Protein 7F6J (pdb70)

Radius of gyration: 24.53 Å; Cα contacts (8 Å, |Δi|>4): 828; chains: 3; bounding box: 75×51×50 Å

Nearest PDB structures (foldseek):
  5z2m-assembly1_A  TM=9.763E-01  e=1.856E-32  Mus musculus
  1vg8-assembly3_C  TM=9.659E-01  e=8.569E-32  Rattus norvegicus
  3law-assembly5_E  TM=9.681E-01  e=2.532E-31  Homo sapiens
  4qxa-assembly1_A  TM=9.643E-01  e=4.864E-25  Mus musculus
  7e1t-assembly1_A  TM=9.635E-01  e=2.393E-24  Homo sapiens

Sequence (450 aa):
VLLKVIILGDSGVGKTSLMNQYVNKKFSNQYKATIGADFLTKEVMVDDRLVTMQIWDTAGLERFQSLGVAFYRGADCCVLVFDVTAPNTFKTLDSWRDEFLIQASPRDPENFPFVVLGNKIDLENRQVATKRAQAWCYSKNNIPYFETSAKEAINVEQAFQTIARNALKQEKVLLKVIILGDSGVGKTSLMNQYVNKKFSNQYKATIGADFLTKEVMVDDRLVTMQIWDTAGLERFQSLGVAFYRGADCCVLVFDVTAPNTFKTLDSWRDEFLIQASPRDPENFPFVVLGNKIDLENRQVATKRAQAWCYSKNNIPYFETSAKEAINVEQAFQTIARNALKQETIKLVRKEGGLDDSVFIAVKEIGRDLYRGLPTEERIQKLEFMLDKLQNEIDQELEHNNSLVREEKETTDTRKKSLLSAALAKSGERLQALTLLMIHYRAGIEDIETL

Structure (mmCIF, N/CA/C/O backbone):
data_7F6J
#
_entry.id   7F6J
#
_cell.length_a   84.226
_cell.length_b   84.226
_cell.length_c   154.622
_cell.angle_alpha   90.000
_cell.angle_beta   90.000
_cell.angle_gamma   120.000
#
_symmetry.space_group_name_H-M   'P 65'
#
loop_
_entity.id
_entity.type
_entity.pdbx_description
1 polymer 'Ras-related protein Rab-7a'
2 polymer 'PDZ domain-containing protein 8'
3 non-polymer 'MAGNESIUM ION'
4 non-polymer "GUANOSINE-5'-TRIPHOSPHATE"
5 water water
#
loop_
_atom_site.group_PDB
_atom_site.id
_atom_site.type_symbol
_atom_site.label_atom_id
_atom_site.label_alt_id
_atom_site.label_comp_id
_atom_site.label_asym_id
_atom_site.label_entity_id
_atom_site.label_seq_id
_atom_site.pdbx_PDB_ins_code
_atom_site.Cartn_x
_atom_site.Cartn_y
_atom_site.Cartn_z
_atom_site.occupancy
_atom_site.B_iso_or_equiv
_atom_site.auth_seq_id
_atom_site.auth_comp_id
_atom_site.auth_asym_id
_atom_site.auth_atom_id
_atom_site.pdbx_PDB_model_num
ATOM 1 N N . VAL A 1 12 ? 58.52000 -22.89900 15.57500 1.000 60.03528 7 VAL A N 1
ATOM 2 C CA . VAL A 1 12 ? 59.26000 -21.82300 16.22800 1.000 60.91150 7 VAL A CA 1
ATOM 3 C C . VAL A 1 12 ? 59.09000 -20.51600 15.44400 1.000 62.13688 7 VAL A C 1
ATOM 4 O O . VAL A 1 12 ? 59.79200 -20.26900 14.45500 1.000 58.90556 7 VAL A O 1
ATOM 8 N N . LEU A 1 13 ? 58.15700 -19.68200 15.89700 1.000 54.52798 8 LEU A N 1
ATOM 9 C CA . LEU A 1 13 ? 57.83200 -18.42100 15.24500 1.000 45.71874 8 LEU A CA 1
ATOM 10 C C . LEU A 1 13 ? 58.28800 -17.24200 16.10700 1.000 47.81185 8 LEU A C 1
ATOM 11 O O . LEU A 1 13 ? 58.04100 -17.21600 17.31700 1.000 44.58902 8 LEU A O 1
ATOM 16 N N . LEU A 1 14 ? 58.95300 -16.27200 15.48700 1.000 39.32642 9 LEU A N 1
ATOM 17 C CA . LEU A 1 14 ? 59.48200 -15.11300 16.19200 1.000 41.81499 9 LEU A CA 1
ATOM 18 C C . LEU A 1 14 ? 58.65300 -13.88000 15.85300 1.000 40.72403 9 LEU A C 1
ATOM 19 O O . LEU A 1 14 ? 58.52200 -13.51700 14.67700 1.000 38.64250 9 LEU A O 1
ATOM 24 N N . LYS A 1 15 ? 58.11400 -13.22800 16.87900 1.000 34.04916 10 LYS A N 1
ATOM 25 C CA . LYS A 1 15 ? 57.28700 -12.04200 16.70800 1.000 32.12217 10 LYS A CA 1
ATOM 26 C C . LYS A 1 15 ? 58.11600 -10.79900 17.02600 1.000 28.99033 10 LYS A C 1
ATOM 27 O O . LYS A 1 15 ? 58.53000 -10.59000 18.17000 1.000 35.13638 10 LYS A O 1
ATOM 33 N N . VAL A 1 16 ? 58.36200 -9.98700 16.00900 1.000 25.17052 11 VAL A N 1
ATOM 34 C CA . VAL A 1 16 ? 59.15400 -8.77000 16.10700 1.000 28.87025 11 VAL A CA 1
ATOM 35 C C . VAL A 1 16 ? 58.23700 -7.59000 15.81300 1.000 33.14693 11 VAL A C 1
ATOM 36 O O . VAL A 1 16 ? 57.47800 -7.62500 14.83600 1.000 28.12577 11 VAL A O 1
ATOM 40 N N . ILE A 1 17 ? 58.30200 -6.54700 16.65000 1.000 29.96655 12 ILE A N 1
ATOM 41 C CA . ILE A 1 17 ? 57.49600 -5.35500 16.41500 1.000 23.97845 12 ILE A CA 1
ATOM 42 C C . ILE A 1 17 ? 58.43300 -4.18000 16.22200 1.000 25.71418 12 ILE A C 1
ATOM 43 O O . ILE A 1 17 ? 59.50400 -4.11100 16.83000 1.000 30.27725 12 ILE A O 1
ATOM 48 N N . ILE A 1 18 ? 58.05300 -3.26500 15.34000 1.000 26.69725 13 ILE A N 1
ATOM 49 C CA . ILE A 1 18 ? 58.84600 -2.06800 15.06800 1.000 28.88942 13 ILE A CA 1
ATOM 50 C C . ILE A 1 18 ? 58.12100 -0.83900 15.61600 1.000 27.91183 13 ILE A C 1
ATOM 51 O O . ILE A 1 18 ? 56.95500 -0.60200 15.28900 1.000 26.78303 13 ILE A O 1
ATOM 56 N N . LEU A 1 19 ? 58.82000 -0.04200 16.42000 1.000 30.78805 14 LEU A N 1
ATOM 57 C CA . LEU A 1 19 ? 58.23400 1.12500 17.07100 1.000 28.61378 14 LEU A CA 1
ATOM 58 C C . LEU A 1 19 ? 59.05500 2.36000 16.76100 1.000 26.06916 14 LEU A C 1
ATOM 59 O O . LEU A 1 19 ? 60.24600 2.26500 16.47700 1.000 26.82622 14 LEU A O 1
ATOM 64 N N . GLY A 1 20 ? 58.40800 3.51500 16.82300 1.000 29.46694 15 GLY A N 1
ATOM 65 C CA . GLY A 1 20 ? 59.09300 4.79100 16.69700 1.000 25.19415 15 GLY A CA 1
ATOM 66 C C . GLY A 1 20 ? 58.20200 5.82700 16.04200 1.000 29.61536 15 GLY A C 1
ATOM 67 O O . GLY A 1 20 ? 57.13400 5.52300 15.50600 1.000 28.03352 15 GLY A O 1
ATOM 68 N N . ASP A 1 21 ? 58.68500 7.07300 16.04800 1.000 25.01638 16 ASP A N 1
ATOM 69 C CA . ASP A 1 21 ? 57.88000 8.19400 15.58100 1.000 25.94487 16 ASP A CA 1
ATOM 70 C C . ASP A 1 21 ? 57.49300 8.03000 14.11500 1.000 28.88506 16 ASP A C 1
ATOM 71 O O . ASP A 1 21 ? 58.18000 7.38100 13.32200 1.000 26.80553 16 ASP A O 1
ATOM 76 N N . SER A 1 22 ? 56.39200 8.66300 13.75200 1.000 25.91448 17 SER A N 1
ATOM 77 C CA . SER A 1 22 ? 55.97600 8.70300 12.36200 1.000 32.08452 17 SER A CA 1
ATOM 78 C C . SER A 1 22 ? 57.04300 9.37000 11.49200 1.000 33.88360 17 SER A C 1
ATOM 79 O O . SER A 1 22 ? 57.62600 10.38700 11.86800 1.000 32.46174 17 SER A O 1
ATOM 82 N N . GLY A 1 23 ? 57.29400 8.79200 10.31200 1.000 27.71271 18 GLY A N 1
ATOM 83 C CA . GLY A 1 23 ? 58.21300 9.37400 9.36200 1.000 28.07282 18 GLY A CA 1
ATOM 84 C C . GLY A 1 23 ? 59.65100 8.90200 9.47000 1.000 33.00528 18 GLY A C 1
ATOM 85 O O . GLY A 1 23 ? 60.45400 9.20600 8.57200 1.000 31.59777 18 GLY A O 1
ATOM 86 N N . VAL A 1 24 ? 60.00300 8.15200 10.52100 1.000 27.42795 19 VAL A N 1
ATOM 87 C CA . VAL A 1 24 ? 61.39700 7.78600 10.71100 1.000 26.12322 19 VAL A CA 1
ATOM 88 C C . VAL A 1 24 ? 61.84700 6.70200 9.74200 1.000 29.43938 19 VAL A C 1
ATOM 89 O O . VAL A 1 24 ? 63.05400 6.58200 9.47400 1.000 28.04038 19 VAL A O 1
ATOM 93 N N . GLY A 1 25 ? 60.92300 5.89700 9.20700 1.000 29.76323 20 GLY A N 1
ATOM 94 C CA . GLY A 1 25 ? 61.28200 4.89400 8.21300 1.000 24.48026 20 GLY A CA 1
ATOM 95 C C . GLY A 1 25 ? 61.01400 3.46000 8.63400 1.000 27.14574 20 GLY A C 1
ATOM 96 O O . GLY A 1 25 ? 61.63800 2.53900 8.10300 1.000 27.01004 20 GLY A O 1
ATOM 97 N N . LYS A 1 26 ? 60.09400 3.24700 9.58400 1.000 24.79813 21 LYS A N 1
ATOM 98 C CA . LYS A 1 26 ? 59.78900 1.89300 10.04500 1.000 25.41419 21 LYS A CA 1
ATOM 99 C C . LYS A 1 26 ? 59.28200 1.01000 8.89500 1.000 26.91835 21 LYS A C 1
ATOM 100 O O . LYS A 1 26 ? 59.74100 -0.12400 8.71300 1.000 26.20661 21 LYS A O 1
ATOM 106 N N . THR A 1 27 ? 58.31900 1.50700 8.12500 1.000 24.65611 22 THR A N 1
ATOM 107 C CA . THR A 1 27 ? 57.77100 0.71000 7.02800 1.000 26.41119 22 THR A CA 1
ATOM 108 C C . THR A 1 27 ? 58.82500 0.50400 5.93700 1.000 28.42821 22 THR A C 1
ATOM 109 O O . THR A 1 27 ? 59.00000 -0.61100 5.43300 1.000 26.49554 22 THR A O 1
ATOM 113 N N . SER A 1 28 ? 59.58500 1.55400 5.61600 1.000 25.13633 23 SER A N 1
ATOM 114 C CA . SER A 1 28 ? 60.64300 1.44300 4.61000 1.000 29.96414 23 SER A CA 1
ATOM 115 C C . SER A 1 28 ? 61.70300 0.42300 5.01500 1.000 26.54706 23 SER A C 1
ATOM 116 O O . SER A 1 28 ? 62.23000 -0.31100 4.16800 1.000 29.48950 23 SER A O 1
ATOM 119 N N . LEU A 1 29 ? 62.03900 0.35600 6.30200 1.000 26.05193 24 LEU A N 1
ATOM 120 C CA . LEU A 1 29 ? 63.03300 -0.62000 6.72500 1.000 24.77777 24 LEU A CA 1
ATOM 121 C C . LEU A 1 29 ? 62.49300 -2.03900 6.57300 1.000 30.90925 24 LEU A C 1
ATOM 122 O O . LEU A 1 29 ? 63.20700 -2.93800 6.10500 1.000 30.52294 24 LEU A O 1
ATOM 127 N N . MET A 1 30 ? 61.23800 -2.26000 6.97100 1.000 26.27730 25 MET A N 1
ATOM 128 C CA . MET A 1 30 ? 60.66200 -3.59100 6.82800 1.000 32.02486 25 MET A CA 1
ATOM 129 C C . MET A 1 30 ? 60.56500 -3.98600 5.35600 1.000 26.81364 25 MET A C 1
ATOM 130 O O . MET A 1 30 ? 60.92400 -5.10400 4.98200 1.000 30.88762 25 MET A O 1
ATOM 135 N N . ASN A 1 31 ? 60.12100 -3.07000 4.50600 1.000 27.60656 26 ASN A N 1
ATOM 136 C CA . ASN A 1 31 ? 59.96400 -3.38400 3.09300 1.000 29.21902 26 ASN A CA 1
ATOM 137 C C . ASN A 1 31 ? 61.30600 -3.57000 2.40200 1.000 36.07707 26 ASN A C 1
ATOM 138 O O . ASN A 1 31 ? 61.39700 -4.37100 1.46500 1.000 32.46707 26 ASN A O 1
ATOM 143 N N . GLN A 1 32 ? 62.35600 -2.85700 2.84600 1.000 29.91408 27 GLN A N 1
ATOM 144 C CA . GLN A 1 32 ? 63.67700 -3.06000 2.25200 1.000 30.17984 27 GLN A CA 1
ATOM 145 C C . GLN A 1 32 ? 64.25100 -4.41100 2.65400 1.000 36.10957 27 GLN A C 1
ATOM 146 O O . GLN A 1 32 ? 64.91100 -5.07900 1.84600 1.000 33.12609 27 GLN A O 1
ATOM 152 N N . TYR A 1 33 ? 64.00100 -4.84500 3.89200 1.000 29.44093 28 TYR A N 1
ATOM 153 C CA . TYR A 1 33 ? 64.55400 -6.12100 4.31500 1.000 30.24604 28 TYR A CA 1
ATOM 154 C C . TYR A 1 33 ? 63.81400 -7.31100 3.69500 1.000 35.78258 28 TYR A C 1
ATOM 155 O O . TYR A 1 33 ? 64.45000 -8.30400 3.31700 1.000 37.37408 28 TYR A O 1
ATOM 164 N N . VAL A 1 34 ? 62.48300 -7.25000 3.59300 1.000 30.77266 29 VAL A N 1
ATOM 165 C CA . VAL A 1 34 ? 61.72300 -8.42900 3.15200 1.000 34.81141 29 VAL A CA 1
ATOM 166 C C . VAL A 1 34 ? 61.55500 -8.44500 1.64100 1.000 30.82145 29 VAL A C 1
ATOM 167 O O . VAL A 1 34 ? 61.84200 -9.45300 0.99700 1.000 36.46273 29 VAL A O 1
ATOM 171 N N . ASN A 1 35 ? 61.13700 -7.32500 1.06000 1.000 30.50274 30 ASN A N 1
ATOM 172 C CA . ASN A 1 35 ? 60.85800 -7.20500 -0.36400 1.000 35.33701 30 ASN A CA 1
ATOM 173 C C . ASN A 1 35 ? 62.03400 -6.67800 -1.19500 1.000 38.63972 30 ASN A C 1
ATOM 174 O O . ASN A 1 35 ? 61.95400 -6.72600 -2.42600 1.000 33.68842 30 ASN A O 1
ATOM 179 N N . LYS A 1 36 ? 63.12000 -6.20400 -0.55500 1.000 34.99892 31 LYS A N 1
ATOM 180 C CA . LYS A 1 36 ? 64.29300 -5.61600 -1.22700 1.000 32.99018 31 LYS A CA 1
ATOM 181 C C . LYS A 1 36 ? 63.92500 -4.39400 -2.05800 1.000 38.33363 31 LYS A C 1
ATOM 182 O O . LYS A 1 36 ? 64.60300 -4.06600 -3.03300 1.000 39.32186 31 LYS A O 1
ATOM 188 N N . LYS A 1 37 ? 62.85500 -3.70600 -1.68600 1.000 36.25874 32 LYS A N 1
ATOM 189 C CA . LYS A 1 37 ? 62.37900 -2.55600 -2.42800 1.000 36.06948 32 LYS A CA 1
ATOM 190 C C . LYS A 1 37 ? 62.32500 -1.35900 -1.49500 1.000 40.84711 32 LYS A C 1
ATOM 191 O O . LYS A 1 37 ? 62.23800 -1.50400 -0.27300 1.000 38.46523 32 LYS A O 1
ATOM 197 N N . PHE A 1 38 ? 62.35300 -0.17200 -2.09600 1.000 39.24074 33 PHE A N 1
ATOM 198 C CA . PHE A 1 38 ? 62.22400 1.08100 -1.37100 1.000 39.46968 33 PHE A CA 1
ATOM 199 C C . PHE A 1 38 ? 61.43000 2.03900 -2.23200 1.000 41.19186 33 PHE A C 1
ATOM 200 O O . PHE A 1 38 ? 61.62200 2.09100 -3.45100 1.000 42.44429 33 PHE A O 1
ATOM 208 N N . SER A 1 39 ? 60.55700 2.81200 -1.59300 1.000 40.40518 34 SER A N 1
ATOM 209 C CA . SER A 1 39 ? 59.80100 3.85700 -2.26600 1.000 39.86378 34 SER A CA 1
ATOM 210 C C . SER A 1 39 ? 60.00700 5.20400 -1.58000 1.000 44.86442 34 SER A C 1
ATOM 211 O O . SER A 1 39 ? 60.02000 5.29900 -0.34800 1.000 41.00472 34 SER A O 1
ATOM 214 N N . ASN A 1 40 ? 60.14700 6.24800 -2.40000 1.000 46.21130 35 ASN A N 1
ATOM 215 C CA . ASN A 1 40 ? 60.30100 7.60700 -1.88600 1.000 45.49377 35 ASN A CA 1
ATOM 216 C C . ASN A 1 40 ? 59.00700 8.14100 -1.29400 1.000 45.53506 35 ASN A C 1
ATOM 217 O O . ASN A 1 40 ? 59.05100 8.98300 -0.38900 1.000 44.29096 35 ASN A O 1
ATOM 222 N N . GLN A 1 41 ? 57.85300 7.71400 -1.80000 1.000 44.48683 36 GLN A N 1
ATOM 223 C CA . GLN A 1 41 ? 56.63100 8.38700 -1.39000 1.000 47.54984 36 GLN A CA 1
ATOM 224 C C . GLN A 1 41 ? 56.14100 7.84600 -0.05200 1.000 46.86425 36 GLN A C 1
ATOM 225 O O . GLN A 1 41 ? 56.33600 6.67200 0.29000 1.000 47.97134 36 GLN A O 1
ATOM 231 N N . TYR A 1 42 ? 55.51400 8.73000 0.71500 1.000 42.12414 37 TYR A N 1
ATOM 232 C CA . TYR A 1 42 ? 55.11100 8.43900 2.08100 1.000 40.69791 37 TYR A CA 1
ATOM 233 C C . TYR A 1 42 ? 53.67000 7.94900 2.09600 1.000 42.03510 37 TYR A C 1
ATOM 234 O O . TYR A 1 42 ? 52.76900 8.65800 1.63700 1.000 44.52224 37 TYR A O 1
ATOM 243 N N . LYS A 1 43 ? 53.44800 6.74900 2.63800 1.000 35.06339 38 LYS A N 1
ATOM 244 C CA . LYS A 1 43 ? 52.10000 6.25700 2.90400 1.000 36.15785 38 LYS A CA 1
ATOM 245 C C . LYS A 1 43 ? 52.01800 5.91100 4.38300 1.000 33.59151 38 LYS A C 1
ATOM 246 O O . LYS A 1 43 ? 52.60700 4.92300 4.83300 1.000 31.68070 38 LYS A O 1
ATOM 252 N N . ALA A 1 44 ? 51.28400 6.73000 5.13000 1.000 35.90109 39 ALA A N 1
ATOM 253 C CA . ALA A 1 44 ? 51.20300 6.57300 6.57100 1.000 34.44740 39 ALA A CA 1
ATOM 254 C C . ALA A 1 44 ? 50.63800 5.20300 6.92600 1.000 36.32664 39 ALA A C 1
ATOM 255 O O . ALA A 1 44 ? 49.64800 4.74000 6.34400 1.000 31.06695 39 ALA A O 1
ATOM 257 N N . THR A 1 45 ? 51.28700 4.55100 7.87900 1.000 30.24483 40 THR A N 1
ATOM 258 C CA . THR A 1 45 ? 50.80200 3.28000 8.38300 1.000 31.25407 40 THR A CA 1
ATOM 259 C C . THR A 1 45 ? 49.63600 3.52800 9.33300 1.000 33.50508 40 THR A C 1
ATOM 260 O O . THR A 1 45 ? 49.73300 4.34800 10.25600 1.000 29.52701 40 THR A O 1
ATOM 264 N N . ILE A 1 46 ? 48.52400 2.84300 9.07600 1.000 27.70555 41 ILE A N 1
ATOM 265 C CA . ILE A 1 46 ? 47.32200 2.91700 9.89100 1.000 24.08305 41 ILE A CA 1
ATOM 266 C C . ILE A 1 46 ? 47.15800 1.58100 10.59300 1.000 28.61485 41 ILE A C 1
ATOM 267 O O . ILE A 1 46 ? 47.03700 0.54100 9.93600 1.000 30.70365 41 ILE A O 1
ATOM 272 N N . GLY A 1 47 ? 47.15500 1.59700 11.92600 1.000 25.96618 42 GLY A N 1
ATOM 273 C CA . GLY A 1 47 ? 47.00900 0.35900 12.64700 1.000 24.55019 42 GLY A CA 1
ATOM 274 C C . GLY A 1 47 ? 48.30100 -0.43200 12.67500 1.000 27.86740 42 GLY A C 1
ATOM 275 O O . GLY A 1 47 ? 49.25500 -0.05300 13.35600 1.000 27.53771 42 GLY A O 1
ATOM 276 N N . ALA A 1 48 ? 48.35200 -1.52300 11.92000 1.000 27.08633 43 ALA A N 1
ATOM 277 C CA . ALA A 1 48 ? 49.53000 -2.37000 11.87100 1.000 25.71415 43 ALA A CA 1
ATOM 278 C C . ALA A 1 48 ? 49.41200 -3.27100 10.65100 1.000 30.86977 43 ALA A C 1
ATOM 279 O O . ALA A 1 48 ? 48.38200 -3.30200 9.97400 1.000 25.81823 43 ALA A O 1
ATOM 281 N N . ASP A 1 49 ? 50.49500 -3.98900 10.37500 1.000 24.03571 44 ASP A N 1
ATOM 282 C CA . ASP A 1 49 ? 50.55000 -5.05700 9.37900 1.000 28.24853 44 ASP A CA 1
ATOM 283 C C . ASP A 1 49 ? 51.74700 -5.90900 9.77400 1.000 29.61657 44 ASP A C 1
ATOM 284 O O . ASP A 1 49 ? 52.58900 -5.47800 10.57600 1.000 27.18177 44 ASP A O 1
ATOM 289 N N . PHE A 1 50 ? 51.83000 -7.11200 9.21600 1.000 22.40956 45 PHE A N 1
ATOM 290 C CA . PHE A 1 50 ? 53.06700 -7.85700 9.37700 1.000 27.57713 45 PHE A CA 1
ATOM 291 C C . PHE A 1 50 ? 53.44300 -8.50000 8.05200 1.000 31.19566 45 PHE A C 1
ATOM 292 O O . PHE A 1 50 ? 52.56700 -8.80900 7.23000 1.000 26.78900 45 PHE A O 1
ATOM 300 N N . LEU A 1 51 ? 54.76000 -8.67200 7.85000 1.000 25.67570 46 LEU A N 1
ATOM 301 C CA . LEU A 1 51 ? 55.31100 -9.55000 6.82500 1.000 30.45798 46 LEU A CA 1
ATOM 302 C C . LEU A 1 51 ? 55.99700 -10.74100 7.48700 1.000 31.68381 46 LEU A C 1
ATOM 303 O O . LEU A 1 51 ? 56.43800 -10.67700 8.64400 1.000 26.50552 46 LEU A O 1
ATOM 308 N N . THR A 1 52 ? 56.08700 -11.83900 6.74300 1.000 27.84427 47 THR A N 1
ATOM 309 C CA . THR A 1 52 ? 56.72500 -13.06000 7.22200 1.000 26.46299 47 THR A CA 1
ATOM 310 C C . THR A 1 52 ? 58.02200 -13.29100 6.45500 1.000 32.39142 47 THR A C 1
ATOM 311 O O . THR A 1 52 ? 58.10400 -13.00300 5.25600 1.000 32.88222 47 THR A O 1
ATOM 315 N N . LYS A 1 53 ? 59.04800 -13.77700 7.14200 1.000 32.51375 48 LYS A N 1
ATOM 316 C CA . LYS A 1 53 ? 60.28300 -14.10200 6.44600 1.000 32.45688 48 LYS A CA 1
ATOM 317 C C . LYS A 1 53 ? 60.95200 -15.26400 7.15300 1.000 35.72001 48 LYS A C 1
ATOM 318 O O . LYS A 1 53 ? 61.06900 -15.25800 8.38300 1.000 35.30648 48 LYS A O 1
ATOM 324 N N . GLU A 1 54 ? 61.36200 -16.26900 6.37600 1.000 33.98006 49 GLU A N 1
ATOM 325 C CA . GLU A 1 54 ? 62.25400 -17.30000 6.89300 1.000 37.02862 49 GLU A CA 1
ATOM 326 C C . GLU A 1 54 ? 63.65300 -16.72300 7.02500 1.000 34.75393 49 GLU A C 1
ATOM 327 O O . GLU A 1 54 ? 64.18000 -16.11400 6.08600 1.000 35.22120 49 GLU A O 1
ATOM 333 N N . VAL A 1 55 ? 64.25100 -16.88300 8.19700 1.000 35.43391 50 VAL A N 1
ATOM 334 C CA . VAL A 1 55 ? 65.60700 -16.40300 8.41900 1.000 40.02956 50 VAL A CA 1
ATOM 335 C C . VAL A 1 55 ? 66.41800 -17.54300 9.00100 1.000 43.95238 50 VAL A C 1
ATOM 336 O O . VAL A 1 55 ? 65.90000 -18.37500 9.75300 1.000 44.27624 50 VAL A O 1
ATOM 340 N N . MET A 1 56 ? 67.69600 -17.58500 8.65500 1.000 44.46909 51 MET A N 1
ATOM 341 C CA . MET A 1 56 ? 68.57900 -18.62500 9.16300 1.000 50.34807 51 MET A CA 1
ATOM 342 C C . MET A 1 56 ? 69.29600 -18.11000 10.40400 1.000 49.26088 51 MET A C 1
ATOM 343 O O . MET A 1 56 ? 69.99800 -17.09600 10.34600 1.000 51.57428 51 MET A O 1
ATOM 348 N N . VAL A 1 57 ? 69.08900 -18.79200 11.52400 1.000 54.95927 52 VAL A N 1
ATOM 349 C CA . VAL A 1 57 ? 69.83000 -18.54800 12.75500 1.000 62.77077 52 VAL A CA 1
ATOM 350 C C . VAL A 1 57 ? 70.53600 -19.84600 13.13700 1.000 65.82016 52 VAL A C 1
ATOM 351 O O . VAL A 1 57 ? 69.88400 -20.85900 13.42200 1.000 68.79875 52 VAL A O 1
ATOM 355 N N . ASP A 1 58 ? 71.86700 -19.79600 13.11400 1.000 73.78385 53 ASP A N 1
ATOM 356 C CA . ASP A 1 58 ? 72.92700 -20.77600 13.37600 1.000 74.75621 53 ASP A CA 1
ATOM 357 C C . ASP A 1 58 ? 73.18300 -21.84900 12.32300 1.000 79.13814 53 ASP A C 1
ATOM 358 O O . ASP A 1 58 ? 74.32900 -22.00700 11.88500 1.000 86.35047 53 ASP A O 1
ATOM 363 N N . ASP A 1 59 ? 72.15300 -22.56200 11.87100 1.000 73.49394 54 ASP A N 1
ATOM 364 C CA . ASP A 1 59 ? 72.06000 -23.17900 10.55300 1.000 73.68015 54 ASP A CA 1
ATOM 365 C C . ASP A 1 59 ? 70.63200 -23.68400 10.41200 1.000 69.37588 54 ASP A C 1
ATOM 366 O O . ASP A 1 59 ? 70.41100 -24.75600 9.84200 1.000 68.69974 54 ASP A O 1
ATOM 371 N N . ARG A 1 60 ? 69.67200 -23.01300 11.03800 1.000 66.47547 55 ARG A N 1
ATOM 372 C CA . ARG A 1 60 ? 68.29600 -23.48400 11.00800 1.000 61.77699 55 ARG A CA 1
ATOM 373 C C . ARG A 1 60 ? 67.39700 -22.35000 10.54600 1.000 56.69682 55 ARG A C 1
ATOM 374 O O . ARG A 1 60 ? 67.68900 -21.17500 10.78300 1.000 55.41691 55 ARG A O 1
ATOM 382 N N . LEU A 1 61 ? 66.31800 -22.71800 9.86000 1.000 51.50792 56 LEU A N 1
ATOM 383 C CA . LEU A 1 61 ? 65.31200 -21.76300 9.42000 1.000 52.72943 56 LEU A CA 1
ATOM 384 C C . LEU A 1 61 ? 64.29100 -21.57400 10.53300 1.000 53.72483 56 LEU A C 1
ATOM 385 O O . LEU A 1 61 ? 63.70000 -22.54900 11.01100 1.000 51.47848 56 LEU A O 1
ATOM 390 N N . VAL A 1 62 ? 64.10700 -20.32600 10.95800 1.000 45.21480 57 VAL A N 1
ATOM 391 C CA . VAL A 1 62 ? 63.00900 -19.95100 11.83600 1.000 43.52422 57 VAL A CA 1
ATOM 392 C C . VAL A 1 62 ? 62.16600 -18.92200 11.10400 1.000 42.89922 57 VAL A C 1
ATOM 393 O O . VAL A 1 62 ? 62.66600 -18.15600 10.27500 1.000 41.28827 57 VAL A O 1
ATOM 397 N N . THR A 1 63 ? 60.87400 -18.93500 11.38500 1.000 40.05412 58 THR A N 1
ATOM 398 C CA . THR A 1 63 ? 59.93900 -18.03500 10.73000 1.000 40.34631 58 THR A CA 1
ATOM 399 C C . THR A 1 63 ? 59.87500 -16.74200 11.53200 1.000 40.27814 58 THR A C 1
ATOM 400 O O . THR A 1 63 ? 59.57900 -16.77200 12.73000 1.000 38.93197 58 THR A O 1
ATOM 404 N N . MET A 1 64 ? 60.16300 -15.61200 10.88700 1.000 36.17882 59 MET A N 1
ATOM 405 C CA . MET A 1 64 ? 60.11100 -14.32300 11.55900 1.000 34.77019 59 MET A CA 1
ATOM 406 C C . MET A 1 64 ? 58.90100 -13.53700 11.08000 1.000 33.70750 59 MET A C 1
ATOM 407 O O . MET A 1 64 ? 58.71400 -13.33000 9.88000 1.000 29.36965 59 MET A O 1
ATOM 412 N N . GLN A 1 65 ? 58.08400 -13.11000 12.03100 1.000 31.78540 60 GLN A N 1
ATOM 413 C CA . GLN A 1 65 ? 56.87800 -12.32800 11.79500 1.000 29.30086 60 GLN A CA 1
ATOM 414 C C . GLN A 1 65 ? 57.17700 -10.88200 12.19500 1.000 27.60085 60 GLN A C 1
ATOM 415 O O . GLN A 1 65 ? 57.37100 -10.59100 13.37700 1.000 29.05589 60 GLN A O 1
ATOM 421 N N . ILE A 1 66 ? 57.26700 -9.98900 11.21800 1.000 25.04046 61 ILE A N 1
ATOM 422 C CA . ILE A 1 66 ? 57.75200 -8.63500 11.45000 1.000 27.30075 61 ILE A CA 1
ATOM 423 C C . ILE A 1 66 ? 56.55800 -7.70000 11.40600 1.000 30.01700 61 ILE A C 1
ATOM 424 O O . ILE A 1 66 ? 56.00000 -7.46400 10.33100 1.000 27.27183 61 ILE A O 1
ATOM 429 N N . TRP A 1 67 ? 56.19600 -7.13300 12.55600 1.000 24.55160 62 TRP A N 1
ATOM 430 C CA . TRP A 1 67 ? 55.01700 -6.28000 12.69100 1.000 26.27936 62 TRP A CA 1
ATOM 431 C C . TRP A 1 67 ? 55.41100 -4.81200 12.57900 1.000 27.75703 62 TRP A C 1
ATOM 432 O O . TRP A 1 67 ? 56.16900 -4.29400 13.40900 1.000 26.20179 62 TRP A O 1
ATOM 443 N N . ASP A 1 68 ? 54.91000 -4.15700 11.54000 1.000 24.87578 63 ASP A N 1
ATOM 444 C CA . ASP A 1 68 ? 55.02600 -2.72100 11.33200 1.000 24.46082 63 ASP A CA 1
ATOM 445 C C . ASP A 1 68 ? 53.83600 -2.06600 12.03600 1.000 29.39028 63 ASP A C 1
ATOM 446 O O . ASP A 1 68 ? 52.74300 -2.63400 12.04800 1.000 31.63707 63 ASP A O 1
ATOM 451 N N . THR A 1 69 ? 54.04400 -0.90300 12.66200 1.000 24.14700 64 THR A N 1
ATOM 452 C CA . THR A 1 69 ? 52.98100 -0.27900 13.44700 1.000 25.13813 64 THR A CA 1
ATOM 453 C C . THR A 1 69 ? 52.89900 1.20100 13.12200 1.000 26.61003 64 THR A C 1
ATOM 454 O O . THR A 1 69 ? 53.83000 1.79000 12.56800 1.000 28.32406 64 THR A O 1
ATOM 458 N N . ALA A 1 70 ? 51.76900 1.80500 13.49300 1.000 25.06995 65 ALA A N 1
ATOM 459 C CA . ALA A 1 70 ? 51.54600 3.21900 13.23400 1.000 25.96283 65 ALA A CA 1
ATOM 460 C C . ALA A 1 70 ? 52.38100 4.07700 14.17900 1.000 24.75817 65 ALA A C 1
ATOM 461 O O . ALA A 1 70 ? 52.26900 3.95100 15.39400 1.000 26.51093 65 ALA A O 1
ATOM 463 N N . GLY A 1 71 ? 53.21700 4.95100 13.62100 1.000 26.95405 66 GLY A N 1
ATOM 464 C CA . GLY A 1 71 ? 53.88300 5.95000 14.45000 1.000 29.07111 66 GLY A CA 1
ATOM 465 C C . GLY A 1 71 ? 52.93300 7.01500 14.98200 1.000 34.72394 66 GLY A C 1
ATOM 466 O O . GLY A 1 71 ? 53.12200 7.51700 16.09800 1.000 30.72628 66 GLY A O 1
ATOM 467 N N . LEU A 1 72 ? 51.90700 7.37700 14.20100 1.000 29.22813 67 LEU A N 1
ATOM 468 C CA . LEU A 1 72 ? 50.95900 8.40900 14.61800 1.000 29.38921 67 LEU A CA 1
ATOM 469 C C . LEU A 1 72 ? 49.99100 7.84900 15.65200 1.000 32.13570 67 LEU A C 1
ATOM 470 O O . LEU A 1 72 ? 49.36300 6.80500 15.42800 1.000 27.70243 67 LEU A O 1
ATOM 475 N N . GLU A 1 73 ? 49.85100 8.56900 16.77500 1.000 26.17625 68 GLU A N 1
ATOM 476 C CA . GLU A 1 73 ? 49.10000 8.04600 17.91400 1.000 35.43931 68 GLU A CA 1
ATOM 477 C C . GLU A 1 73 ? 47.64700 7.76800 17.55200 1.000 29.61156 68 GLU A C 1
ATOM 478 O O . GLU A 1 73 ? 47.07700 6.76600 17.98300 1.000 26.93376 68 GLU A O 1
ATOM 484 N N . ARG A 1 74 ? 47.02800 8.65200 16.77500 1.000 26.60253 69 ARG A N 1
ATOM 485 C CA . ARG A 1 74 ? 45.61600 8.49400 16.47700 1.000 31.35012 69 ARG A CA 1
ATOM 486 C C . ARG A 1 74 ? 45.33500 7.31400 15.55200 1.000 33.62697 69 ARG A C 1
ATOM 487 O O . ARG A 1 74 ? 44.16900 6.92700 15.41900 1.000 35.63746 69 ARG A O 1
ATOM 495 N N . PHE A 1 75 ? 46.35600 6.73400 14.91700 1.000 26.90554 70 PHE A N 1
ATOM 496 C CA . PHE A 1 75 ? 46.17500 5.59900 14.01500 1.000 28.08269 70 PHE A CA 1
ATOM 497 C C . PHE A 1 75 ? 46.55900 4.27400 14.64700 1.000 32.25477 70 PHE A C 1
ATOM 498 O O . PHE A 1 75 ? 46.55300 3.24900 13.95500 1.000 32.47348 70 PHE A O 1
ATOM 506 N N . GLN A 1 76 ? 46.89400 4.26700 15.93700 1.000 29.77279 71 GLN A N 1
ATOM 507 C CA . GLN A 1 76 ? 47.24000 3.03200 16.61900 1.000 33.10919 71 GLN A CA 1
ATOM 508 C C . GLN A 1 76 ? 45.97400 2.28300 17.02100 1.000 36.17200 71 GLN A C 1
ATOM 509 O O . GLN A 1 76 ? 44.96300 2.88400 17.39100 1.000 34.59557 71 GLN A O 1
ATOM 515 N N . SER A 1 77 ? 46.01900 0.96700 16.89700 1.000 30.65840 72 SER A N 1
ATOM 516 C CA . SER A 1 77 ? 44.84700 0.17000 17.19400 1.000 29.66921 72 SER A CA 1
ATOM 517 C C . SER A 1 77 ? 45.16600 -1.15200 17.88600 1.000 33.12367 72 SER A C 1
ATOM 518 O O . SER A 1 77 ? 44.23000 -1.88200 18.22700 1.000 34.74158 72 SER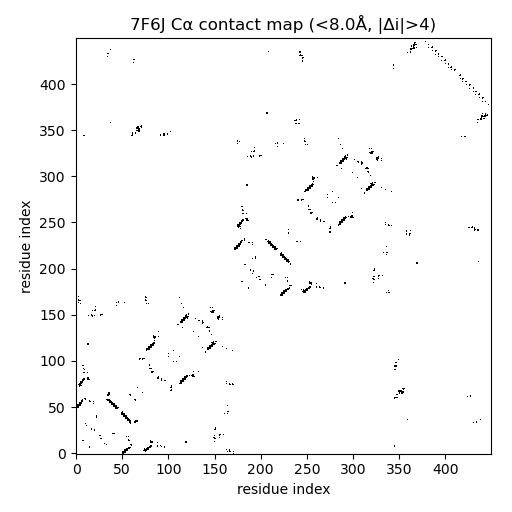 A O 1
ATOM 521 N N . LEU A 1 78 ? 46.44200 -1.48400 18.09700 1.000 30.63513 73 LEU A N 1
ATOM 522 C CA . LEU A 1 78 ? 46.81700 -2.75400 18.71300 1.000 30.71834 73 LEU A CA 1
ATOM 523 C C . LEU A 1 78 ? 46.52500 -2.74200 20.20800 1.000 35.61443 73 LEU A C 1
ATOM 524 O O . LEU A 1 78 ? 46.77700 -1.75100 20.90000 1.000 34.70055 73 LEU A O 1
ATOM 529 N N . GLY A 1 79 ? 46.01500 -3.86700 20.70900 1.000 35.28493 74 GLY A N 1
ATOM 530 C CA . GLY A 1 79 ? 45.65600 -3.99300 22.10500 1.000 38.70319 74 GLY A CA 1
ATOM 531 C C . GLY A 1 79 ? 46.81800 -4.45000 22.97500 1.000 40.96795 74 GLY A C 1
ATOM 532 O O . GLY A 1 79 ? 47.91100 -4.76300 22.50500 1.000 36.98564 74 GLY A O 1
ATOM 533 N N . VAL A 1 80 ? 46.55100 -4.50800 24.28000 1.000 38.10250 75 VAL A N 1
ATOM 534 C CA . VAL A 1 80 ? 47.60100 -4.87200 25.22500 1.000 37.09827 75 VAL A CA 1
ATOM 535 C C . VAL A 1 80 ? 48.05300 -6.31100 24.99700 1.000 36.97996 75 VAL A C 1
ATOM 536 O O . VAL A 1 80 ? 49.24600 -6.61900 25.07100 1.000 35.67119 75 VAL A O 1
ATOM 540 N N . ALA A 1 81 ? 47.11100 -7.20500 24.68900 1.000 35.40139 76 ALA A N 1
ATOM 541 C CA . ALA A 1 81 ? 47.44400 -8.61100 24.48600 1.000 39.09784 76 ALA A CA 1
ATOM 542 C C . ALA A 1 81 ? 48.46900 -8.79100 23.37300 1.000 42.35761 76 ALA A C 1
ATOM 543 O O . ALA A 1 81 ? 49.32300 -9.68300 23.44900 1.000 42.00405 76 ALA A O 1
ATOM 545 N N . PHE A 1 82 ? 48.39400 -7.95500 22.33000 1.000 41.01806 77 PHE A N 1
ATOM 546 C CA . PHE A 1 82 ? 49.33900 -8.04300 21.22000 1.000 37.57003 77 PHE A CA 1
ATOM 547 C C . PHE A 1 82 ? 50.76700 -7.81800 21.69700 1.000 38.93606 77 PHE A C 1
ATOM 548 O O . PHE A 1 82 ? 51.67500 -8.58300 21.35000 1.000 36.75160 77 PHE A O 1
ATOM 556 N N . TYR A 1 83 ? 50.99600 -6.75900 22.47900 1.000 32.60438 78 TYR A N 1
ATOM 557 C CA . TYR A 1 83 ? 52.36500 -6.46000 22.87200 1.000 33.68559 78 TYR A CA 1
ATOM 558 C C . TYR A 1 83 ? 52.92900 -7.50200 23.83500 1.000 36.67561 78 TYR A C 1
ATOM 559 O O . TYR A 1 83 ? 54.15300 -7.66900 23.89500 1.000 30.39619 78 TYR A O 1
ATOM 568 N N . ARG A 1 84 ? 52.06900 -8.23300 24.55400 1.000 37.60665 79 ARG A N 1
ATOM 569 C CA . ARG A 1 84 ? 52.56700 -9.24400 25.48700 1.000 39.43703 79 ARG A CA 1
ATOM 570 C C . ARG A 1 84 ? 53.23500 -10.40400 24.76300 1.000 38.72493 79 ARG A C 1
ATOM 571 O O . ARG A 1 84 ? 54.07400 -11.08800 25.34900 1.000 41.09672 79 ARG A O 1
ATOM 579 N N . GLY A 1 85 ? 52.89500 -10.63500 23.50600 1.000 38.20852 80 GLY A N 1
ATOM 580 C CA . GLY A 1 85 ? 53.50600 -11.69500 22.72700 1.000 40.21453 80 GLY A CA 1
ATOM 581 C C . GLY A 1 85 ? 54.72800 -11.32300 21.92100 1.000 39.04503 80 GLY A C 1
ATOM 582 O O . GLY A 1 85 ? 55.27100 -12.18000 21.21100 1.000 38.78413 80 GLY A O 1
ATOM 583 N N . ALA A 1 86 ? 55.18800 -10.07300 21.99700 1.000 33.85104 81 ALA A N 1
ATOM 584 C CA . ALA A 1 86 ? 56.35800 -9.67400 21.23400 1.000 34.91854 81 ALA A CA 1
ATOM 585 C C . ALA A 1 86 ? 57.61100 -10.34000 21.80000 1.000 40.89976 81 ALA A C 1
ATOM 586 O O . ALA A 1 86 ? 57.82300 -10.34500 23.01300 1.000 37.91075 81 ALA A O 1
ATOM 588 N N . ASP A 1 87 ? 58.45400 -10.89200 20.91500 1.000 37.12517 82 ASP A N 1
ATOM 589 C CA . ASP A 1 87 ? 59.72600 -11.48900 21.32200 1.000 36.48751 82 ASP A CA 1
ATOM 590 C C . ASP A 1 87 ? 60.88900 -10.51100 21.25600 1.000 39.61483 82 ASP A C 1
ATOM 591 O O . ASP A 1 87 ? 61.89200 -10.69400 21.95100 1.000 40.12518 82 ASP A O 1
ATOM 596 N N . CYS A 1 88 ? 60.78800 -9.48900 20.42500 1.000 36.57690 83 CYS A N 1
ATOM 597 C CA . CYS A 1 88 ? 61.83700 -8.50100 20.27000 1.000 36.74313 83 CYS A CA 1
ATOM 598 C C . CYS A 1 88 ? 61.18400 -7.22400 19.76600 1.000 34.29410 83 CYS A C 1
ATOM 599 O O . CYS A 1 88 ? 60.23700 -7.27300 18.97100 1.000 32.88802 83 CYS A O 1
ATOM 602 N N . CYS A 1 89 ? 61.68000 -6.08800 20.23500 1.000 30.59671 84 CYS A N 1
ATOM 603 C CA . CYS A 1 89 ? 61.11800 -4.79300 19.87200 1.000 30.54638 84 CYS A CA 1
ATOM 604 C C . CYS A 1 89 ? 62.20500 -3.93000 19.25200 1.000 31.88920 84 CYS A C 1
ATOM 605 O O . CYS A 1 89 ? 63.27600 -3.75800 19.84500 1.000 35.40014 84 CYS A O 1
ATOM 608 N N . VAL A 1 90 ? 61.94300 -3.40800 18.05700 1.000 26.50852 85 VAL A N 1
ATOM 609 C CA . VAL A 1 90 ? 62.90200 -2.59800 17.31300 1.000 26.40627 85 VAL A CA 1
ATOM 610 C C . VAL A 1 90 ? 62.49900 -1.13800 17.45600 1.000 32.06454 85 VAL A C 1
ATOM 611 O O . VAL A 1 90 ? 61.37000 -0.76800 17.11000 1.000 30.86473 85 VAL A O 1
ATOM 615 N N . LEU A 1 91 ? 63.42200 -0.29900 17.94200 1.000 26.75304 86 LEU A N 1
ATOM 616 C CA . LEU A 1 91 ? 63.17600 1.12200 18.14300 1.000 22.81428 86 LEU A CA 1
ATOM 617 C C . LEU A 1 91 ? 63.84600 1.89100 17.02800 1.000 26.11811 86 LEU A C 1
ATOM 618 O O . LEU A 1 91 ? 65.06500 1.80900 16.87600 1.000 30.54236 86 LEU A O 1
ATOM 623 N N . VAL A 1 92 ? 63.08000 2.67300 16.27500 1.000 24.30137 87 VAL A N 1
ATOM 624 C CA . VAL A 1 92 ? 63.64600 3.40000 15.14600 1.000 27.60839 87 VAL A CA 1
ATOM 625 C C . VAL A 1 92 ? 63.55400 4.89900 15.38600 1.000 26.94058 87 VAL A C 1
ATOM 626 O O . VAL A 1 92 ? 62.50100 5.41100 15.78900 1.000 27.40430 87 VAL A O 1
ATOM 630 N N . PHE A 1 93 ? 64.62800 5.60700 15.04300 1.000 26.42038 88 PHE A N 1
ATOM 631 C CA . PHE A 1 93 ? 64.60800 7.06100 14.95900 1.000 26.67139 88 PHE A CA 1
ATOM 632 C C . PHE A 1 93 ? 65.31600 7.48900 13.68800 1.000 28.59329 88 PHE A C 1
ATOM 633 O O . PHE A 1 93 ? 65.88800 6.67100 12.96200 1.000 33.58317 88 PHE A O 1
ATOM 641 N N . ASP A 1 94 ? 65.23600 8.79000 13.42100 1.000 26.79012 89 ASP A N 1
ATOM 642 C CA . ASP A 1 94 ? 65.71900 9.46100 12.21800 1.000 32.33111 89 ASP A CA 1
ATOM 643 C C . ASP A 1 94 ? 66.91600 10.33600 12.62300 1.000 35.55651 89 ASP A C 1
ATOM 644 O O . ASP A 1 94 ? 66.76900 11.26500 13.42500 1.000 33.34665 89 ASP A O 1
ATOM 649 N N . VAL A 1 95 ? 68.10500 10.04200 12.08500 1.000 33.77913 90 VAL A N 1
ATOM 650 C CA . VAL A 1 95 ? 69.29000 10.78800 12.50700 1.000 35.60025 90 VAL A CA 1
ATOM 651 C C . VAL A 1 95 ? 69.24600 12.25300 12.10900 1.000 37.04730 90 VAL A C 1
ATOM 652 O O . VAL A 1 95 ? 70.07400 13.02900 12.58200 1.000 40.75678 90 VAL A O 1
ATOM 656 N N . THR A 1 96 ? 68.31700 12.65200 11.25000 1.000 31.77197 91 THR A N 1
ATOM 657 C CA . THR A 1 96 ? 68.15200 14.05200 10.91200 1.000 36.97774 91 THR A CA 1
ATOM 658 C C . THR A 1 96 ? 67.10900 14.75000 11.77900 1.000 38.07969 91 THR A C 1
ATOM 659 O O . THR A 1 96 ? 66.91200 15.96200 11.62900 1.000 39.84960 91 THR A O 1
ATOM 663 N N . ALA A 1 97 ? 66.46200 14.02800 12.69500 1.000 33.46058 92 ALA A N 1
ATOM 664 C CA . ALA A 1 97 ? 65.30600 14.53300 13.44100 1.000 39.14603 92 ALA A CA 1
ATOM 665 C C . ALA A 1 97 ? 65.50000 14.24700 14.92700 1.000 35.95465 92 ALA A C 1
ATOM 666 O O . ALA A 1 97 ? 65.08200 13.19700 15.43400 1.000 35.97466 92 ALA A O 1
ATOM 668 N N . PRO A 1 98 ? 66.12700 15.17000 15.66400 1.000 39.74972 93 PRO A N 1
ATOM 669 C CA . PRO A 1 98 ? 66.49700 14.86700 17.06500 1.000 36.12349 93 PRO A CA 1
ATOM 670 C C . PRO A 1 98 ? 65.30600 14.61300 17.97600 1.000 33.55130 93 PRO A C 1
ATOM 671 O O . PRO A 1 98 ? 65.44500 13.87900 18.96300 1.000 33.00903 93 PRO A O 1
ATOM 675 N N . ASN A 1 99 ? 64.13200 15.17900 17.67500 1.000 36.27089 94 ASN A N 1
ATOM 676 C CA . ASN A 1 99 ? 62.94800 14.86400 18.47800 1.000 35.80094 94 ASN A CA 1
ATOM 677 C C . ASN A 1 99 ? 62.61900 13.37900 18.43500 1.000 31.20353 94 ASN A C 1
ATOM 678 O O . ASN A 1 99 ? 62.11100 12.83900 19.42000 1.000 30.35175 94 ASN A O 1
ATOM 683 N N . THR A 1 100 ? 62.885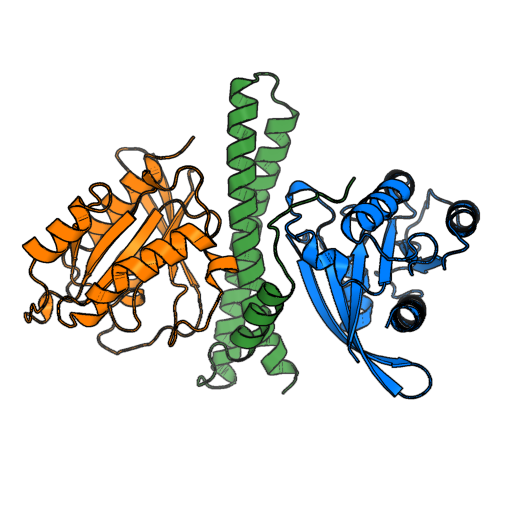00 12.70300 17.30100 1.000 34.25906 95 THR A N 1
ATOM 684 C CA . THR A 1 100 ? 62.59500 11.27000 17.21800 1.000 29.26997 95 THR A CA 1
ATOM 685 C C . THR A 1 100 ? 63.57700 10.46200 18.05400 1.000 28.47811 95 THR A C 1
ATOM 686 O O . THR A 1 100 ? 63.24300 9.37200 18.53500 1.000 31.26681 95 THR A O 1
ATOM 690 N N . PHE A 1 101 ? 64.78500 10.97900 18.25200 1.000 29.98440 96 PHE A N 1
ATOM 691 C CA . PHE A 1 101 ? 65.69500 10.35500 19.20600 1.000 32.47636 96 PHE A CA 1
ATOM 692 C C . PHE A 1 101 ? 65.25600 10.65600 20.64100 1.000 35.00430 96 PHE A C 1
ATOM 693 O O . PHE A 1 101 ? 65.27500 9.77000 21.50900 1.000 29.45061 96 PHE A O 1
ATOM 701 N N . LYS A 1 102 ? 64.81500 11.89700 20.89100 1.000 32.96399 97 LYS A N 1
ATOM 702 C CA . LYS A 1 102 ? 64.40100 12.29900 22.23500 1.000 33.92766 97 LYS A CA 1
ATOM 703 C C . LYS A 1 102 ? 63.32500 11.37200 22.78700 1.000 34.92700 97 LYS A C 1
ATOM 704 O O . LYS A 1 102 ? 63.37800 10.97800 23.95500 1.000 34.72173 97 LYS A O 1
ATOM 710 N N . THR A 1 103 ? 62.36300 10.97600 21.94700 1.000 32.25970 98 THR A N 1
ATOM 711 C CA . THR A 1 103 ? 61.19600 10.21800 22.38500 1.000 32.80217 98 THR A CA 1
ATOM 712 C C . THR A 1 103 ? 61.44700 8.73200 22.55400 1.000 33.54251 98 THR A C 1
ATOM 713 O O . THR A 1 103 ? 60.50600 8.01600 22.91400 1.000 33.24584 98 THR A O 1
ATOM 717 N N . LEU A 1 104 ? 62.65800 8.24400 22.26600 1.000 31.90038 99 LEU A N 1
ATOM 718 C CA . LEU A 1 104 ? 62.90900 6.80700 22.33600 1.000 31.65292 99 LEU A CA 1
ATOM 719 C C . LEU A 1 104 ? 62.58000 6.24000 23.71200 1.000 33.47510 99 LEU A C 1
ATOM 720 O O . LEU A 1 104 ? 62.04600 5.13000 23.82200 1.000 29.67768 99 LEU A O 1
ATOM 725 N N . ASP A 1 105 ? 62.89700 6.99000 24.77900 1.000 36.34467 100 ASP A N 1
ATOM 726 C CA . ASP A 1 105 ? 62.58300 6.54800 26.13800 1.000 29.76094 100 ASP A CA 1
ATOM 727 C C . ASP A 1 105 ? 61.11000 6.23100 26.31000 1.000 32.12898 100 ASP A C 1
ATOM 728 O O . ASP A 1 105 ? 60.74800 5.25200 26.98000 1.000 32.15604 100 ASP A O 1
ATOM 733 N N . SER A 1 106 ? 60.23700 7.08400 25.77200 1.000 27.97833 101 SER A N 1
ATOM 734 C CA . SER A 1 106 ? 58.81900 6.85800 26.01200 1.000 36.56921 101 SER A CA 1
ATOM 735 C C . SER A 1 106 ? 58.30300 5.67900 25.19200 1.000 31.50481 101 SER A C 1
ATOM 736 O O . SER A 1 106 ? 57.46600 4.91500 25.68000 1.000 32.21217 101 SER A O 1
ATOM 739 N N . TRP A 1 107 ? 58.82200 5.46800 23.97500 1.000 31.02088 102 TRP A N 1
ATOM 740 C CA . TRP A 1 107 ? 58.46300 4.24200 23.24900 1.000 28.38890 102 TRP A CA 1
ATOM 741 C C . TRP A 1 107 ? 58.86600 3.00200 24.03700 1.000 27.80174 102 TRP A C 1
ATOM 742 O O . TRP A 1 107 ? 58.05100 2.11100 24.28400 1.000 29.13709 102 TRP A O 1
ATOM 753 N N . ARG A 1 108 ? 60.12700 2.94500 24.46200 1.000 32.66567 103 ARG A N 1
ATOM 754 C CA . ARG A 1 108 ? 60.63500 1.78000 25.17700 1.000 29.49145 103 ARG A CA 1
ATOM 755 C C . ARG A 1 108 ? 59.88000 1.55400 26.48200 1.000 29.92696 103 ARG A C 1
ATOM 756 O O . ARG A 1 108 ? 59.43700 0.43300 26.77300 1.000 30.45054 103 ARG A O 1
ATOM 764 N N . ASP A 1 109 ? 59.68400 2.62100 27.27200 1.000 36.80109 104 ASP A N 1
ATOM 765 C CA . ASP A 1 109 ? 59.02100 2.47200 28.57200 1.000 34.71237 104 ASP A CA 1
ATOM 766 C C . ASP A 1 109 ? 57.55600 2.08100 28.41800 1.000 32.90798 104 ASP A C 1
ATOM 767 O O . ASP A 1 109 ? 57.07000 1.17100 29.10300 1.000 31.41627 104 ASP A O 1
ATOM 772 N N . GLU A 1 110 ? 56.82400 2.77100 27.53700 1.000 33.66486 105 GLU A N 1
ATOM 773 C CA . GLU A 1 110 ? 55.41200 2.43100 27.34600 1.000 36.55808 105 GLU A CA 1
ATOM 774 C C . GLU A 1 110 ? 55.24800 1.00300 26.85600 1.000 31.66809 105 GLU A C 1
ATOM 775 O O . GLU A 1 110 ? 54.32000 0.30500 27.26700 1.000 35.03424 105 GLU A O 1
ATOM 781 N N . PHE A 1 111 ? 56.13700 0.55100 25.97400 1.000 30.38224 106 PHE A N 1
ATOM 782 C CA . PHE A 1 111 ? 56.08500 -0.84800 25.54700 1.000 33.06343 106 PHE A CA 1
ATOM 783 C C . PHE A 1 111 ? 56.28300 -1.78900 26.72900 1.000 29.87483 106 PHE A C 1
ATOM 784 O O . PHE A 1 111 ? 55.54100 -2.76300 26.89300 1.000 31.09689 106 PHE A O 1
ATOM 792 N N . LEU A 1 112 ? 57.29800 -1.52300 27.56000 1.000 31.78788 107 LEU A N 1
ATOM 793 C CA . LEU A 1 112 ? 57.54500 -2.38600 28.71800 1.000 35.71114 107 LEU A CA 1
ATOM 794 C C . LEU A 1 112 ? 56.34100 -2.42900 29.64900 1.000 39.65257 107 LEU A C 1
ATOM 795 O O . LEU A 1 112 ? 55.98800 -3.49600 30.15800 1.000 40.18602 107 LEU A O 1
ATOM 800 N N . ILE A 1 113 ? 55.66800 -1.29200 29.86300 1.000 38.87261 108 ILE A N 1
ATOM 801 C CA . ILE A 1 113 ? 54.46600 -1.32400 30.69500 1.000 38.07485 108 ILE A CA 1
ATOM 802 C C . ILE A 1 113 ? 53.42400 -2.25400 30.09300 1.000 40.56613 108 ILE A C 1
ATOM 803 O O . ILE A 1 113 ? 52.80600 -3.05900 30.79600 1.000 43.97636 108 ILE A O 1
ATOM 808 N N . GLN A 1 114 ? 53.19500 -2.14600 28.78200 1.000 37.99308 109 GLN A N 1
ATOM 809 C CA . GLN A 1 114 ? 52.12500 -2.93500 28.18000 1.000 40.27527 109 GLN A CA 1
ATOM 810 C C . GLN A 1 114 ? 52.53300 -4.39100 27.99300 1.000 38.87728 109 GLN A C 1
ATOM 811 O O . GLN A 1 114 ? 51.70400 -5.29200 28.16500 1.000 37.54082 109 GLN A O 1
ATOM 817 N N . ALA A 1 115 ? 53.79100 -4.63800 27.61900 1.000 40.14273 110 ALA A N 1
ATOM 818 C CA . ALA A 1 115 ? 54.24200 -6.01500 27.43900 1.000 39.78102 110 ALA A CA 1
ATOM 819 C C . ALA A 1 115 ? 54.41900 -6.72700 28.77300 1.000 44.26893 110 ALA A C 1
ATOM 820 O O . ALA A 1 115 ? 54.16400 -7.93800 28.86400 1.000 41.88228 110 ALA A O 1
ATOM 822 N N . SER A 1 116 ? 54.82300 -5.98400 29.81700 1.000 44.40203 111 SER A N 1
ATOM 823 C CA . SER A 1 116 ? 55.14100 -6.50500 31.14600 1.000 47.38418 111 SER A CA 1
ATOM 824 C C . SER A 1 116 ? 55.88900 -7.83000 31.03900 1.000 41.22761 111 SER A C 1
ATOM 825 O O . SER A 1 116 ? 55.36000 -8.88200 31.41700 1.000 42.24747 111 SER A O 1
ATOM 828 N N . PRO A 1 117 ? 57.09400 -7.81800 30.48500 1.000 41.82411 112 PRO A N 1
ATOM 829 C CA . PRO A 1 117 ? 57.90600 -9.03500 30.46000 1.000 46.78166 112 PRO A CA 1
ATOM 830 C C . PRO A 1 117 ? 58.29800 -9.42300 31.87600 1.000 54.87517 112 PRO A C 1
ATOM 831 O O . PRO A 1 117 ? 58.25800 -8.61200 32.80400 1.000 52.45810 112 PRO A O 1
ATOM 835 N N . ARG A 1 118 ? 58.68400 -10.68700 32.03800 1.000 60.98824 113 ARG A N 1
ATOM 836 C CA . ARG A 1 118 ? 58.94700 -11.1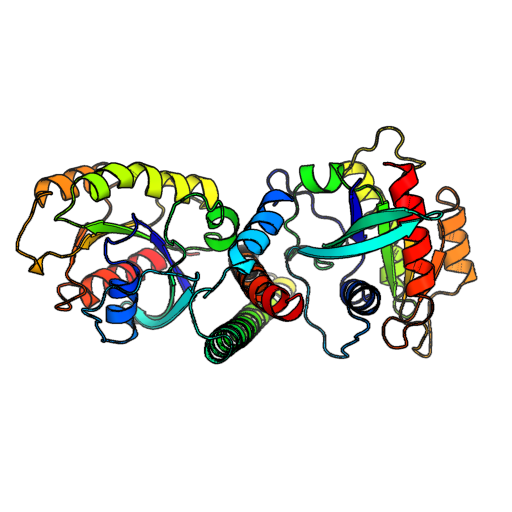8900 33.38400 1.000 62.33464 113 ARG A CA 1
ATOM 837 C C . ARG A 1 118 ? 60.21700 -10.57000 33.96800 1.000 61.39251 113 ARG A C 1
ATOM 838 O O . ARG A 1 118 ? 60.26700 -10.25400 35.16300 1.000 67.18827 113 ARG A O 1
ATOM 846 N N . ASP A 1 119 ? 61.24200 -10.35800 33.14200 1.000 59.03498 114 ASP A N 1
ATOM 847 C CA . ASP A 1 119 ? 62.42700 -9.59400 33.53700 1.000 65.18584 114 ASP A CA 1
ATOM 848 C C . ASP A 1 119 ? 62.54600 -8.41000 32.58600 1.000 59.42124 114 ASP A C 1
ATOM 849 O O . ASP A 1 119 ? 63.30000 -8.46600 31.60000 1.000 56.98531 114 ASP A O 1
ATOM 854 N N . PRO A 1 120 ? 61.85000 -7.30500 32.86700 1.000 55.82991 115 PRO A N 1
ATOM 855 C CA . PRO A 1 120 ? 61.75700 -6.22400 31.87400 1.000 54.88177 115 PRO A CA 1
ATOM 856 C C . PRO A 1 120 ? 63.09500 -5.64300 31.47500 1.000 58.45800 115 PRO A C 1
ATOM 857 O O . PRO A 1 120 ? 63.26400 -5.25000 30.31300 1.000 53.99352 115 PRO A O 1
ATOM 861 N N . GLU A 1 121 ? 64.06600 -5.59000 32.38400 1.000 57.10958 116 GLU A N 1
ATOM 862 C CA . GLU A 1 121 ? 65.28300 -4.86000 32.06800 1.000 55.81541 116 GLU A CA 1
ATOM 863 C C . GLU A 1 121 ? 66.22700 -5.61800 31.14300 1.000 55.13361 116 GLU A C 1
ATOM 864 O O . GLU A 1 121 ? 67.19300 -5.01700 30.65800 1.000 58.65187 116 GLU A O 1
ATOM 870 N N . ASN A 1 122 ? 65.97100 -6.89500 30.85100 1.000 55.74029 117 ASN A N 1
ATOM 871 C CA . ASN A 1 122 ? 66.73200 -7.60900 29.82700 1.000 56.38740 117 ASN A CA 1
ATOM 872 C C . ASN A 1 122 ? 65.86500 -8.00400 28.63100 1.000 51.79282 117 ASN A C 1
ATOM 873 O O . ASN A 1 122 ? 66.15400 -8.99200 27.95200 1.000 49.84090 117 ASN A O 1
ATOM 878 N N . PHE A 1 123 ? 64.80200 -7.25600 28.35500 1.000 48.48374 118 PHE A N 1
ATOM 879 C CA . PHE A 1 123 ? 63.98700 -7.58000 27.19800 1.000 42.66689 118 PHE A CA 1
ATOM 880 C C . PHE A 1 123 ? 64.74000 -7.19600 25.92200 1.000 42.98882 118 PHE A C 1
ATOM 881 O O . PHE A 1 123 ? 65.45900 -6.19000 25.89800 1.000 43.14701 118 PHE A O 1
ATOM 889 N N . PRO A 1 124 ? 64.61900 -7.97800 24.85300 1.000 39.38421 119 PRO A N 1
ATOM 890 C CA . PRO A 1 124 ? 65.43600 -7.70400 23.66200 1.000 42.65765 119 PRO A CA 1
ATOM 891 C C . PRO A 1 124 ? 64.97200 -6.48300 22.89200 1.000 38.16611 119 PRO A C 1
ATOM 892 O O . PRO A 1 124 ? 63.89800 -6.49600 22.28800 1.000 43.70479 119 PRO A O 1
ATOM 896 N N . PHE A 1 125 ? 65.77000 -5.42800 22.89800 1.000 35.43343 120 PHE A N 1
ATOM 897 C CA . PHE A 1 125 ? 65.55900 -4.27900 22.03700 1.000 36.67989 120 PHE A CA 1
ATOM 898 C C . PHE A 1 125 ? 66.69900 -4.19400 21.04600 1.000 34.24151 120 PHE A C 1
ATOM 899 O O . PHE A 1 125 ? 67.82200 -4.61200 21.33300 1.000 42.36947 120 PHE A O 1
ATOM 907 N N . VAL A 1 126 ? 66.41200 -3.62800 19.88600 1.000 31.96848 121 VAL A N 1
ATOM 908 C CA . VAL A 1 126 ? 67.43400 -3.23400 18.93100 1.000 32.21331 121 VAL A CA 1
ATOM 909 C C . VAL A 1 126 ? 67.06400 -1.84900 18.42700 1.000 34.95385 121 VAL A C 1
ATOM 910 O O . VAL A 1 126 ? 65.88800 -1.57300 18.15800 1.000 35.74219 121 VAL A O 1
ATOM 914 N N . VAL A 1 127 ? 68.05200 -0.97000 18.28900 1.000 31.48112 122 VAL A N 1
ATOM 915 C CA . VAL A 1 127 ? 67.80000 0.42300 17.93800 1.000 31.75908 122 VAL A CA 1
ATOM 916 C C . VAL A 1 127 ? 68.39100 0.68700 16.56800 1.000 35.29959 122 VAL A C 1
ATOM 917 O O . VAL A 1 127 ? 69.57200 0.40200 16.33800 1.000 37.77375 122 VAL A O 1
ATOM 921 N N . LEU A 1 128 ? 67.59000 1.25300 15.66500 1.000 29.93600 123 LEU A N 1
ATOM 922 C CA . LEU A 1 128 ? 68.06700 1.63800 14.34300 1.000 31.81443 123 LEU A CA 1
ATOM 923 C C . LEU A 1 128 ? 68.05300 3.15400 14.21700 1.000 31.71327 123 LEU A C 1
ATOM 924 O O . LEU A 1 128 ? 67.01000 3.78800 14.42300 1.000 28.85899 123 LEU A O 1
ATOM 929 N N . GLY A 1 129 ? 69.20100 3.72500 13.85200 1.000 32.58891 124 GLY A N 1
ATOM 930 C CA . GLY A 1 129 ? 69.27500 5.12000 13.49700 1.000 32.19154 124 GLY A CA 1
ATOM 931 C C . GLY A 1 129 ? 69.24000 5.24900 11.99300 1.000 38.57172 124 GLY A C 1
ATOM 932 O O . GLY A 1 129 ? 70.23300 4.97700 11.30800 1.000 36.38642 124 GLY A O 1
ATOM 933 N N . ASN A 1 130 ? 68.10900 5.68900 11.46400 1.000 33.41120 125 ASN A N 1
ATOM 934 C CA . ASN A 1 130 ? 67.85100 5.58100 10.04200 1.000 31.47792 125 ASN A CA 1
ATOM 935 C C . ASN A 1 130 ? 68.09200 6.90700 9.32400 1.000 37.22523 125 ASN A C 1
ATOM 936 O O . ASN A 1 130 ? 68.21800 7.97900 9.93000 1.000 36.49594 125 ASN A O 1
ATOM 941 N N . LYS A 1 131 ? 68.16700 6.79800 7.99500 1.000 33.28640 126 LYS A N 1
ATOM 942 C CA . LYS A 1 131 ? 68.33800 7.89900 7.05200 1.000 35.53719 126 LYS A CA 1
ATOM 943 C C . LYS A 1 131 ? 69.75500 8.46800 7.05600 1.000 40.38717 126 LYS A C 1
ATOM 944 O O . LYS A 1 131 ? 69.94900 9.64400 6.73100 1.000 42.85329 126 LYS A O 1
ATOM 950 N N . ILE A 1 132 ? 70.76500 7.65000 7.36900 1.000 37.35089 127 ILE A N 1
ATOM 951 C CA . ILE A 1 132 ? 72.13500 8.15000 7.34500 1.000 40.37291 127 ILE A CA 1
ATOM 952 C C . ILE A 1 132 ? 72.60500 8.53700 5.95300 1.000 44.94279 127 ILE A C 1
ATOM 953 O O . ILE A 1 132 ? 73.68600 9.10900 5.81700 1.000 44.18690 127 ILE A O 1
ATOM 958 N N . ASP A 1 133 ? 71.84100 8.21700 4.91200 1.000 43.02420 128 ASP A N 1
ATOM 959 C CA . ASP A 1 133 ? 72.19200 8.69000 3.58300 1.000 44.33438 128 ASP A CA 1
ATOM 960 C C . ASP A 1 133 ? 71.91800 10.16800 3.41300 1.000 46.75051 128 ASP A C 1
ATOM 961 O O . ASP A 1 133 ? 72.26600 10.73000 2.36900 1.000 48.87170 128 ASP A O 1
ATOM 966 N N . LEU A 1 134 ? 71.25100 10.79500 4.36800 1.000 45.82373 129 LEU A N 1
ATOM 967 C CA . LEU A 1 134 ? 70.91400 12.19700 4.21700 1.000 46.81081 129 LEU A CA 1
ATOM 968 C C . LEU A 1 134 ? 72.07400 13.04900 4.71500 1.000 45.15688 129 LEU A C 1
ATOM 969 O O . LEU A 1 134 ? 72.86400 12.62500 5.56000 1.000 42.42548 129 LEU A O 1
ATOM 974 N N . GLU A 1 135 ? 72.20300 14.24000 4.14700 1.000 51.70344 130 GLU A N 1
ATOM 975 C CA . GLU A 1 135 ? 73.21900 15.13600 4.67100 1.000 59.62294 130 GLU A CA 1
ATOM 976 C C . GLU A 1 135 ? 72.66900 15.88000 5.88700 1.000 57.54305 130 GLU A C 1
ATOM 977 O O . GLU A 1 135 ? 71.45700 15.91500 6.13300 1.000 56.64234 130 GLU A O 1
ATOM 983 N N . ASN A 1 136 ? 73.58300 16.45200 6.67100 1.000 60.09540 131 ASN A N 1
ATOM 984 C CA . ASN A 1 136 ? 73.22500 17.25700 7.84700 1.000 61.10563 131 ASN A CA 1
ATOM 985 C C . ASN A 1 136 ? 72.48800 16.41500 8.89400 1.000 53.91137 131 ASN A C 1
ATOM 986 O O . ASN A 1 136 ? 71.42700 16.79700 9.39600 1.000 54.92295 131 ASN A O 1
ATOM 991 N N . ARG A 1 137 ? 73.05700 15.25600 9.21400 1.000 49.31084 132 ARG A N 1
ATOM 992 C CA . ARG A 1 137 ? 72.55800 14.49100 10.34300 1.000 41.86987 132 ARG A CA 1
ATOM 993 C C . ARG A 1 137 ? 72.72800 15.30100 11.62100 1.000 46.50063 132 ARG A C 1
ATOM 994 O O . ARG A 1 137 ? 73.72200 16.00700 11.79500 1.000 49.49288 132 ARG A O 1
ATOM 1002 N N . GLN A 1 138 ? 71.75200 15.20100 12.52400 1.000 43.08384 133 GLN A N 1
ATOM 1003 C CA . GLN A 1 138 ? 71.72300 16.05000 13.70700 1.000 46.61897 133 GLN A CA 1
ATOM 1004 C C . GLN A 1 138 ? 71.81400 15.28900 15.01800 1.000 43.17178 133 GLN A C 1
ATOM 1005 O O . GLN A 1 138 ? 71.85900 15.92100 16.07700 1.000 44.85565 133 GLN A O 1
ATOM 1011 N N . VAL A 1 139 ? 71.85200 13.96400 14.98000 1.000 36.75281 134 VAL A N 1
ATOM 1012 C CA . VAL A 1 139 ? 72.16500 13.12700 16.13000 1.000 33.73068 134 VAL A CA 1
ATOM 1013 C C . VAL A 1 139 ? 73.45500 12.40300 15.78200 1.000 45.96151 134 VAL A C 1
ATOM 1014 O O . VAL A 1 139 ? 73.57400 11.84700 14.68400 1.000 40.75080 134 VAL A O 1
ATOM 1018 N N . ALA A 1 140 ? 74.43400 12.44400 16.68000 1.000 47.78292 135 ALA A N 1
ATOM 1019 C CA . ALA A 1 140 ? 75.73000 11.86400 16.37100 1.000 40.94511 135 ALA A CA 1
ATOM 1020 C C . ALA A 1 140 ? 75.77300 10.41300 16.81400 1.000 39.47990 135 ALA A C 1
ATOM 1021 O O . ALA A 1 140 ? 75.09400 10.00600 17.76400 1.000 39.52504 135 ALA A O 1
ATOM 1023 N N . THR A 1 141 ? 76.60000 9.63600 16.11100 1.000 39.29115 136 THR A N 1
ATOM 1024 C CA . THR A 1 141 ? 76.70500 8.20300 16.36900 1.000 43.81184 136 THR A CA 1
ATOM 1025 C C . THR A 1 141 ? 77.06300 7.91300 17.82200 1.000 42.00523 136 THR A C 1
ATOM 1026 O O . THR A 1 141 ? 76.45400 7.04200 18.46300 1.000 44.05057 136 THR A O 1
ATOM 1030 N N . LYS A 1 142 ? 78.04800 8.63000 18.36500 1.000 45.53439 137 LYS A N 1
ATOM 1031 C CA . LYS A 1 142 ? 78.43200 8.38700 19.75300 1.000 43.05542 137 LYS A CA 1
ATOM 1032 C C . LYS A 1 142 ? 77.30200 8.73200 20.71900 1.000 36.63441 137 LYS A C 1
ATOM 1033 O O . LYS A 1 142 ? 77.11600 8.03500 21.72300 1.000 39.36322 137 LYS A O 1
ATOM 1039 N N . ARG A 1 143 ? 76.51900 9.77800 20.42200 1.000 37.72207 138 ARG A N 1
ATOM 1040 C CA . ARG A 1 143 ? 75.41600 10.15000 21.31300 1.000 41.98974 138 ARG A CA 1
ATOM 1041 C C . ARG A 1 143 ? 74.36900 9.04800 21.37800 1.000 39.47375 138 ARG A C 1
ATOM 1042 O O . ARG A 1 143 ? 73.93400 8.65600 22.46700 1.000 38.36151 138 ARG A O 1
ATOM 1050 N N . ALA A 1 144 ? 73.96400 8.52000 20.21800 1.000 41.94187 139 ALA A N 1
ATOM 1051 C CA . ALA A 1 144 ? 73.02900 7.39700 20.21900 1.000 41.62466 139 ALA A CA 1
ATOM 1052 C C . ALA A 1 144 ? 73.65200 6.17300 20.88300 1.000 38.50210 139 ALA A C 1
ATOM 1053 O O . ALA A 1 144 ? 72.98200 5.44700 21.62500 1.000 35.96269 139 ALA A O 1
ATOM 1055 N N . GLN A 1 145 ? 74.94500 5.94100 20.63500 1.000 42.82352 140 GLN A N 1
ATOM 1056 C CA . GLN A 1 145 ? 75.62300 4.80200 21.24500 1.000 43.12403 140 GLN A CA 1
ATOM 1057 C C . GLN A 1 145 ? 75.62000 4.91800 22.76200 1.000 40.20712 140 GLN A C 1
ATOM 1058 O O . GLN A 1 145 ? 75.34300 3.93900 23.47200 1.000 41.12991 140 GLN A O 1
ATOM 1064 N N . ALA A 1 146 ? 75.90600 6.11900 23.27400 1.000 43.82055 141 ALA A N 1
ATOM 1065 C CA . ALA A 1 146 ? 75.83000 6.37300 24.71200 1.000 42.71521 141 ALA A CA 1
ATOM 1066 C C . ALA A 1 146 ? 74.46200 6.00700 25.27900 1.000 44.78182 141 ALA A C 1
ATOM 1067 O O . ALA A 1 146 ? 74.36200 5.36700 26.33700 1.000 39.31386 141 ALA A O 1
ATOM 1069 N N . TRP A 1 147 ? 73.38700 6.42600 24.59700 1.000 40.60153 142 TRP A N 1
ATOM 1070 C CA . TRP A 1 147 ? 72.05400 6.09700 25.09300 1.000 35.73740 142 TRP A CA 1
ATOM 1071 C C . TRP A 1 147 ? 71.84100 4.59200 25.10000 1.000 38.03592 142 TRP A C 1
ATOM 1072 O O . TRP A 1 147 ? 71.40300 4.02000 26.10500 1.000 36.25469 142 TRP A O 1
ATOM 1083 N N . CYS A 1 148 ? 72.15700 3.92500 23.98000 1.000 38.11004 143 CYS A N 1
ATOM 1084 C CA . CYS A 1 148 ? 71.95700 2.48200 23.92000 1.000 40.19777 143 CYS A CA 1
ATOM 1085 C C . CYS A 1 148 ? 72.75800 1.77600 25.00500 1.000 41.80294 143 CYS A C 1
ATOM 1086 O O . CYS A 1 148 ? 72.23900 0.87400 25.68500 1.000 37.23656 143 CYS A O 1
ATOM 1089 N N . TYR A 1 149 ? 74.01200 2.20600 25.21700 1.000 39.76959 144 TYR A N 1
ATOM 1090 C CA . TYR A 1 149 ? 74.80800 1.60100 26.28100 1.000 43.73173 144 TYR A CA 1
ATOM 1091 C C . TYR A 1 149 ? 74.11100 1.74900 27.62700 1.000 44.64341 144 TYR A C 1
ATOM 1092 O O . TYR A 1 149 ? 73.98000 0.78000 28.38700 1.000 43.03418 144 TYR A O 1
ATOM 1101 N N . SER A 1 150 ? 73.62900 2.95800 27.93100 1.000 39.04912 145 SER A N 1
ATOM 1102 C CA . SER A 1 150 ? 73.01600 3.18900 29.23100 1.000 46.99217 145 SER A CA 1
ATOM 1103 C C . SER A 1 150 ? 71.78600 2.31600 29.46300 1.000 47.59702 145 SER A C 1
ATOM 1104 O O . SER A 1 150 ? 71.43500 2.06200 30.62100 1.000 45.17736 145 SER A O 1
ATOM 1107 N N . LYS A 1 151 ? 71.12700 1.84800 28.39900 1.000 45.64426 146 LYS A N 1
ATOM 1108 C CA . LYS A 1 151 ? 69.91300 1.03000 28.51900 1.000 45.50613 146 LYS A CA 1
ATOM 1109 C C . LYS A 1 151 ? 70.22300 -0.46400 28.39700 1.000 51.13268 146 LYS A C 1
ATOM 1110 O O . LYS A 1 151 ? 69.68800 -1.16400 27.52700 1.000 47.93118 146 LYS A O 1
ATOM 1116 N N . ASN A 1 152 ? 71.05000 -0.96800 29.31500 1.000 48.83935 147 ASN A N 1
ATOM 1117 C CA . ASN A 1 152 ? 71.49100 -2.37100 29.30300 1.000 45.77354 147 ASN A CA 1
ATOM 1118 C C . ASN A 1 152 ? 72.14300 -2.75700 27.98200 1.000 40.93435 147 ASN A C 1
ATOM 1119 O O . ASN A 1 152 ? 71.96200 -3.86900 27.49300 1.000 42.08032 147 ASN A O 1
ATOM 1124 N N . ASN A 1 153 ? 72.89200 -1.82700 27.39400 1.000 38.55454 148 ASN A N 1
ATOM 1125 C CA . ASN A 1 153 ? 73.79700 -2.12000 26.28100 1.000 44.62189 148 ASN A CA 1
ATOM 1126 C C . ASN A 1 153 ? 73.07100 -2.82000 25.12200 1.000 45.74186 148 ASN A C 1
ATOM 1127 O O . ASN A 1 153 ? 73.41800 -3.92300 24.70800 1.000 44.00401 148 ASN A O 1
ATOM 1132 N N . ILE A 1 154 ? 72.03900 -2.16400 24.60400 1.000 41.10305 149 ILE A N 1
ATOM 1133 C CA . ILE A 1 154 ? 71.23800 -2.77600 23.55200 1.000 39.09480 149 ILE A CA 1
ATOM 1134 C C . ILE A 1 154 ? 71.87800 -2.45600 22.20700 1.000 40.22062 149 ILE A C 1
ATOM 1135 O O . ILE A 1 154 ? 72.46300 -1.37400 22.03500 1.000 35.69680 149 ILE A O 1
ATOM 1140 N N . PRO A 1 155 ? 71.81400 -3.37500 21.24000 1.000 36.63517 150 PRO A N 1
ATOM 1141 C CA . PRO A 1 155 ? 72.51400 -3.16400 19.96700 1.000 32.92239 150 PRO A CA 1
ATOM 1142 C C . PRO A 1 155 ? 71.98600 -1.96100 19.20400 1.000 36.24161 150 PRO A C 1
ATOM 1143 O O . PRO A 1 155 ? 70.80500 -1.61000 19.26400 1.000 38.37654 150 PRO A O 1
ATOM 1147 N N . TYR A 1 156 ? 72.87900 -1.34900 18.44700 1.000 32.90857 151 TYR A N 1
ATOM 1148 C CA . TYR A 1 156 ? 72.61000 -0.09400 17.77400 1.000 36.39412 151 TYR A CA 1
ATOM 1149 C C . TYR A 1 156 ? 73.15800 -0.18900 16.36000 1.000 36.45511 151 TYR A C 1
ATOM 1150 O O . TYR A 1 156 ? 74.35800 -0.42100 16.18200 1.000 38.64816 151 TYR A O 1
ATOM 1159 N N . PHE A 1 157 ? 72.29700 -0.00300 15.35800 1.000 34.59970 152 PHE A N 1
ATOM 1160 C CA . PHE A 1 157 ? 72.73200 0.03200 13.97000 1.000 34.70517 152 PHE A CA 1
ATOM 1161 C C . PHE A 1 157 ? 72.33800 1.35600 13.35500 1.000 35.55432 152 PHE A C 1
ATOM 1162 O O . PHE A 1 157 ? 71.23700 1.85400 13.59900 1.000 39.19986 152 PHE A O 1
ATOM 1170 N N . GLU A 1 158 ? 73.23200 1.91600 12.55100 1.000 32.45443 153 GLU A N 1
ATOM 1171 C CA . GLU A 1 158 ? 72.90600 3.05500 11.70300 1.000 36.67694 153 GLU A CA 1
ATOM 1172 C C . GLU A 1 158 ? 72.55600 2.52300 10.31900 1.000 42.16884 153 GLU A C 1
ATOM 1173 O O . GLU A 1 158 ? 73.32000 1.73500 9.74600 1.000 37.21245 153 GLU A O 1
ATOM 1179 N N . THR A 1 159 ? 71.37600 2.90600 9.80900 1.000 37.68698 154 THR A N 1
ATOM 1180 C CA . THR A 1 159 ? 70.81900 2.27300 8.62100 1.000 35.63337 154 THR A CA 1
ATOM 1181 C C . THR A 1 159 ? 70.40200 3.32600 7.61000 1.000 42.30609 154 THR A C 1
ATOM 1182 O O . THR A 1 159 ? 70.17900 4.49800 7.94600 1.000 43.54346 154 THR A O 1
ATOM 1186 N N . SER A 1 160 ? 70.30400 2.89500 6.35900 1.000 34.85227 155 SER A N 1
ATOM 1187 C CA . SER A 1 160 ? 69.57300 3.63400 5.34000 1.000 36.32361 155 SER A CA 1
ATOM 1188 C C . SER A 1 160 ? 68.64200 2.65900 4.63200 1.000 41.09113 155 SER A C 1
ATOM 1189 O O . SER A 1 160 ? 69.11300 1.76700 3.91400 1.000 36.63333 155 SER A O 1
ATOM 1192 N N . ALA A 1 161 ? 67.32800 2.82300 4.82500 1.000 34.68644 156 ALA A N 1
ATOM 1193 C CA . ALA A 1 161 ? 66.38400 2.08100 3.99500 1.000 35.20025 156 ALA A CA 1
ATOM 1194 C C . ALA A 1 161 ? 66.47900 2.49900 2.53200 1.000 39.61899 156 ALA A C 1
ATOM 1195 O O . ALA A 1 161 ? 66.26400 1.66700 1.64000 1.000 37.57342 156 ALA A O 1
ATOM 1197 N N . LYS A 1 162 ? 66.76800 3.77800 2.26500 1.000 33.83247 157 LYS A N 1
ATOM 1198 C CA . LYS A 1 162 ? 66.80400 4.24400 0.88200 1.000 38.27281 157 LYS A CA 1
ATOM 1199 C C . LYS A 1 162 ? 67.92000 3.56600 0.09800 1.000 37.96640 157 LYS A C 1
ATOM 1200 O O . LYS A 1 162 ? 67.71900 3.17900 -1.05800 1.000 40.71686 157 LYS A O 1
ATOM 1206 N N . GLU A 1 163 ? 69.07800 3.36400 0.72600 1.000 38.79258 158 GLU A N 1
ATOM 1207 C CA . GLU A 1 163 ? 70.25900 2.79700 0.08300 1.000 41.32424 158 GLU A CA 1
ATOM 1208 C C . GLU A 1 163 ? 70.60200 1.40800 0.60700 1.000 39.95382 158 GLU A C 1
ATOM 1209 O O . GLU A 1 163 ? 71.66700 0.87900 0.27500 1.000 40.95992 158 GLU A O 1
ATOM 1215 N N . ALA A 1 164 ? 69.73700 0.81300 1.42300 1.000 38.30178 159 ALA A N 1
ATOM 1216 C CA . ALA A 1 164 ? 69.93700 -0.54100 1.93600 1.000 36.91172 159 ALA A CA 1
ATOM 1217 C C . ALA A 1 164 ? 71.28100 -0.67900 2.63900 1.000 36.91346 159 ALA A C 1
ATOM 1218 O O . ALA A 1 164 ? 71.99900 -1.66200 2.46000 1.000 41.53206 159 ALA A O 1
ATOM 1220 N N . ILE A 1 165 ? 71.63100 0.31300 3.44900 1.000 38.09983 160 ILE A N 1
ATOM 1221 C CA . ILE A 1 165 ? 72.82700 0.23300 4.28300 1.000 37.62193 160 ILE A CA 1
ATOM 1222 C C . ILE A 1 165 ? 72.47000 -0.40300 5.62200 1.000 38.62958 160 ILE A C 1
ATOM 1223 O O . ILE A 1 165 ? 71.57900 0.08100 6.33400 1.000 40.93771 160 ILE A O 1
ATOM 1228 N N . ASN A 1 166 ? 73.15500 -1.49900 5.96400 1.000 34.76859 161 ASN A N 1
ATOM 1229 C CA . ASN A 1 166 ? 73.04500 -2.19900 7.24300 1.000 36.54165 161 ASN A CA 1
ATOM 1230 C C . ASN A 1 166 ? 71.68400 -2.84600 7.48000 1.000 36.63743 161 ASN A C 1
ATOM 1231 O O . ASN A 1 166 ? 71.44500 -3.37300 8.58200 1.000 36.21240 161 ASN A O 1
ATOM 1236 N N . VAL A 1 167 ? 70.77800 -2.82600 6.50100 1.000 37.62322 162 VAL A N 1
ATOM 1237 C CA . VAL A 1 167 ? 69.45200 -3.39700 6.72900 1.000 37.65187 162 VAL A CA 1
ATOM 1238 C C . VAL A 1 167 ? 69.56300 -4.88600 7.02200 1.000 38.65303 162 VAL A C 1
ATOM 1239 O O . VAL A 1 167 ? 69.09200 -5.37300 8.05600 1.000 33.27178 162 VAL A O 1
ATOM 1243 N N . GLU A 1 168 ? 70.22900 -5.62500 6.12800 1.000 44.95206 163 GLU A N 1
ATOM 1244 C CA . GLU A 1 168 ? 70.40000 -7.05900 6.32100 1.000 38.92673 163 GLU A CA 1
ATOM 1245 C C . GLU A 1 168 ? 71.11900 -7.35200 7.62900 1.000 36.99127 163 GLU A C 1
ATOM 1246 O O . GLU A 1 168 ? 70.71400 -8.23900 8.39200 1.000 38.79951 163 GLU A O 1
ATOM 1252 N N . GLN A 1 169 ? 72.17200 -6.59400 7.92900 1.000 38.47327 164 GLN A N 1
ATOM 1253 C CA . GLN A 1 169 ? 72.90500 -6.82900 9.16900 1.000 39.52089 164 GLN A CA 1
ATOM 1254 C C . GLN A 1 169 ? 72.03100 -6.56100 10.39300 1.000 38.99344 164 GLN A C 1
ATOM 1255 O O . GLN A 1 169 ? 72.04100 -7.33500 11.35900 1.000 36.02456 164 GLN A O 1
ATOM 1261 N N . ALA A 1 170 ? 71.26000 -5.47500 10.37300 1.000 36.88368 165 ALA A N 1
ATOM 1262 C CA . ALA A 1 170 ? 70.40200 -5.17200 11.51700 1.000 37.19902 165 ALA A CA 1
ATOM 1263 C C . ALA A 1 170 ? 69.40900 -6.30200 11.78000 1.000 35.00533 165 ALA A C 1
ATOM 1264 O O . ALA A 1 170 ? 69.31300 -6.81600 12.90200 1.000 33.38124 165 ALA A O 1
ATOM 1266 N N . PHE A 1 171 ? 68.68600 -6.74500 10.74500 1.000 35.24610 166 PHE A N 1
ATOM 1267 C CA . PHE A 1 171 ? 67.63800 -7.73900 10.99300 1.000 33.97490 166 PHE A CA 1
ATOM 1268 C C . PHE A 1 171 ? 68.20700 -9.10400 11.36500 1.000 35.09488 166 PHE A C 1
ATOM 1269 O O . PHE A 1 171 ? 67.55500 -9.86800 12.08800 1.000 33.43081 166 PHE A O 1
ATOM 1277 N N . GLN A 1 172 ? 69.42700 -9.41900 10.92900 1.000 36.77290 167 GLN A N 1
ATOM 1278 C CA . GLN A 1 172 ? 70.06800 -10.64100 11.40700 1.000 42.47828 167 GLN A CA 1
ATOM 1279 C C . GLN A 1 172 ? 70.27900 -10.59100 12.92200 1.000 41.12228 167 GLN A C 1
ATOM 1280 O O . GLN A 1 172 ? 70.07100 -11.59000 13.62800 1.000 38.71738 167 GLN A O 1
ATOM 1286 N N . THR A 1 173 ? 70.66800 -9.42900 13.45100 1.000 38.65238 168 THR A N 1
ATOM 1287 C CA . THR A 1 173 ? 70.75500 -9.30600 14.90200 1.000 41.15211 168 THR A CA 1
ATOM 1288 C C . THR A 1 173 ? 69.36800 -9.33200 15.54400 1.000 37.40886 168 THR A C 1
ATOM 1289 O O . THR A 1 173 ? 69.16600 -9.98000 16.58000 1.000 37.41532 168 THR A O 1
ATOM 1293 N N . ILE A 1 174 ? 68.38700 -8.67200 14.92400 1.000 36.51346 169 ILE A N 1
ATOM 1294 C CA . ILE A 1 174 ? 67.02600 -8.72400 15.45800 1.000 34.73251 169 ILE A CA 1
ATOM 1295 C C . ILE A 1 174 ? 66.57200 -10.17200 15.60500 1.000 34.46978 169 ILE A C 1
ATOM 1296 O O . ILE A 1 174 ? 66.01600 -10.56700 16.63500 1.000 36.31074 169 ILE A O 1
ATOM 1301 N N . ALA A 1 175 ? 66.85000 -11.00400 14.59700 1.000 37.69096 170 ALA A N 1
ATOM 1302 C CA . ALA A 1 175 ? 66.40000 -12.39100 14.66500 1.000 39.65261 170 ALA A CA 1
ATOM 1303 C C . ALA A 1 175 ? 67.08900 -13.14800 15.79400 1.000 38.15995 170 ALA A C 1
ATOM 1304 O O . ALA A 1 175 ? 66.43800 -13.88700 16.54000 1.000 38.14735 170 ALA A O 1
ATOM 1306 N N . ARG A 1 176 ? 68.40500 -12.97800 15.93500 1.000 38.71101 171 ARG A N 1
ATOM 1307 C CA . ARG A 1 176 ? 69.11000 -13.57200 17.07100 1.000 43.29329 171 ARG A CA 1
ATOM 1308 C C . ARG A 1 176 ? 68.52400 -13.09500 18.40100 1.000 44.37309 171 ARG A C 1
ATOM 1309 O O . ARG A 1 176 ? 68.31100 -13.89400 19.32100 1.000 42.50109 171 ARG A O 1
ATOM 1317 N N . ASN A 1 177 ? 68.24500 -11.79700 18.52500 1.000 41.17517 172 ASN A N 1
ATOM 1318 C CA . ASN A 1 177 ? 67.68800 -11.31600 19.78700 1.000 44.37726 172 ASN A CA 1
ATOM 1319 C C . ASN A 1 177 ? 66.29400 -11.88100 20.04300 1.000 46.71613 172 ASN A C 1
ATOM 1320 O O . ASN A 1 177 ? 65.96100 -12.23100 21.18300 1.000 48.25995 172 ASN A O 1
ATOM 1325 N N . ALA A 1 178 ? 65.47200 -12.00400 18.99800 1.000 40.38548 173 ALA A N 1
ATOM 1326 C CA . ALA A 1 178 ? 64.13200 -12.55700 19.18700 1.000 45.57645 173 ALA A CA 1
ATOM 1327 C C . ALA A 1 178 ? 64.17500 -14.00700 19.67100 1.000 49.29040 173 ALA A C 1
ATOM 1328 O O . ALA A 1 178 ? 63.24200 -14.46800 20.33700 1.000 47.11284 173 ALA A O 1
ATOM 1330 N N . LEU A 1 179 ? 65.22800 -14.74900 19.31800 1.000 49.03956 174 LEU A N 1
ATOM 1331 C CA . LEU A 1 179 ? 65.31200 -16.15000 19.72100 1.000 53.33071 174 LEU A CA 1
ATOM 1332 C C . LEU A 1 179 ? 65.67400 -16.29500 21.19100 1.000 56.29881 174 LEU A C 1
ATOM 1333 O O . LEU A 1 179 ? 65.26700 -17.26700 21.83700 1.000 56.65061 174 LEU A O 1
ATOM 1338 N N . LYS A 1 180 ? 66.47300 -15.36500 21.71600 1.000 58.40191 175 LYS A N 1
ATOM 1339 C CA . LYS A 1 180 ? 66.70600 -15.25200 23.15000 1.000 63.63837 175 LYS A CA 1
ATOM 1340 C C . LYS A 1 180 ? 65.41300 -15.44400 23.94600 1.000 65.40966 175 LYS A C 1
ATOM 1341 O O . LYS A 1 180 ? 65.29800 -16.37600 24.75500 1.000 68.15457 175 LYS A O 1
ATOM 1347 N N . GLN A 1 181 ? 64.41700 -14.57900 23.69400 1.000 66.72571 176 GLN A N 1
ATOM 1348 C CA . GLN A 1 181 ? 63.10200 -14.70400 24.33200 1.000 68.73488 176 GLN A CA 1
ATOM 1349 C C . GLN A 1 181 ? 62.48600 -16.07700 24.08400 1.000 69.44399 176 GLN A C 1
ATOM 1350 O O . GLN A 1 181 ? 62.02400 -16.74800 25.01800 1.000 70.79588 176 GLN A O 1
ATOM 1356 N N . GLU A 1 182 ? 62.44700 -16.49700 22.82000 1.000 68.34945 177 GLU A N 1
ATOM 1357 C CA . GLU A 1 182 ? 61.78100 -17.73400 22.42900 1.000 71.93692 177 GLU A CA 1
ATOM 1358 C C . GLU A 1 182 ? 62.68500 -18.96800 22.63400 1.000 75.52319 177 GLU A C 1
ATOM 1359 O O . GLU A 1 182 ? 63.51300 -19.01900 23.56000 1.000 71.92976 177 GLU A O 1
ATOM 1365 N N . LYS B 1 11 ? 30.73800 17.64500 3.11700 1.000 55.82533 6 LYS B N 1
ATOM 1366 C CA . LYS B 1 11 ? 30.05800 16.50500 2.50200 1.000 54.21822 6 LYS B CA 1
ATOM 1367 C C . LYS B 1 11 ? 30.10800 15.27000 3.41000 1.000 51.57791 6 LYS B C 1
ATOM 1368 O O . LYS B 1 11 ? 31.09200 14.53500 3.41000 1.000 52.83863 6 LYS B O 1
ATOM 1374 N N . VAL B 1 12 ? 29.02800 15.05400 4.16900 1.000 46.76002 7 VAL B N 1
ATOM 1375 C CA . VAL B 1 12 ? 28.97000 13.96900 5.14500 1.000 43.27253 7 VAL B CA 1
ATOM 1376 C C . VAL B 1 12 ? 29.08400 12.61300 4.45400 1.000 46.87729 7 VAL B C 1
ATOM 1377 O O . VAL B 1 12 ? 28.43100 12.35400 3.43200 1.000 41.57834 7 VAL B O 1
ATOM 1381 N N . LEU B 1 13 ? 29.90900 11.73300 5.01800 1.000 37.59465 8 LEU B N 1
ATOM 1382 C CA . LEU B 1 13 ? 30.03100 10.35900 4.55100 1.000 35.64588 8 LEU B CA 1
ATOM 1383 C C . LEU B 1 13 ? 29.32100 9.42100 5.52200 1.000 35.45419 8 LEU B C 1
ATOM 1384 O O . LEU B 1 13 ? 29.54100 9.48400 6.73800 1.000 32.66221 8 LEU B O 1
ATOM 1389 N N . LEU B 1 14 ? 28.44900 8.57700 4.98100 1.000 31.42874 9 LEU B N 1
ATOM 1390 C CA . LEU B 1 14 ? 27.65100 7.63700 5.75700 1.000 35.40679 9 LEU B CA 1
ATOM 1391 C C . LEU B 1 14 ? 28.07600 6.23000 5.36200 1.000 31.99535 9 LEU B C 1
ATOM 1392 O O . LEU B 1 14 ? 27.99500 5.87100 4.18500 1.000 31.21744 9 LEU B O 1
ATOM 1397 N N . LYS B 1 15 ? 28.53900 5.44000 6.33300 1.000 25.82054 10 LYS B N 1
ATOM 1398 C CA . LYS B 1 15 ? 29.00500 4.08200 6.06900 1.000 25.92406 10 LYS B CA 1
ATOM 1399 C C . LYS B 1 15 ? 27.92500 3.09500 6.49600 1.000 25.41034 10 LYS B C 1
ATOM 1400 O O . LYS B 1 15 ? 27.50700 3.09300 7.65700 1.000 25.55636 10 LYS B O 1
ATOM 1406 N N . VAL B 1 16 ? 27.47000 2.26700 5.55500 1.000 27.69815 11 VAL B N 1
ATOM 1407 C CA . VAL B 1 16 ? 26.36100 1.34000 5.76300 1.000 24.18542 11 VAL B CA 1
ATOM 1408 C C . VAL B 1 16 ? 26.86900 -0.07800 5.57400 1.000 22.83074 11 VAL B C 1
ATOM 1409 O O . VAL B 1 16 ? 27.47900 -0.38900 4.54300 1.000 24.30880 11 VAL B O 1
ATOM 1413 N N . ILE B 1 17 ? 26.61900 -0.93100 6.56600 1.000 21.61217 12 ILE B N 1
ATOM 1414 C CA . ILE B 1 17 ? 26.95700 -2.35300 6.53100 1.000 23.69039 12 ILE B CA 1
ATOM 1415 C C . ILE B 1 17 ? 25.69300 -3.13200 6.17200 1.000 26.01680 12 ILE B C 1
ATOM 1416 O O . ILE B 1 17 ? 24.64900 -2.94700 6.81100 1.000 24.33313 12 ILE B O 1
ATOM 1421 N N . ILE B 1 18 ? 25.76900 -4.01900 5.18200 1.000 23.65883 13 ILE B N 1
ATOM 1422 C CA . ILE B 1 18 ? 24.65500 -4.92000 4.88300 1.000 23.39809 13 ILE B CA 1
ATOM 1423 C C . ILE B 1 18 ? 25.02400 -6.32300 5.34100 1.000 25.90899 13 ILE B C 1
ATOM 1424 O O . ILE B 1 18 ? 26.05300 -6.87200 4.91500 1.000 23.44528 13 ILE B O 1
ATOM 1429 N N . LEU B 1 19 ? 24.15000 -6.91700 6.15100 1.000 24.03790 14 LEU B N 1
ATOM 1430 C CA . LEU B 1 19 ? 24.34800 -8.22200 6.76700 1.000 27.22318 14 LEU B CA 1
ATOM 1431 C C . LEU B 1 19 ? 23.16800 -9.12800 6.46000 1.000 29.15123 14 LEU B C 1
ATOM 1432 O O . LEU B 1 19 ? 22.06400 -8.66200 6.15600 1.000 25.28304 14 LEU B O 1
ATOM 1437 N N . GLY B 1 20 ? 23.41300 -10.43200 6.58100 1.000 29.29615 15 GLY B N 1
ATOM 1438 C CA . GLY B 1 20 ? 22.37600 -11.44800 6.48800 1.000 28.05918 15 GLY B CA 1
ATOM 1439 C C . GLY B 1 20 ? 22.93800 -12.70700 5.86000 1.000 33.56891 15 GLY B C 1
ATOM 1440 O O . GLY B 1 20 ? 24.06700 -12.69800 5.35800 1.000 30.59129 15 GLY B O 1
ATOM 1441 N N . ASP B 1 21 ? 22.14700 -13.78400 5.86900 1.000 31.69713 16 ASP B N 1
ATOM 1442 C CA . ASP B 1 21 ? 22.61700 -15.08500 5.40500 1.000 34.03904 16 ASP B CA 1
ATOM 1443 C C . ASP B 1 21 ? 22.97200 -15.05600 3.92400 1.000 36.40535 16 ASP B C 1
ATOM 1444 O O . ASP B 1 21 ? 22.39500 -14.30200 3.13700 1.000 33.69930 16 ASP B O 1
ATOM 1449 N N . SER B 1 22 ? 23.89800 -15.93800 3.54900 1.000 36.32640 17 SER B N 1
ATOM 1450 C CA . SER B 1 22 ? 24.21600 -16.17000 2.15200 1.000 42.84576 17 SER B CA 1
ATOM 1451 C C . SER B 1 22 ? 22.95300 -16.45100 1.35100 1.000 42.22626 17 SER B C 1
ATOM 1452 O O . SER B 1 22 ? 22.07800 -17.20100 1.79100 1.000 37.88729 17 SER B O 1
ATOM 1455 N N . GLY B 1 23 ? 22.83200 -15.78300 0.20100 1.000 40.03790 18 GLY B N 1
ATOM 1456 C CA . GLY B 1 23 ? 21.74600 -16.02800 -0.72500 1.000 37.09962 18 GLY B CA 1
ATOM 1457 C C . GLY B 1 23 ? 20.50800 -15.17600 -0.56300 1.000 35.25317 18 GLY B C 1
ATOM 1458 O O . GLY B 1 23 ? 19.57400 -15.32700 -1.36600 1.000 36.42561 18 GLY B O 1
ATOM 1459 N N . VAL B 1 24 ? 20.44200 -14.29300 0.43900 1.000 31.32738 19 VAL B N 1
ATOM 1460 C CA . VAL B 1 24 ? 19.19600 -13.54800 0.60700 1.000 30.93951 19 VAL B CA 1
ATOM 1461 C C . VAL B 1 24 ? 19.06000 -12.40600 -0.39900 1.000 31.72282 19 VAL B C 1
ATOM 1462 O O . VAL B 1 24 ? 17.93800 -11.95000 -0.64400 1.000 29.89734 19 VAL B O 1
ATOM 1466 N N . GLY B 1 25 ? 20.16300 -11.93000 -0.98200 1.000 32.83201 20 GLY B N 1
ATOM 1467 C CA . GLY B 1 25 ? 20.11400 -10.88400 -1.99100 1.000 33.57351 20 GLY B CA 1
ATOM 1468 C C . GLY B 1 25 ? 20.84200 -9.61000 -1.59400 1.000 32.63128 20 GLY B C 1
ATOM 1469 O O . GLY B 1 25 ? 20.53200 -8.53200 -2.11100 1.000 29.45069 20 GLY B O 1
ATOM 1470 N N . LYS B 1 26 ? 21.80100 -9.72300 -0.66500 1.000 29.43814 21 LYS B N 1
ATOM 1471 C CA . LYS B 1 26 ? 22.55300 -8.55500 -0.20800 1.000 29.47946 21 LYS B CA 1
ATOM 1472 C C . LYS B 1 26 ? 23.25400 -7.86500 -1.37600 1.000 29.61702 21 LYS B C 1
ATOM 1473 O O . LYS B 1 26 ? 23.03600 -6.67500 -1.62700 1.000 26.40978 21 LYS B O 1
ATOM 1479 N N . THR B 1 27 ? 24.10300 -8.60300 -2.09700 1.000 27.88318 22 THR B N 1
ATOM 1480 C CA . THR B 1 27 ? 24.82000 -8.04100 -3.24400 1.000 33.34772 22 THR B CA 1
ATOM 1481 C C . THR B 1 27 ? 23.86300 -7.46800 -4.28200 1.000 29.03758 22 THR B C 1
ATOM 1482 O O . THR B 1 27 ? 24.07300 -6.35900 -4.77900 1.000 30.34690 22 THR B O 1
ATOM 1486 N N . SER B 1 28 ? 22.75800 -8.16300 -4.54500 1.000 27.25385 23 SER B N 1
ATOM 1487 C CA . SER B 1 28 ? 21.79400 -7.71000 -5.54200 1.000 30.16973 23 SER B CA 1
ATOM 1488 C C . SER B 1 28 ? 21.06400 -6.44800 -5.11000 1.000 29.65559 23 SER B C 1
ATOM 1489 O O . SER B 1 28 ? 20.67900 -5.63800 -5.96100 1.000 26.75507 23 SER B O 1
ATOM 1492 N N . LEU B 1 29 ? 20.79700 -6.29200 -3.81200 1.000 26.92022 24 LEU B N 1
ATOM 1493 C CA . LEU B 1 29 ? 20.14300 -5.06600 -3.35800 1.000 30.92390 24 LEU B CA 1
ATOM 1494 C C . LEU B 1 29 ? 21.07400 -3.86700 -3.51100 1.000 28.54519 24 LEU B C 1
ATOM 1495 O O . LEU B 1 29 ? 20.64300 -2.79500 -3.95100 1.000 24.97593 24 LEU B O 1
ATOM 1500 N N . MET B 1 30 ? 22.35000 -4.04100 -3.14400 1.000 28.29730 25 MET B N 1
ATOM 1501 C CA . MET B 1 30 ? 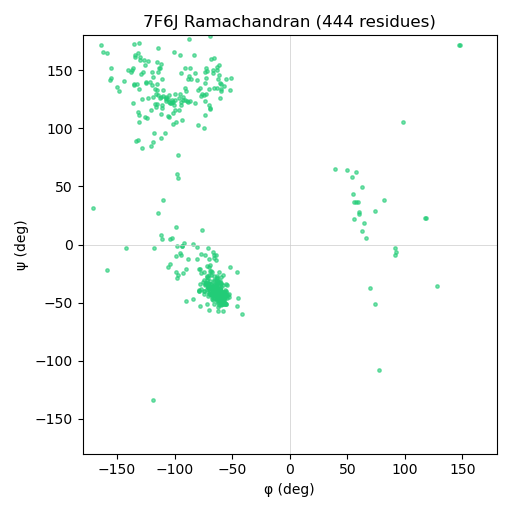23.37300 -3.01200 -3.34600 1.000 28.75074 25 MET B CA 1
ATOM 1502 C C . MET B 1 30 ? 23.52500 -2.65500 -4.82100 1.000 31.11932 25 MET B C 1
ATOM 1503 O O . MET B 1 30 ? 23.49900 -1.47100 -5.19100 1.000 28.71179 25 MET B O 1
ATOM 1508 N N . ASN B 1 31 ? 23.70500 -3.66700 -5.68200 1.000 30.47410 26 ASN B N 1
ATOM 1509 C CA . ASN B 1 31 ? 23.91200 -3.39000 -7.10300 1.000 31.95406 26 ASN B CA 1
ATOM 1510 C C . ASN B 1 31 ? 22.69800 -2.71500 -7.71000 1.000 33.30008 26 ASN B C 1
ATOM 1511 O O . ASN B 1 31 ? 22.83400 -1.83900 -8.56800 1.000 34.11843 26 ASN B O 1
ATOM 1516 N N . GLN B 1 32 ? 21.49900 -3.11400 -7.28900 1.000 33.13178 27 GLN B N 1
ATOM 1517 C CA . GLN B 1 32 ? 20.29300 -2.51000 -7.84700 1.000 33.04088 27 GLN B CA 1
ATOM 1518 C C . GLN B 1 32 ? 20.12300 -1.07100 -7.36900 1.000 32.31251 27 GLN B C 1
ATOM 1519 O O . GLN B 1 32 ? 19.66600 -0.20900 -8.13100 1.000 31.1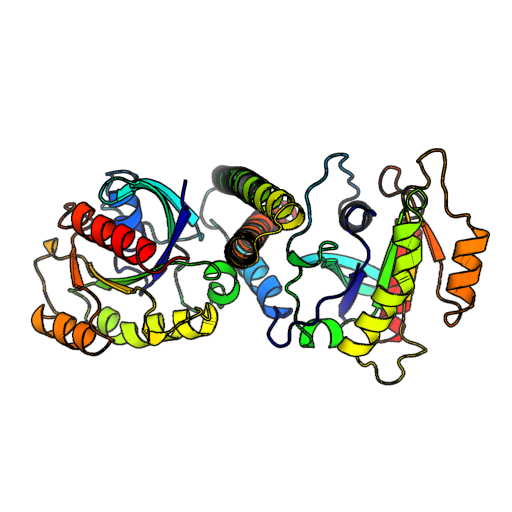1694 27 GLN B O 1
ATOM 1525 N N . TYR B 1 33 ? 20.47200 -0.78100 -6.11100 1.000 28.56965 28 TYR B N 1
ATOM 1526 C CA . TYR B 1 33 ? 20.35400 0.60400 -5.66700 1.000 26.79909 28 TYR B CA 1
ATOM 1527 C C . TYR B 1 33 ? 21.41700 1.48600 -6.31500 1.000 27.54019 28 TYR B C 1
ATOM 1528 O O . TYR B 1 33 ? 21.11900 2.60100 -6.76000 1.000 29.13956 28 TYR B O 1
ATOM 1537 N N . VAL B 1 34 ? 22.65900 1.01100 -6.37000 1.000 28.22275 29 VAL B N 1
ATOM 1538 C CA . VAL B 1 34 ? 23.75900 1.85800 -6.82600 1.000 28.74282 29 VAL B CA 1
ATOM 1539 C C . VAL B 1 34 ? 23.84900 1.84700 -8.34200 1.000 26.65996 29 VAL B C 1
ATOM 1540 O O . VAL B 1 34 ? 23.97800 2.89200 -8.97600 1.000 27.41157 29 VAL B O 1
ATOM 1544 N N . ASN B 1 35 ? 23.79300 0.67100 -8.95100 1.000 28.44483 30 ASN B N 1
ATOM 1545 C CA . ASN B 1 35 ? 24.01900 0.57400 -10.37800 1.000 29.92387 30 ASN B CA 1
ATOM 1546 C C . ASN B 1 35 ? 22.73600 0.49500 -11.20500 1.000 32.79999 30 ASN B C 1
ATOM 1547 O O . ASN B 1 35 ? 22.81400 0.58800 -12.43100 1.000 30.58490 30 ASN B O 1
ATOM 1552 N N . LYS B 1 36 ? 21.57200 0.32000 -10.58600 1.000 29.69824 31 LYS B N 1
ATOM 1553 C CA . LYS B 1 36 ? 20.29300 0.20900 -11.30200 1.000 37.18462 31 LYS B CA 1
ATOM 1554 C C . LYS B 1 36 ? 20.22500 -1.03000 -12.19500 1.000 38.07031 31 LYS B C 1
ATOM 1555 O O . LYS B 1 36 ? 19.36900 -1.11700 -13.08500 1.000 35.68795 31 LYS B O 1
ATOM 1561 N N . LYS B 1 37 ? 21.09600 -1.99500 -11.92400 1.000 35.81261 32 LYS B N 1
ATOM 1562 C CA . LYS B 1 37 ? 21.20900 -3.24700 -12.65100 1.000 38.20261 32 LYS B CA 1
ATOM 1563 C C . LYS B 1 37 ? 20.83700 -4.39900 -11.73200 1.000 42.18147 32 LYS B C 1
ATOM 1564 O O . LYS B 1 37 ? 21.09100 -4.35400 -10.52200 1.000 37.49290 32 LYS B O 1
ATOM 1570 N N . PHE B 1 38 ? 20.26400 -5.44500 -12.31600 1.000 41.24313 33 PHE B N 1
ATOM 1571 C CA . PHE B 1 38 ? 20.04300 -6.68800 -11.59700 1.000 44.74273 33 PHE B CA 1
ATOM 1572 C C . PHE B 1 38 ? 20.51000 -7.86300 -12.43700 1.000 55.49832 33 PHE B C 1
ATOM 1573 O O . PHE B 1 38 ? 20.26100 -7.92500 -13.64500 1.000 54.73980 33 PHE B O 1
ATOM 1581 N N . SER B 1 39 ? 21.17300 -8.79900 -11.77300 1.000 60.10849 34 SER B N 1
ATOM 1582 C CA . SER B 1 39 ? 21.58300 -10.06500 -12.36100 1.000 63.48210 34 SER B CA 1
ATOM 1583 C C . SER B 1 39 ? 20.60800 -11.15100 -11.91300 1.000 67.14070 34 SER B C 1
ATOM 1584 O O . SER B 1 39 ? 20.42100 -11.35900 -10.70600 1.000 63.53934 34 SER B O 1
ATOM 1587 N N . ASN B 1 40 ? 19.97000 -11.82800 -12.87700 1.000 69.04468 35 ASN B N 1
ATOM 1588 C CA . ASN B 1 40 ? 19.22000 -13.03900 -12.53800 1.000 66.36072 35 ASN B CA 1
ATOM 1589 C C . ASN B 1 40 ? 20.16300 -14.16500 -12.12700 1.000 65.61630 35 ASN B C 1
ATOM 1590 O O . ASN B 1 40 ? 19.83800 -14.97400 -11.24800 1.000 62.22096 35 ASN B O 1
ATOM 1595 N N . GLN B 1 41 ? 21.32800 -14.22500 -12.76000 1.000 66.17645 36 GLN B N 1
ATOM 1596 C CA . GLN B 1 41 ? 22.36600 -15.17700 -12.41200 1.000 66.46079 36 GLN B CA 1
ATOM 1597 C C . GLN B 1 41 ? 22.77700 -15.04000 -10.95100 1.000 69.20853 36 GLN B C 1
ATOM 1598 O O . GLN B 1 41 ? 22.94000 -13.92900 -10.44000 1.000 71.33241 36 GLN B O 1
ATOM 1604 N N . TYR B 1 42 ? 22.94100 -16.18000 -10.27700 1.000 67.86672 37 TYR B N 1
ATOM 1605 C CA . TYR B 1 42 ? 23.44200 -16.22100 -8.90100 1.000 68.01940 37 TYR B CA 1
ATOM 1606 C C . TYR B 1 42 ? 24.96400 -16.07900 -8.92000 1.000 74.77875 37 TYR B C 1
ATOM 1607 O O . TYR B 1 42 ? 25.69200 -17.01600 -9.26500 1.000 74.29233 37 TYR B O 1
ATOM 1616 N N . LYS B 1 43 ? 25.44600 -14.88200 -8.57900 1.000 74.99599 38 LYS B N 1
ATOM 1617 C CA . LYS B 1 43 ? 26.87200 -14.59800 -8.41700 1.000 73.64306 38 LYS B CA 1
ATOM 1618 C C . LYS B 1 43 ? 27.12700 -14.42200 -6.92400 1.000 69.42228 38 LYS B C 1
ATOM 1619 O O . LYS B 1 43 ? 26.92300 -13.33000 -6.38500 1.000 64.79146 38 LYS B O 1
ATOM 1625 N N . ALA B 1 44 ? 27.57000 -15.49000 -6.25800 1.000 71.90291 39 ALA B N 1
ATOM 1626 C CA . ALA B 1 44 ? 27.81500 -15.43000 -4.81900 1.000 66.27141 39 ALA B CA 1
ATOM 1627 C C . ALA B 1 44 ? 28.97900 -14.49100 -4.50600 1.000 65.24340 39 ALA B C 1
ATOM 1628 O O . ALA B 1 44 ? 29.92700 -14.35700 -5.28400 1.000 69.00796 39 ALA B O 1
ATOM 1630 N N . THR B 1 45 ? 28.90100 -13.83600 -3.34700 1.000 64.06471 40 THR B N 1
ATOM 1631 C CA . THR B 1 45 ? 29.91500 -12.85000 -2.97100 1.000 58.76181 40 THR B CA 1
ATOM 1632 C C . THR B 1 45 ? 31.18100 -13.58300 -2.55900 1.000 57.69746 40 THR B C 1
ATOM 1633 O O . THR B 1 45 ? 31.27800 -14.13000 -1.45400 1.000 58.23881 40 THR B O 1
ATOM 1637 N N . ILE B 1 46 ? 32.13000 -13.63000 -3.47900 1.000 57.50748 41 ILE B N 1
ATOM 1638 C CA . ILE B 1 46 ? 33.53700 -13.70300 -3.13100 1.000 61.67312 41 ILE B CA 1
ATOM 1639 C C . ILE B 1 46 ? 34.04300 -12.27000 -3.08900 1.000 59.95762 41 ILE B C 1
ATOM 1640 O O . ILE B 1 46 ? 33.87000 -11.50800 -4.05400 1.000 61.37501 41 ILE B O 1
ATOM 1645 N N . GLY B 1 47 ? 34.61900 -11.88300 -1.95800 1.000 52.78578 42 GLY B N 1
ATOM 1646 C CA . GLY B 1 47 ? 35.25900 -10.59100 -1.87400 1.000 43.37640 42 GLY B CA 1
ATOM 1647 C C . GLY B 1 47 ? 34.43600 -9.48800 -1.25400 1.000 37.93608 42 GLY B C 1
ATOM 1648 O O . GLY B 1 47 ? 33.52000 -8.95000 -1.87700 1.000 34.41890 42 GLY B O 1
ATOM 1649 N N . ALA B 1 48 ? 34.77600 -9.13400 -0.01800 1.000 34.42596 43 ALA B N 1
ATOM 1650 C CA . ALA B 1 48 ? 34.27500 -7.90100 0.55600 1.000 33.26052 43 ALA B CA 1
ATOM 1651 C C . ALA B 1 48 ? 34.53500 -6.73600 -0.39400 1.000 31.61941 43 ALA B C 1
ATOM 1652 O O . ALA B 1 48 ? 35.57000 -6.66400 -1.07000 1.000 27.25286 43 ALA B O 1
ATOM 1654 N N . ASP B 1 49 ? 33.58200 -5.82100 -0.43500 1.000 26.58860 44 ASP B N 1
ATOM 1655 C CA . ASP B 1 49 ? 33.65200 -4.67200 -1.31600 1.000 25.20873 44 ASP B CA 1
ATOM 1656 C C . ASP B 1 49 ? 32.65100 -3.66400 -0.78300 1.000 27.51486 44 ASP B C 1
ATOM 1657 O O . ASP B 1 49 ? 31.80000 -3.98800 0.04800 1.000 25.14113 44 ASP B O 1
ATOM 1662 N N . PHE B 1 50 ? 32.76900 -2.43500 -1.26200 1.000 25.21524 45 PHE B N 1
ATOM 1663 C CA . PHE B 1 50 ? 31.78400 -1.41400 -0.97800 1.000 26.23892 45 PHE B CA 1
ATOM 1664 C C . PHE B 1 50 ? 31.56500 -0.59700 -2.24300 1.000 27.99185 45 PHE B C 1
ATOM 1665 O O . PHE B 1 50 ? 32.46900 -0.45300 -3.07000 1.000 29.27634 45 PHE B O 1
ATOM 1673 N N . LEU B 1 51 ? 30.35200 -0.07600 -2.39400 1.000 26.85527 46 LEU B N 1
ATOM 1674 C CA . LEU B 1 51 ? 30.02400 0.85500 -3.45900 1.000 26.00698 46 LEU B CA 1
ATOM 1675 C C . LEU B 1 51 ? 29.66700 2.19800 -2.84700 1.000 29.02656 46 LEU B C 1
ATOM 1676 O O . LEU B 1 51 ? 29.26300 2.28000 -1.68300 1.000 28.56855 46 LEU B O 1
ATOM 1681 N N . THR B 1 52 ? 29.80300 3.25900 -3.64700 1.000 26.03316 47 THR B N 1
ATOM 1682 C CA . THR B 1 52 ? 29.58800 4.62600 -3.18900 1.000 29.56810 47 THR B CA 1
ATOM 1683 C C . THR B 1 52 ? 28.54800 5.30800 -4.06600 1.000 28.03924 47 THR B C 1
ATOM 1684 O O . THR B 1 52 ? 28.54400 5.12100 -5.27800 1.000 28.57693 47 THR B O 1
ATOM 1688 N N . LYS B 1 53 ? 27.66500 6.09800 -3.45700 1.000 31.72032 48 LYS B N 1
ATOM 1689 C CA . LYS B 1 53 ? 26.63100 6.79500 -4.21800 1.000 32.34161 48 LYS B CA 1
ATOM 1690 C C . LYS B 1 53 ? 26.28000 8.09500 -3.51000 1.000 33.76986 48 LYS B C 1
ATOM 1691 O O . LYS B 1 53 ? 26.13100 8.11600 -2.28600 1.000 32.41714 48 LYS B O 1
ATOM 1697 N N . GLU B 1 54 ? 26.16800 9.17600 -4.27700 1.000 34.03144 49 GLU B N 1
ATOM 1698 C CA . GLU B 1 54 ? 25.70600 10.44900 -3.73200 1.000 40.78644 49 GLU B CA 1
ATOM 1699 C C . GLU B 1 54 ? 24.19000 10.42900 -3.62500 1.000 39.34752 49 GLU B C 1
ATOM 1700 O O . GLU B 1 54 ? 23.50000 10.01600 -4.56000 1.000 42.56038 49 GLU B O 1
ATOM 1706 N N . VAL B 1 55 ? 23.66800 10.84700 -2.48000 1.000 38.46073 50 VAL B N 1
ATOM 1707 C CA . VAL B 1 55 ? 22.23100 10.83100 -2.25500 1.000 40.14482 50 VAL B CA 1
ATOM 1708 C C . VAL B 1 55 ? 21.84900 12.13200 -1.56500 1.000 46.04743 50 VAL B C 1
ATOM 1709 O O . VAL B 1 55 ? 22.64800 12.73100 -0.84000 1.000 45.93747 50 VAL B O 1
ATOM 1713 N N . MET B 1 56 ? 20.64000 12.60200 -1.85200 1.000 42.76724 51 MET B N 1
ATOM 1714 C CA . MET B 1 56 ? 20.11100 13.82100 -1.26500 1.000 47.21250 51 MET B CA 1
ATOM 1715 C C . MET B 1 56 ? 19.17000 13.44900 -0.13100 1.000 44.77812 51 MET B C 1
ATOM 1716 O O . MET B 1 56 ? 18.17300 12.76100 -0.35400 1.000 49.04564 51 MET B O 1
ATOM 1721 N N . VAL B 1 57 ? 19.49100 13.89900 1.08000 1.000 48.67712 52 VAL B N 1
ATOM 1722 C CA . VAL B 1 57 ? 18.67300 13.59900 2.24700 1.000 52.90888 52 VAL B CA 1
ATOM 1723 C C . VAL B 1 57 ? 18.01600 14.88200 2.72900 1.000 60.74080 52 VAL B C 1
ATOM 1724 O O . VAL B 1 57 ? 18.59700 15.65900 3.49100 1.000 60.98159 52 VAL B O 1
ATOM 1728 N N . ASP B 1 58 ? 16.81900 15.11800 2.21800 1.000 62.34677 53 ASP B N 1
ATOM 1729 C CA . ASP B 1 58 ? 15.88200 16.19700 2.51000 1.000 70.94124 53 ASP B CA 1
ATOM 1730 C C . ASP B 1 58 ? 16.33000 17.56900 2.02800 1.000 71.72991 53 ASP B C 1
ATOM 1731 O O . ASP B 1 58 ? 15.50700 18.32200 1.50400 1.000 80.78708 53 ASP B O 1
ATOM 1736 N N . ASP B 1 59 ? 17.61900 17.89100 2.10900 1.000 67.34183 54 ASP B N 1
ATOM 1737 C CA . ASP B 1 59 ? 18.18000 18.96200 1.29400 1.000 72.11764 54 ASP B CA 1
ATOM 1738 C C . ASP B 1 59 ? 19.68400 18.76700 1.18200 1.000 68.65698 54 ASP B C 1
ATOM 1739 O O . ASP B 1 59 ? 20.32900 19.28200 0.26600 1.000 68.00393 54 ASP B O 1
ATOM 1744 N N . ARG B 1 60 ? 20.23500 18.02300 2.14100 1.000 68.38910 55 ARG B N 1
ATOM 1745 C CA . ARG B 1 60 ? 21.66900 17.79500 2.22200 1.000 65.75176 55 ARG B CA 1
ATOM 1746 C C . ARG B 1 60 ? 22.07200 16.73800 1.20200 1.000 59.94458 55 ARG B C 1
ATOM 1747 O O . ARG B 1 60 ? 21.40000 15.71200 1.04600 1.000 57.03225 55 ARG B O 1
ATOM 1755 N N . LEU B 1 61 ? 23.15500 17.00000 0.47900 1.000 59.74671 56 LEU B N 1
ATOM 1756 C CA . LEU B 1 61 ? 23.75400 15.96400 -0.34300 1.000 53.86166 56 LEU B CA 1
ATOM 1757 C C . LEU B 1 61 ? 24.82200 15.28800 0.50300 1.000 52.29714 56 LEU B C 1
ATOM 1758 O O . LEU B 1 61 ? 25.65500 15.96400 1.11100 1.000 51.63415 56 LEU B O 1
ATOM 1763 N N . VAL B 1 62 ? 24.74300 13.96000 0.59500 1.000 46.74092 57 VAL B N 1
ATOM 1764 C CA . VAL B 1 62 ? 25.64200 13.15400 1.40600 1.000 43.41377 57 VAL B CA 1
ATOM 1765 C C . VAL B 1 62 ? 26.16900 12.01400 0.54500 1.000 40.26351 57 VAL B C 1
ATOM 1766 O O . VAL B 1 62 ? 25.62400 11.69500 -0.51200 1.000 39.96955 57 VAL B O 1
ATOM 1770 N N . THR B 1 63 ? 27.27300 11.42800 0.98900 1.000 36.56861 58 THR B N 1
ATOM 1771 C CA . THR B 1 63 ? 27.89700 10.30700 0.30200 1.000 38.88007 58 THR B CA 1
ATOM 1772 C C . THR B 1 63 ? 27.60000 9.05100 1.11100 1.000 37.17458 58 THR B C 1
ATOM 1773 O O . THR B 1 63 ? 27.84800 9.01700 2.32200 1.000 34.20772 58 THR B O 1
ATOM 1777 N N . MET B 1 64 ? 27.01900 8.05100 0.46900 1.000 30.15013 59 MET B N 1
ATOM 1778 C CA . MET B 1 64 ? 26.72900 6.78900 1.13300 1.000 29.76364 59 MET B CA 1
ATOM 1779 C C . MET B 1 64 ? 27.69900 5.73100 0.62800 1.000 26.90080 59 MET B C 1
ATOM 1780 O O . MET B 1 64 ? 27.84900 5.55600 -0.57900 1.000 30.68219 59 MET B O 1
ATOM 1785 N N . GLN B 1 65 ? 28.39600 5.06900 1.55400 1.000 27.66807 60 GLN B N 1
ATOM 1786 C CA . GLN B 1 65 ? 29.25000 3.92000 1.25200 1.000 28.17830 60 GLN B CA 1
ATOM 1787 C C . GLN B 1 65 ? 28.51200 2.67900 1.71500 1.000 27.57333 60 GLN B C 1
ATOM 1788 O O . GLN B 1 65 ? 28.15800 2.58100 2.89100 1.000 30.78496 60 GLN B O 1
ATOM 1794 N N . ILE B 1 66 ? 28.27800 1.74000 0.81400 1.000 25.66870 61 ILE B N 1
ATOM 1795 C CA . ILE B 1 66 ? 27.50300 0.55100 1.13700 1.000 25.26310 61 ILE B CA 1
ATOM 1796 C C . ILE B 1 66 ? 28.45700 -0.63200 1.10600 1.000 24.43519 61 ILE B C 1
ATOM 1797 O O . ILE B 1 66 ? 28.97200 -0.99200 0.04400 1.000 23.88221 61 ILE B O 1
ATOM 1802 N N . TRP B 1 67 ? 28.70500 -1.22600 2.27100 1.000 21.47170 62 TRP B N 1
ATOM 1803 C CA . TRP B 1 67 ? 29.66500 -2.31600 2.43200 1.000 23.95958 62 TRP B CA 1
ATOM 1804 C C . TRP B 1 67 ? 28.96400 -3.67000 2.35600 1.000 27.92803 62 TRP B C 1
ATOM 1805 O O . TRP B 1 67 ? 27.96900 -3.91000 3.05400 1.000 27.55202 62 TRP B O 1
ATOM 1816 N N . ASP B 1 68 ? 29.50600 -4.54800 1.52400 1.000 27.65121 63 ASP B N 1
ATOM 1817 C CA . ASP B 1 68 ? 29.01800 -5.89800 1.27200 1.000 33.12107 63 ASP B CA 1
ATOM 1818 C C . ASP B 1 68 ? 30.17300 -6.80400 1.70100 1.000 34.69446 63 ASP B C 1
ATOM 1819 O O . ASP B 1 68 ? 31.06200 -7.11200 0.90300 1.000 31.76612 63 ASP B O 1
ATOM 1824 N N . THR B 1 69 ? 30.19800 -7.17500 2.97800 1.000 33.14084 64 THR B N 1
ATOM 1825 C CA . THR B 1 69 ? 31.33200 -7.89900 3.53300 1.000 37.48958 64 THR B CA 1
ATOM 1826 C C . THR B 1 69 ? 31.12400 -9.40500 3.62500 1.000 43.93813 64 THR B C 1
ATOM 1827 O O . THR B 1 69 ? 32.11400 -10.14100 3.68600 1.000 42.65729 64 THR B O 1
ATOM 1831 N N . ALA B 1 70 ? 29.88400 -9.88700 3.67100 1.000 41.90911 65 ALA B N 1
ATOM 1832 C CA . ALA B 1 70 ? 29.66600 -11.29300 3.99800 1.000 49.97426 65 ALA B CA 1
ATOM 1833 C C . ALA B 1 70 ? 29.76600 -12.15600 2.74800 1.000 56.43372 65 ALA B C 1
ATOM 1834 O O . ALA B 1 70 ? 29.33400 -11.75300 1.66100 1.000 51.94242 65 ALA B O 1
ATOM 1836 N N . GLY B 1 71 ? 30.35100 -13.34700 2.91400 1.000 60.21325 66 GLY B N 1
ATOM 1837 C CA . GLY B 1 71 ? 30.52100 -14.29700 1.82500 1.000 64.52038 66 GLY B CA 1
ATOM 1838 C C . GLY B 1 71 ? 29.82500 -15.63600 2.01800 1.000 67.16110 66 GLY B C 1
ATOM 1839 O O . GLY B 1 71 ? 28.65600 -15.68400 2.42200 1.000 61.70376 66 GLY B O 1
ATOM 1840 N N . LEU B 1 72 ? 30.53600 -16.73700 1.74300 1.000 71.48640 67 LEU B N 1
ATOM 1841 C CA . LEU B 1 72 ? 29.88300 -18.04700 1.68000 1.000 77.44366 67 LEU B CA 1
ATOM 1842 C C . LEU B 1 72 ? 29.47100 -18.54000 3.06400 1.000 81.70031 67 LEU B C 1
ATOM 1843 O O . LEU B 1 72 ? 28.32000 -18.94100 3.27300 1.000 79.26039 67 LEU B O 1
ATOM 1848 N N . GLU B 1 73 ? 30.39800 -18.53300 4.02200 1.000 82.42388 68 GLU B N 1
ATOM 1849 C CA . GLU B 1 73 ? 30.10400 -19.04600 5.35100 1.000 84.10305 68 GLU B CA 1
ATOM 1850 C C . GLU B 1 73 ? 30.66300 -18.09800 6.40000 1.000 85.17154 68 GLU B C 1
ATOM 1851 O O . GLU B 1 73 ? 31.65800 -17.40200 6.17000 1.000 85.46710 68 GLU B O 1
ATOM 1857 N N . ARG B 1 74 ? 30.00500 -18.08800 7.56300 1.000 81.91310 69 ARG B N 1
ATOM 1858 C CA . ARG B 1 74 ? 30.21900 -17.05600 8.57000 1.000 78.34030 69 ARG B CA 1
ATOM 1859 C C . ARG B 1 74 ? 31.56700 -17.14400 9.26800 1.000 84.50527 69 ARG B C 1
ATOM 1860 O O . ARG B 1 74 ? 31.85600 -16.25300 10.07500 1.000 80.05494 69 ARG B O 1
ATOM 1868 N N . PHE B 1 75 ? 32.39700 -18.16500 8.96900 1.000 86.31865 70 PHE B N 1
ATOM 1869 C CA . PHE B 1 75 ? 33.61700 -18.41500 9.74700 1.000 87.10916 70 PHE B CA 1
ATOM 1870 C C . PHE B 1 75 ? 34.39800 -17.13600 9.99200 1.000 86.08156 70 PHE B C 1
ATOM 1871 O O . PHE B 1 75 ? 35.17600 -17.04400 10.95000 1.000 85.44368 70 PHE B O 1
ATOM 1879 N N . GLN B 1 76 ? 34.20100 -16.14400 9.13100 1.000 85.11758 71 GLN B N 1
ATOM 1880 C CA . GLN B 1 76 ? 34.99400 -14.93100 9.15000 1.000 77.41091 71 GLN B CA 1
ATOM 1881 C C . GLN B 1 76 ? 34.65700 -14.10000 10.37600 1.000 73.51552 71 GLN B C 1
ATOM 1882 O O . GLN B 1 76 ? 33.50300 -13.69000 10.57200 1.000 73.78016 71 GLN B O 1
ATOM 1888 N N . SER B 1 77 ? 35.67000 -13.86400 11.20500 1.000 72.74613 72 SER B N 1
ATOM 1889 C CA . SER B 1 77 ? 35.61700 -12.80100 12.19300 1.000 71.91798 72 SER B CA 1
ATOM 1890 C C . SER B 1 77 ? 35.82500 -11.44000 11.55500 1.000 62.27083 72 SER B C 1
ATOM 1891 O O . SER B 1 77 ? 36.03100 -10.45800 12.27900 1.000 58.31855 72 SER B O 1
ATOM 1894 N N . LEU B 1 78 ? 35.75600 -11.36600 10.22000 1.000 58.60723 73 LEU B N 1
ATOM 1895 C CA . LEU B 1 78 ? 36.14400 -10.15900 9.51000 1.000 47.98126 73 LEU B CA 1
ATOM 1896 C C . LEU B 1 78 ? 35.24900 -8.96900 9.83200 1.000 41.73676 73 LEU B C 1
ATOM 1897 O O . LEU B 1 78 ? 35.59200 -7.84200 9.46100 1.000 41.26006 73 LEU B O 1
ATOM 1902 N N . GLY B 1 79 ? 34.13800 -9.17000 10.53600 1.000 43.23702 74 GLY B N 1
ATOM 1903 C CA . GLY B 1 79 ? 33.40000 -8.02800 11.04900 1.000 43.13064 74 GLY B CA 1
ATOM 1904 C C . GLY B 1 79 ? 34.21100 -7.18900 12.02100 1.000 42.00228 74 GLY B C 1
ATOM 1905 O O . GLY B 1 79 ? 34.04000 -5.96500 12.08600 1.000 39.44379 74 GLY B O 1
ATOM 1906 N N . VAL B 1 80 ? 35.10300 -7.82700 12.78200 1.000 38.86944 75 VAL B N 1
ATOM 1907 C CA . VAL B 1 80 ? 35.98400 -7.07900 13.67000 1.000 41.31801 75 VAL B CA 1
ATOM 1908 C C . VAL B 1 80 ? 36.83200 -6.10600 12.85800 1.000 38.96541 75 VAL B C 1
ATOM 1909 O O . VAL B 1 80 ? 37.10800 -4.97700 13.29100 1.000 33.69276 75 VAL B O 1
ATOM 1913 N N . ALA B 1 81 ? 37.24000 -6.52200 11.66100 1.000 34.81343 76 ALA B N 1
ATOM 1914 C CA . ALA B 1 81 ? 38.04900 -5.66700 10.81100 1.000 33.47027 76 ALA B CA 1
ATOM 1915 C C . ALA B 1 81 ? 37.20100 -4.61900 10.09000 1.000 33.16063 76 ALA B C 1
ATOM 1916 O O . ALA B 1 81 ? 37.60900 -3.45800 9.98500 1.000 31.68830 76 ALA B O 1
ATOM 1918 N N . PHE B 1 82 ? 36.01600 -4.98900 9.60700 1.000 32.84055 77 PHE B N 1
ATOM 1919 C CA . PHE B 1 82 ? 35.36700 -4.16300 8.59700 1.000 31.45867 77 PHE B CA 1
ATOM 1920 C C . PHE B 1 82 ? 34.18100 -3.35000 9.09000 1.000 32.02547 77 PHE B C 1
ATOM 1921 O O . PHE B 1 82 ? 33.80700 -2.39200 8.40600 1.000 29.47265 77 PHE B O 1
ATOM 1929 N N . TYR B 1 83 ? 33.56300 -3.69100 10.22700 1.000 27.35793 78 TYR B N 1
ATOM 1930 C CA . TYR B 1 83 ? 32.34500 -2.98300 10.59800 1.000 31.43232 78 TYR B CA 1
ATOM 1931 C C . TYR B 1 83 ? 32.62100 -1.62100 11.21400 1.000 35.30365 78 TYR B C 1
ATOM 1932 O O . TYR B 1 83 ? 31.74200 -0.75900 11.18300 1.000 33.96966 78 TYR B O 1
ATOM 1941 N N . ARG B 1 84 ? 33.82000 -1.39300 11.74300 1.000 35.04819 79 ARG B N 1
ATOM 1942 C CA . ARG B 1 84 ? 34.07400 -0.19300 12.53300 1.000 36.49743 79 ARG B CA 1
ATOM 1943 C C . ARG B 1 84 ? 33.85400 1.07800 11.71600 1.000 31.43750 79 ARG B C 1
ATOM 1944 O O . ARG B 1 84 ? 34.21700 1.16000 10.53700 1.000 28.96900 79 ARG B O 1
ATOM 1952 N N . GLY B 1 85 ? 33.24400 2.07300 12.35300 1.000 29.58277 80 GLY B N 1
ATOM 1953 C CA . GLY B 1 85 ? 32.93700 3.32600 11.70700 1.000 30.95144 80 GLY B CA 1
ATOM 1954 C C . GLY B 1 85 ? 31.56200 3.40000 11.07700 1.000 30.11961 80 GLY B C 1
ATOM 1955 O O . GLY B 1 85 ? 31.16800 4.47600 10.62200 1.000 28.71541 80 GLY B O 1
ATOM 1956 N N . ALA B 1 86 ? 30.82100 2.29800 11.05500 1.000 30.02713 81 ALA B N 1
ATOM 1957 C CA . ALA B 1 86 ? 29.49900 2.26700 10.43700 1.000 31.75891 81 ALA B CA 1
ATOM 1958 C C . ALA B 1 86 ? 28.52700 3.23800 11.11000 1.000 32.71390 81 ALA B C 1
ATOM 1959 O O . ALA B 1 86 ? 28.55100 3.44400 12.32100 1.000 30.87105 81 ALA B O 1
ATOM 1961 N N . ASP B 1 87 ? 27.63400 3.81500 10.30600 1.000 32.44185 82 ASP B N 1
ATOM 1962 C CA . ASP B 1 87 ? 26.54900 4.64100 10.81500 1.000 29.19765 82 ASP B CA 1
ATOM 1963 C C . ASP B 1 87 ? 25.20600 3.93800 10.80400 1.000 33.20958 82 ASP B C 1
ATOM 1964 O O . ASP B 1 87 ? 24.27100 4.40600 11.47100 1.000 31.17378 82 ASP B O 1
ATOM 1969 N N . CYS B 1 88 ? 25.07800 2.84900 10.04800 1.000 29.26751 83 CYS B N 1
ATOM 1970 C CA . CYS B 1 88 ? 23.81700 2.13600 9.95400 1.000 25.94773 83 CYS B CA 1
ATOM 1971 C C . CYS B 1 88 ? 24.11500 0.69700 9.56700 1.000 27.60029 83 CYS B C 1
ATOM 1972 O O . CYS B 1 88 ? 25.11200 0.41500 8.89000 1.000 24.92297 83 CYS B O 1
ATOM 1975 N N . CYS B 1 89 ? 23.23400 -0.21300 9.97900 1.000 23.53915 84 CYS B N 1
ATOM 1976 C CA . CYS B 1 89 ? 23.36700 -1.61700 9.61200 1.000 25.30130 84 CYS B CA 1
ATOM 1977 C C . CYS B 1 89 ? 22.05700 -2.10400 9.02200 1.000 26.46736 84 CYS B C 1
ATOM 1978 O O . CYS B 1 89 ? 20.99700 -1.97400 9.65500 1.000 27.66078 84 CYS B O 1
ATOM 1981 N N . VAL B 1 90 ? 22.12300 -2.64900 7.81600 1.000 23.83823 85 VAL B N 1
ATOM 1982 C CA . VAL B 1 90 ? 20.95400 -3.17500 7.12000 1.000 23.46697 85 VAL B CA 1
ATOM 1983 C C . VAL B 1 90 ? 20.93400 -4.68700 7.29800 1.000 27.21847 85 VAL B C 1
ATOM 1984 O O . VAL B 1 90 ? 21.90900 -5.36900 6.95800 1.000 24.86753 85 VAL B O 1
ATOM 1988 N N . LEU B 1 91 ? 19.82200 -5.21700 7.82700 1.000 25.86701 86 LEU B N 1
ATOM 1989 C CA . LEU B 1 91 ? 19.63300 -6.64800 8.02700 1.000 21.45552 86 LEU B CA 1
ATOM 1990 C C . LEU B 1 91 ? 18.70000 -7.17500 6.94800 1.000 26.64887 86 LEU B C 1
ATOM 1991 O O . LEU B 1 91 ? 17.56200 -6.71900 6.83500 1.000 27.97530 86 LEU B O 1
ATOM 1996 N N . VAL B 1 92 ? 19.16400 -8.14700 6.17100 1.000 22.76609 87 VAL B N 1
ATOM 1997 C CA . VAL B 1 92 ? 18.41500 -8.66100 5.03000 1.000 24.24146 87 VAL B CA 1
ATOM 1998 C C . VAL B 1 92 ? 18.08900 -10.13300 5.25200 1.000 25.40854 87 VAL B C 1
ATOM 1999 O O . VAL B 1 92 ? 18.96400 -10.92000 5.62300 1.000 23.13224 87 VAL B O 1
ATOM 2003 N N . PHE B 1 93 ? 16.84000 -10.49800 5.00000 1.000 26.12905 88 PHE B N 1
ATOM 2004 C CA . PHE B 1 93 ? 16.44000 -11.89000 4.92600 1.000 33.40083 88 PHE B CA 1
ATOM 2005 C C . PHE B 1 93 ? 15.61600 -12.12000 3.66300 1.000 35.74958 88 PHE B C 1
ATOM 2006 O O . PHE B 1 93 ? 15.19600 -11.17500 2.98600 1.000 34.16027 88 PHE B O 1
ATOM 2014 N N . ASP B 1 94 ? 15.45800 -13.39800 3.32800 1.000 31.05646 89 ASP B N 1
ATOM 2015 C CA . ASP B 1 94 ? 14.70500 -13.84900 2.16500 1.000 33.14384 89 ASP B CA 1
ATOM 2016 C C . ASP B 1 94 ? 13.32900 -14.28200 2.66300 1.000 41.95369 89 ASP B C 1
ATOM 2017 O O . ASP B 1 94 ? 13.22700 -15.21800 3.46800 1.000 40.03442 89 ASP B O 1
ATOM 2022 N N . VAL B 1 95 ? 12.27600 -13.58400 2.22200 1.000 38.49193 90 VAL B N 1
ATOM 2023 C CA . VAL B 1 95 ? 10.93800 -13.88400 2.72100 1.000 39.81456 90 VAL B CA 1
ATOM 2024 C C . VAL B 1 95 ? 10.47200 -15.28300 2.34000 1.000 43.06115 90 VAL B C 1
ATOM 2025 O O . VAL B 1 95 ? 9.47000 -15.75200 2.88500 1.000 44.20646 90 VAL B O 1
ATOM 2029 N N . THR B 1 96 ? 11.16300 -15.95500 1.41700 1.000 42.07662 91 THR B N 1
ATOM 2030 C CA . THR B 1 96 ? 10.82500 -17.32000 1.03100 1.000 45.04623 91 THR B CA 1
ATOM 2031 C C . THR B 1 96 ? 11.60000 -18.37600 1.81500 1.000 45.62918 91 THR B C 1
ATOM 2032 O O . THR B 1 96 ? 11.39900 -19.57000 1.57000 1.000 45.63066 91 THR B O 1
ATOM 2036 N N . ALA B 1 97 ? 12.49300 -17.97500 2.72400 1.000 38.14335 92 ALA B N 1
ATOM 2037 C CA . ALA B 1 97 ? 13.34500 -18.90900 3.45900 1.000 41.07394 92 ALA B CA 1
ATOM 2038 C C . ALA B 1 97 ? 13.31800 -18.54700 4.93800 1.000 41.19588 92 ALA B C 1
ATOM 2039 O O . ALA B 1 97 ? 14.17400 -17.78500 5.41300 1.000 39.68732 92 ALA B O 1
ATOM 2041 N N . PRO B 1 98 ? 12.36700 -19.10500 5.70500 1.000 41.35637 93 PRO B N 1
ATOM 2042 C CA . PRO B 1 98 ? 12.19300 -18.66900 7.10400 1.000 37.39836 93 PRO B CA 1
ATOM 2043 C C . PRO B 1 98 ? 13.44500 -18.82700 7.94200 1.000 36.35307 93 PRO B C 1
ATOM 2044 O O . PRO B 1 98 ? 13.63600 -18.06000 8.89200 1.000 36.76818 93 PRO B O 1
ATOM 2048 N N . ASN B 1 99 ? 14.33700 -19.75600 7.59700 1.000 32.63199 94 ASN B N 1
ATOM 2049 C CA . ASN B 1 99 ? 15.55500 -19.85300 8.38500 1.000 41.54450 94 ASN B CA 1
ATOM 2050 C C . ASN B 1 99 ? 16.43000 -18.60800 8.25600 1.000 35.35113 94 ASN B C 1
ATOM 2051 O O . ASN B 1 99 ? 17.19400 -18.31700 9.17800 1.000 34.57853 94 ASN B O 1
ATOM 2056 N N . THR B 1 100 ? 16.35100 -17.86900 7.13200 1.000 35.12606 95 THR B N 1
ATOM 2057 C CA . THR B 1 100 ? 17.15000 -16.64300 7.02800 1.000 33.92210 95 THR B CA 1
ATOM 2058 C C . THR B 1 100 ? 16.59300 -15.55700 7.93100 1.000 31.18328 95 THR B C 1
ATOM 2059 O O . THR B 1 100 ? 17.33500 -14.66800 8.36300 1.000 33.86918 95 THR B O 1
ATOM 2063 N N . PHE B 1 101 ? 15.29100 -15.59600 8.19900 1.000 29.48680 96 PHE B N 1
ATOM 2064 C CA . PHE B 1 101 ? 14.69900 -14.68800 9.17400 1.000 31.64567 96 PHE B CA 1
ATOM 2065 C C . PHE B 1 101 ? 15.07500 -15.08000 10.60200 1.000 33.01627 96 PHE B C 1
ATOM 2066 O O . PHE B 1 101 ? 15.26200 -14.20900 11.46200 1.000 29.10194 96 PHE B O 1
ATOM 2074 N N . LYS B 1 102 ? 15.21800 -16.38600 10.85400 1.000 33.82452 97 LYS B N 1
ATOM 2075 C CA . LYS B 1 102 ? 15.49400 -16.89600 12.19900 1.000 37.44545 97 LYS B CA 1
ATOM 2076 C C . LYS B 1 102 ? 16.84500 -16.42100 12.71500 1.000 33.47840 97 LYS B C 1
ATOM 2077 O O . LYS B 1 102 ? 17.00200 -16.20800 13.92100 1.000 31.38194 97 LYS B O 1
ATOM 2083 N N . THR B 1 103 ? 17.81200 -16.21100 11.81900 1.000 31.74946 98 THR B N 1
ATOM 2084 C CA . THR B 1 103 ? 19.16300 -15.79700 12.18300 1.000 32.98936 98 THR B CA 1
ATOM 2085 C C . THR B 1 103 ? 19.32300 -14.29100 12.37300 1.000 31.79637 98 THR B C 1
ATOM 2086 O O . THR B 1 103 ? 20.43200 -13.84800 12.68400 1.000 30.72563 98 THR B O 1
ATOM 2090 N N . LEU B 1 104 ? 18.26600 -13.48700 12.20600 1.000 31.74451 99 LEU B N 1
ATOM 2091 C CA . LEU B 1 104 ? 18.44800 -12.03300 12.27900 1.000 31.38164 99 LEU B CA 1
ATOM 2092 C C . LEU B 1 104 ? 19.03300 -11.59700 13.61600 1.000 35.22851 99 LEU B C 1
ATOM 2093 O O . LEU B 1 104 ? 19.92500 -10.73700 13.65600 1.000 27.59252 99 LEU B O 1
ATOM 2098 N N . ASP B 1 105 ? 18.55100 -12.18100 14.72700 1.000 33.34278 100 ASP B N 1
ATOM 2099 C CA . ASP B 1 105 ? 19.10700 -11.85000 16.04000 1.000 32.61984 100 ASP B CA 1
ATOM 2100 C C . ASP B 1 105 ? 20.61700 -12.01000 16.06300 1.000 31.73342 100 ASP B C 1
ATOM 2101 O O . ASP B 1 105 ? 21.32900 -11.18400 16.64300 1.000 33.23368 100 ASP B O 1
ATOM 2106 N N . SER B 1 106 ? 21.12900 -13.08400 15.46800 1.000 30.20172 101 SER B N 1
ATOM 2107 C CA . SER B 1 106 ? 22.56100 -13.31600 15.57500 1.000 32.81075 101 SER B CA 1
ATOM 2108 C C . SER B 1 106 ? 23.35300 -12.33400 14.72200 1.000 33.55542 101 SER B C 1
ATOM 2109 O O . SER B 1 106 ? 24.46100 -11.95200 15.10300 1.000 36.29436 101 SER B O 1
ATOM 2112 N N . TRP B 1 107 ? 22.80600 -11.91100 13.58000 1.000 30.67873 102 TRP B N 1
ATOM 2113 C CA . TRP B 1 107 ? 23.46000 -10.88300 12.76900 1.000 29.28219 102 TRP B CA 1
ATOM 2114 C C . TRP B 1 107 ? 23.47300 -9.54600 13.49200 1.000 28.48365 102 TRP B C 1
ATOM 2115 O O . TRP B 1 107 ? 24.51500 -8.89300 13.58800 1.000 28.08526 102 TRP B O 1
ATOM 2126 N N . ARG B 1 108 ? 22.32200 -9.14500 14.04400 1.000 28.56382 103 ARG B N 1
ATOM 2127 C CA . ARG B 1 108 ? 22.24100 -7.89300 14.78500 1.000 29.14593 103 ARG B CA 1
ATOM 2128 C C . ARG B 1 108 ? 23.17200 -7.89600 15.99800 1.000 34.26318 103 ARG B C 1
ATOM 2129 O O . ARG B 1 108 ? 23.86100 -6.90300 16.25600 1.000 32.20631 103 ARG B O 1
ATOM 2137 N N . ASP B 1 109 ? 23.22300 -9.00900 16.74400 1.000 31.67000 104 ASP B N 1
ATOM 2138 C CA . ASP B 1 109 ? 24.10000 -9.08200 17.91700 1.000 36.06941 104 ASP B CA 1
ATOM 2139 C C . ASP B 1 109 ? 25.57600 -9.06800 17.51200 1.000 35.94751 104 ASP B C 1
ATOM 2140 O O . ASP B 1 109 ? 26.40000 -8.39800 18.14900 1.000 37.30886 104 ASP B O 1
ATOM 2145 N N . GLU B 1 110 ? 25.93400 -9.85700 16.49100 1.000 34.03527 105 GLU B N 1
ATOM 2146 C CA . GLU B 1 110 ? 27.26000 -9.82800 15.87800 1.000 39.13906 105 GLU B CA 1
ATOM 2147 C C . GLU B 1 110 ? 27.72600 -8.39800 15.60200 1.000 40.13259 105 GLU B C 1
ATOM 2148 O O . GLU B 1 110 ? 28.82100 -7.98600 16.00600 1.000 39.30604 105 GLU B O 1
ATOM 2154 N N . PHE B 1 111 ? 26.89800 -7.62800 14.89900 1.000 36.12159 106 PHE B N 1
ATOM 2155 C CA . PHE B 1 111 ? 27.29000 -6.26100 14.60400 1.000 36.27795 106 PHE B CA 1
ATOM 2156 C C . PHE B 1 111 ? 27.50300 -5.47500 15.88800 1.000 40.67966 106 PHE B C 1
ATOM 2157 O O . PHE B 1 111 ? 28.52000 -4.78700 16.04300 1.000 41.53172 106 PHE B O 1
ATOM 2165 N N . LEU B 1 112 ? 26.55500 -5.57000 16.83100 1.000 35.90662 107 LEU B N 1
ATOM 2166 C CA . LEU B 1 112 ? 26.67300 -4.78300 18.05600 1.000 40.32122 107 LEU B CA 1
ATOM 2167 C C . LEU B 1 112 ? 27.90700 -5.17700 18.86400 1.000 45.66522 107 LEU B C 1
ATOM 2168 O O . LEU B 1 112 ? 28.52000 -4.32400 19.51900 1.000 51.19964 107 LEU B O 1
ATOM 2173 N N . ILE B 1 113 ? 28.29800 -6.44900 18.82800 1.000 41.14536 108 ILE B N 1
ATOM 2174 C CA . ILE B 1 113 ? 29.47900 -6.84700 19.58600 1.000 46.03991 108 ILE B CA 1
ATOM 2175 C C . ILE B 1 113 ? 30.75000 -6.44800 18.85000 1.000 47.55870 108 ILE B C 1
ATOM 2176 O O . ILE B 1 113 ? 31.72500 -6.00600 19.46500 1.000 53.53163 108 ILE B O 1
ATOM 2181 N N . GLN B 1 114 ? 30.77400 -6.60400 17.53200 1.000 46.53651 109 GLN B N 1
ATOM 2182 C CA . GLN B 1 114 ? 32.01800 -6.43100 16.79700 1.000 48.91647 109 GLN B CA 1
ATOM 2183 C C . GLN B 1 114 ? 32.24800 -5.00700 16.32000 1.000 48.68218 109 GLN B C 1
ATOM 2184 O O . GLN B 1 114 ? 33.40000 -4.64500 16.05400 1.000 42.59417 109 GLN B O 1
ATOM 2190 N N . ALA B 1 115 ? 31.19900 -4.19000 16.22100 1.000 44.92262 110 ALA B N 1
ATOM 2191 C CA . ALA B 1 115 ? 31.37900 -2.79000 15.86300 1.000 45.49943 110 ALA B CA 1
ATOM 2192 C C . ALA B 1 115 ? 31.41500 -1.87500 17.07400 1.000 51.26444 110 ALA B C 1
ATOM 2193 O O . ALA B 1 115 ? 32.02400 -0.80200 17.00000 1.000 50.71015 110 ALA B O 1
ATOM 2195 N N . SER B 1 116 ? 30.77700 -2.27800 18.17400 1.000 48.64298 111 SER B N 1
ATOM 2196 C CA . SER B 1 116 ? 30.71600 -1.50000 19.40400 1.000 56.08497 111 SER B CA 1
ATOM 2197 C C . SER B 1 116 ? 30.29400 -0.04700 19.15000 1.000 55.49887 111 SER B C 1
ATOM 2198 O O . SER B 1 116 ? 31.08200 0.88300 19.41100 1.000 60.93593 111 SER B O 1
ATOM 2201 N N . PRO B 1 117 ? 29.08800 0.18900 18.66400 1.000 56.53111 112 PRO B N 1
ATOM 2202 C CA . PRO B 1 117 ? 28.64100 1.56600 18.43800 1.000 54.88757 112 PRO B CA 1
ATOM 2203 C C . PRO B 1 117 ? 28.44500 2.29900 19.75600 1.000 65.53281 112 PRO B C 1
ATOM 2204 O O . PRO B 1 117 ? 28.27100 1.69500 20.81700 1.000 67.41683 112 PRO B O 1
ATOM 2208 N N . ARG B 1 118 ? 28.46600 3.63200 19.66700 1.000 70.12060 113 ARG B N 1
ATOM 2209 C CA . ARG B 1 118 ? 28.53200 4.45900 20.87000 1.000 73.89456 113 ARG B CA 1
ATOM 2210 C C . ARG B 1 118 ? 27.25400 4.36800 21.69900 1.000 72.99362 113 ARG B C 1
ATOM 2211 O O . ARG B 1 118 ? 27.31200 4.37700 22.93500 1.000 78.37127 113 ARG B O 1
ATOM 2219 N N . ASP B 1 119 ? 26.09400 4.27500 21.05700 1.000 70.09533 114 ASP B N 1
ATOM 2220 C CA . ASP B 1 119 ? 24.82800 4.10900 21.77000 1.000 70.46627 114 ASP B CA 1
ATOM 2221 C C . ASP B 1 119 ? 24.08200 2.91600 21.19100 1.000 69.83031 114 ASP B C 1
ATOM 2222 O O . ASP B 1 119 ? 23.18500 3.07600 20.35100 1.000 73.21123 114 ASP B O 1
ATOM 2227 N N . PRO B 1 120 ? 24.41000 1.70400 21.64500 1.000 66.95588 115 PRO B N 1
ATOM 2228 C CA . PRO B 1 120 ? 23.87900 0.49800 20.98700 1.000 65.56802 115 PRO B CA 1
ATOM 2229 C C . PRO B 1 120 ? 22.36400 0.44700 20.86000 1.000 67.00199 115 PRO B C 1
ATOM 2230 O O . PRO B 1 120 ? 21.86200 -0.07000 19.85500 1.000 61.43928 115 PRO B O 1
ATOM 2234 N N . GLU B 1 121 ? 21.61600 0.97200 21.83100 1.000 67.63498 116 GLU B N 1
ATOM 2235 C CA . GLU B 1 121 ? 20.17000 0.80000 21.78200 1.000 66.32295 116 GLU B CA 1
ATOM 2236 C C . GLU B 1 121 ? 19.48900 1.78300 20.84800 1.000 65.71764 116 GLU B C 1
ATOM 2237 O O . GLU B 1 121 ? 18.31100 1.59000 20.52500 1.000 67.78886 116 GLU B O 1
ATOM 2243 N N . ASN B 1 122 ? 20.19200 2.81600 20.39500 1.000 62.89892 117 ASN B N 1
ATOM 2244 C CA . ASN B 1 122 ? 19.62700 3.75200 19.43500 1.000 64.84126 117 ASN B CA 1
ATOM 2245 C C . ASN B 1 122 ? 20.28300 3.65300 18.06200 1.000 59.38425 117 ASN B C 1
ATOM 2246 O O . ASN B 1 122 ? 19.94600 4.43900 17.17000 1.000 56.12511 117 ASN B O 1
ATOM 2251 N N . PHE B 1 123 ? 21.19300 2.70400 17.86800 1.000 52.28209 118 PHE B N 1
ATOM 2252 C CA . PHE B 1 123 ? 21.91000 2.61400 16.60500 1.000 46.09447 118 PHE B CA 1
ATOM 2253 C C . PHE B 1 123 ? 20.94200 2.26300 15.47800 1.000 40.52390 118 PHE B C 1
ATOM 2254 O O . PHE B 1 123 ? 20.10300 1.36900 15.63600 1.000 41.42074 118 PHE B O 1
ATOM 2262 N N . PRO B 1 124 ? 21.02500 2.94700 14.33500 1.000 39.58894 119 PRO B N 1
ATOM 2263 C CA . PRO B 1 124 ? 20.06200 2.72100 13.24900 1.000 37.93965 119 PRO B CA 1
ATOM 2264 C C . PRO B 1 124 ? 20.25100 1.34700 12.61700 1.000 36.64765 119 PRO B C 1
ATOM 2265 O O . PRO B 1 124 ? 21.30300 1.05200 12.05000 1.000 34.92721 119 PRO B O 1
ATOM 2269 N N . PHE B 1 125 ? 19.22400 0.51300 12.71500 1.000 33.85770 120 PHE B N 1
ATOM 2270 C CA . PHE B 1 125 ? 19.09800 -0.68500 11.89800 1.000 31.99417 120 PHE B CA 1
ATOM 2271 C C . PHE B 1 125 ? 17.92400 -0.52200 10.95300 1.000 28.20802 120 PHE B C 1
ATOM 2272 O O . PHE B 1 125 ? 16.94700 0.15700 11.26500 1.000 29.44631 120 PHE B O 1
ATOM 2280 N N . VAL B 1 126 ? 18.00400 -1.19500 9.81800 1.000 27.66969 121 VAL B N 1
ATOM 2281 C CA . VAL B 1 126 ? 16.89500 -1.29700 8.88400 1.000 27.79994 121 VAL B CA 1
ATOM 2282 C C . VAL B 1 126 ? 16.80300 -2.74800 8.43700 1.000 28.46020 121 VAL B C 1
ATOM 2283 O O . VAL B 1 126 ? 17.83100 -3.38200 8.15900 1.000 27.42773 121 VAL B O 1
ATOM 2287 N N . VAL B 1 127 ? 15.58100 -3.27700 8.36000 1.000 22.75923 122 VAL B N 1
ATOM 2288 C CA . VAL B 1 127 ? 15.34400 -4.67400 8.01500 1.000 22.72612 122 VAL B CA 1
ATOM 2289 C C . VAL B 1 127 ? 14.67500 -4.73800 6.65500 1.000 29.93806 122 VAL B C 1
ATOM 2290 O O . VAL B 1 127 ? 13.64100 -4.09300 6.42600 1.000 31.80044 122 VAL B O 1
ATOM 2294 N N . LEU B 1 128 ? 15.25300 -5.52300 5.75300 1.000 27.60931 123 LEU B N 1
ATOM 2295 C CA . LEU B 1 128 ? 14.70800 -5.70600 4.42100 1.000 27.65313 123 LEU B CA 1
ATOM 2296 C C . LEU B 1 128 ? 14.33100 -7.16300 4.28600 1.000 31.41268 123 LEU B C 1
ATOM 2297 O O . LEU B 1 128 ? 15.19800 -8.03900 4.40700 1.000 29.29149 123 LEU B O 1
ATOM 2302 N N . GLY B 1 129 ? 13.05400 -7.41800 4.01300 1.000 34.12446 124 GLY B N 1
ATOM 2303 C CA . GLY B 1 129 ? 12.62300 -8.74400 3.61500 1.000 35.91661 124 GLY B CA 1
ATOM 2304 C C . GLY B 1 129 ? 12.61000 -8.86400 2.10400 1.000 35.70344 124 GLY B C 1
ATOM 2305 O O . GLY B 1 129 ? 11.72800 -8.31800 1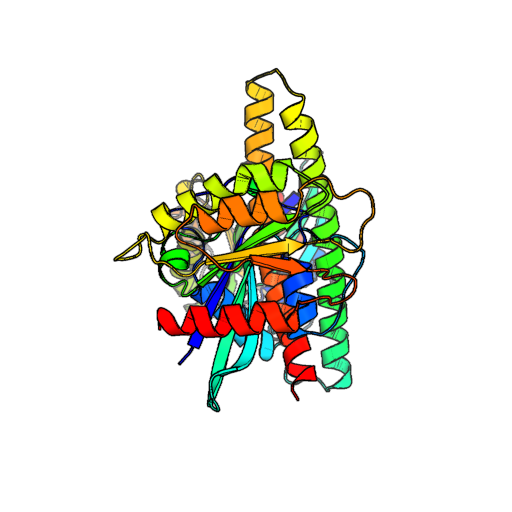.43200 1.000 36.19788 124 GLY B O 1
ATOM 2306 N N . ASN B 1 130 ? 13.57000 -9.58700 1.55800 1.000 33.17361 125 ASN B N 1
ATOM 2307 C CA . ASN B 1 130 ? 13.80500 -9.52400 0.13000 1.000 37.28575 125 ASN B CA 1
ATOM 2308 C C . ASN B 1 130 ? 13.08400 -10.65400 -0.60000 1.000 43.94317 125 ASN B C 1
ATOM 2309 O O . ASN B 1 130 ? 12.56000 -11.59700 0.00800 1.000 45.25647 125 ASN B O 1
ATOM 2314 N N . LYS B 1 131 ? 12.90000 -10.58000 -1.92500 1.000 43.42285 126 LYS B N 1
ATOM 2315 C CA . LYS B 1 131 ? 12.41200 -11.58400 -2.89900 1.000 41.79674 126 LYS B CA 1
ATOM 2316 C C . LYS B 1 131 ? 10.90000 -11.63100 -2.87500 1.000 42.72125 126 LYS B C 1
ATOM 2317 O O . LYS B 1 131 ? 10.38900 -12.68800 -3.05400 1.000 49.38994 126 LYS B O 1
ATOM 2323 N N . ILE B 1 132 ? 10.22200 -10.50000 -2.73100 1.000 43.70595 127 ILE B N 1
ATOM 2324 C CA . ILE B 1 132 ? 8.73600 -10.57900 -2.76000 1.000 49.00301 127 ILE B CA 1
ATOM 2325 C C . ILE B 1 132 ? 8.25000 -10.91900 -4.16800 1.000 51.76279 127 ILE B C 1
ATOM 2326 O O . ILE B 1 132 ? 7.12600 -11.33900 -4.29400 1.000 57.71749 127 ILE B O 1
ATOM 2331 N N . ASP B 1 133 ? 9.05500 -10.72300 -5.18900 1.000 50.95531 128 ASP B N 1
ATOM 2332 C CA . ASP B 1 133 ? 8.48900 -11.04200 -6.52100 1.000 58.42318 128 ASP B CA 1
ATOM 2333 C C . ASP B 1 133 ? 8.34300 -12.55000 -6.70500 1.000 61.08209 128 ASP B C 1
ATOM 2334 O O . ASP B 1 133 ? 7.63700 -12.91100 -7.63300 1.000 60.73218 128 ASP B O 1
ATOM 2339 N N . LEU B 1 134 ? 9.03300 -13.36900 -5.90100 1.000 59.49365 129 LEU B N 1
ATOM 2340 C CA . LEU B 1 134 ? 8.95500 -14.84900 -6.00700 1.000 59.65527 129 LEU B CA 1
ATOM 2341 C C . LEU B 1 134 ? 7.54400 -15.29600 -5.61700 1.000 61.51513 129 LEU B C 1
ATOM 2342 O O . LEU B 1 134 ? 7.23900 -16.46700 -5.73700 1.000 66.14460 129 LEU B O 1
ATOM 2347 N N . GLU B 1 135 ? 6.74200 -14.35800 -5.14400 1.000 61.14497 130 GLU B N 1
ATOM 2348 C CA . GLU B 1 135 ? 5.29400 -14.57900 -4.86700 1.000 64.41601 130 GLU B CA 1
ATOM 2349 C C . GLU B 1 135 ? 5.06200 -15.74200 -3.90300 1.000 63.05992 130 GLU B C 1
ATOM 2350 O O . GLU B 1 135 ? 3.96300 -16.24000 -3.86700 1.000 62.24256 130 GLU B O 1
ATOM 2356 N N . ASN B 1 136 ? 6.06800 -16.08300 -3.11600 1.000 61.87491 131 ASN B N 1
ATOM 2357 C CA . ASN B 1 136 ? 6.08600 -17.17300 -2.13100 1.000 59.75923 131 ASN B CA 1
ATOM 2358 C C . ASN B 1 136 ? 6.50600 -16.48800 -0.84400 1.000 60.27353 131 ASN B C 1
ATOM 2359 O O . ASN B 1 136 ? 7.68600 -16.15700 -0.68900 1.000 62.76506 131 ASN B O 1
ATOM 2364 N N . ARG B 1 137 ? 5.57700 -16.37000 0.07100 1.000 56.43121 132 ARG B N 1
ATOM 2365 C CA . ARG B 1 137 ? 5.88300 -15.64300 1.29800 1.000 51.08291 132 ARG B CA 1
ATOM 2366 C C . ARG B 1 137 ? 5.77800 -16.56800 2.51400 1.000 55.28002 132 ARG B C 1
ATOM 2367 O O . ARG B 1 137 ? 4.69500 -16.74500 3.07600 1.000 60.67988 132 ARG B O 1
ATOM 2375 N N . GLN B 1 138 ? 6.91100 -17.11700 2.95600 1.000 49.92065 133 GLN B N 1
ATOM 2376 C CA . GLN B 1 138 ? 6.95400 -17.99200 4.12300 1.000 49.81649 133 GLN B CA 1
ATOM 2377 C C . GLN B 1 138 ? 7.15600 -17.24700 5.43100 1.000 50.93824 133 GLN B C 1
ATOM 2378 O O . GLN B 1 138 ? 7.01700 -17.86100 6.49400 1.000 47.16468 133 GLN B O 1
ATOM 2384 N N . VAL B 1 139 ? 7.52200 -15.96700 5.38000 1.000 48.41187 134 VAL B N 1
ATOM 2385 C CA . VAL B 1 139 ? 7.56500 -15.09700 6.55400 1.000 47.38614 134 VAL B CA 1
ATOM 2386 C C . VAL B 1 139 ? 6.52900 -14.01000 6.32900 1.000 46.94949 134 VAL B C 1
ATOM 2387 O O . VAL B 1 139 ? 6.64100 -13.22600 5.37900 1.000 47.14698 134 VAL B O 1
ATOM 2391 N N . ALA B 1 140 ? 5.53500 -13.95400 7.20200 1.000 43.86525 135 ALA B N 1
ATOM 2392 C CA . ALA B 1 140 ? 4.44900 -12.99700 7.04900 1.000 47.23916 135 ALA B CA 1
ATOM 2393 C C . ALA B 1 140 ? 4.89300 -11.57900 7.39400 1.000 49.71220 135 ALA B C 1
ATOM 2394 O O . ALA B 1 140 ? 5.73700 -11.36100 8.27000 1.000 41.35874 135 ALA B O 1
ATOM 2396 N N . THR B 1 141 ? 4.27700 -10.61100 6.70600 1.000 47.28189 136 THR B N 1
ATOM 2397 C CA . THR B 1 141 ? 4.59000 -9.20000 6.91500 1.000 48.72063 136 THR B CA 1
ATOM 2398 C C . THR B 1 141 ? 4.40000 -8.79800 8.37300 1.000 49.55209 136 THR B C 1
ATOM 2399 O O . THR B 1 141 ? 5.24500 -8.10700 8.95700 1.000 49.79250 136 THR B O 1
ATOM 2403 N N . LYS B 1 142 ? 3.28600 -9.22000 8.98200 1.000 51.19459 137 LYS B N 1
ATOM 2404 C CA . LYS B 1 142 ? 3.07100 -8.90500 10.39000 1.000 46.28419 137 LYS B CA 1
ATOM 2405 C C . LYS B 1 142 ? 4.14100 -9.53500 11.26800 1.000 43.56098 137 LYS B C 1
ATOM 2406 O O . LYS B 1 142 ? 4.51900 -8.96300 12.29800 1.000 42.21518 137 LYS B O 1
ATOM 2412 N N . ARG B 1 143 ? 4.63900 -10.70700 10.87800 1.000 42.27312 138 ARG B N 1
ATOM 2413 C CA . ARG B 1 143 ? 5.62800 -11.40200 11.69700 1.000 47.44332 138 ARG B CA 1
ATOM 2414 C C . ARG B 1 143 ? 6.93500 -10.60700 11.76000 1.000 41.63770 138 ARG B C 1
ATOM 2415 O O . ARG B 1 143 ? 7.45200 -10.32500 12.84700 1.000 38.91173 138 ARG B O 1
ATOM 2423 N N . ALA B 1 144 ? 7.45800 -10.20600 10.59600 1.000 43.63059 139 ALA B N 1
ATOM 2424 C CA . ALA B 1 144 ? 8.66300 -9.38000 10.54900 1.000 36.18205 139 ALA B CA 1
ATOM 2425 C C . ALA B 1 144 ? 8.46300 -8.06300 11.28300 1.000 39.55252 139 ALA B C 1
ATOM 2426 O O . ALA B 1 144 ? 9.35200 -7.60600 12.01300 1.000 36.03125 139 ALA B O 1
ATOM 2428 N N . GLN B 1 145 ? 7.29100 -7.44000 11.11900 1.000 42.47057 140 GLN B N 1
ATOM 2429 C CA . GLN B 1 145 ? 7.05000 -6.17600 11.80300 1.000 40.53101 140 GLN B CA 1
ATOM 2430 C C . GLN B 1 145 ? 7.04300 -6.34700 13.31300 1.000 39.92614 140 GLN B C 1
ATOM 2431 O O . GLN B 1 145 ? 7.59200 -5.50200 14.03500 1.000 37.71639 140 GLN B O 1
ATOM 2437 N N . ALA B 1 146 ? 6.46600 -7.44300 13.81500 1.000 42.32031 141 ALA B N 1
ATOM 2438 C CA . ALA B 1 146 ? 6.51200 -7.69400 15.25500 1.000 39.79787 141 ALA B CA 1
ATOM 2439 C C . ALA B 1 146 ? 7.95100 -7.82500 15.75000 1.000 36.71648 141 ALA B C 1
ATOM 2440 O O . ALA B 1 146 ? 8.33200 -7.21100 16.75300 1.000 37.57853 141 ALA B O 1
ATOM 2442 N N . TRP B 1 147 ? 8.77600 -8.61300 15.05500 1.000 38.68756 142 TRP B N 1
ATOM 2443 C CA . TRP B 1 147 ? 10.17200 -8.72000 15.47400 1.000 37.18333 142 TRP B CA 1
ATOM 2444 C C . TRP B 1 147 ? 10.83400 -7.35100 15.45000 1.000 34.09759 142 TRP B C 1
ATOM 2445 O O . TRP B 1 147 ? 11.46600 -6.93400 16.42600 1.000 36.40810 142 TRP B O 1
ATOM 2456 N N . CYS B 1 148 ? 10.65300 -6.61900 14.34800 1.000 35.75262 143 CYS B N 1
ATOM 2457 C CA . CYS B 1 148 ? 11.23400 -5.28400 14.22700 1.000 38.86472 143 CYS B CA 1
ATOM 2458 C C . CYS B 1 148 ? 10.77700 -4.36500 15.35100 1.000 39.23534 143 CYS B C 1
ATOM 2459 O O . CYS B 1 148 ? 11.58400 -3.62900 15.93800 1.000 38.78389 143 CYS B O 1
ATOM 2462 N N . TYR B 1 149 ? 9.47000 -4.34600 15.62200 1.000 40.69538 144 TYR B N 1
ATOM 2463 C CA . TYR B 1 149 ? 8.96600 -3.46900 16.67100 1.000 42.06710 144 TYR B CA 1
ATOM 2464 C C . TYR B 1 149 ? 9.66400 -3.76300 17.98900 1.000 40.72868 144 TYR B C 1
ATOM 2465 O O . TYR B 1 149 ? 10.09000 -2.84100 18.69900 1.000 39.49196 144 TYR B O 1
ATOM 2474 N N . SER B 1 150 ? 9.84300 -5.04900 18.30800 1.000 40.61430 145 SER B N 1
ATOM 2475 C CA . SER B 1 150 ? 10.46000 -5.40300 19.57500 1.000 38.90474 145 SER B CA 1
ATOM 2476 C C . SER B 1 150 ? 11.93400 -5.03600 19.62500 1.000 41.00745 145 SER B C 1
ATOM 2477 O O . SER B 1 150 ? 12.51600 -5.02100 20.71200 1.000 41.29524 145 SER B O 1
ATOM 2480 N N . LYS B 1 151 ? 12.57100 -4.79000 18.48200 1.000 40.88205 146 LYS B N 1
ATOM 2481 C CA . LYS B 1 151 ? 13.99200 -4.43500 18.46900 1.000 39.72826 146 LYS B CA 1
ATOM 2482 C C . LYS B 1 151 ? 14.16200 -2.91900 18.39900 1.000 45.24118 146 LYS B C 1
ATOM 2483 O O . LYS B 1 151 ? 14.81900 -2.37700 17.50400 1.000 44.55311 146 LYS B O 1
ATOM 2489 N N . ASN B 1 152 ? 13.56200 -2.24300 19.38400 1.000 44.71131 147 ASN B N 1
ATOM 2490 C CA . ASN B 1 152 ? 13.60300 -0.78400 19.49400 1.000 46.65777 147 ASN B CA 1
ATOM 2491 C C . ASN B 1 152 ? 12.99900 -0.11600 18.26800 1.000 40.09229 147 ASN B C 1
ATOM 2492 O O . ASN B 1 152 ? 13.48300 0.91400 17.80300 1.000 43.77972 147 ASN B O 1
ATOM 2497 N N . ASN B 1 153 ? 11.95000 -0.72300 17.72700 1.000 42.38428 148 ASN B N 1
ATOM 2498 C CA . ASN B 1 153 ? 11.11800 -0.10200 16.70100 1.000 45.15478 148 ASN B CA 1
ATOM 2499 C C . ASN B 1 153 ? 11.93000 0.31100 15.46700 1.000 45.52365 148 ASN B C 1
ATOM 2500 O O . ASN B 1 153 ? 11.99300 1.48800 15.10800 1.000 43.11918 148 ASN B O 1
ATOM 2505 N N . ILE B 1 154 ? 12.53300 -0.67600 14.80300 1.000 40.90690 149 ILE B N 1
ATOM 2506 C CA . ILE B 1 154 ? 13.29600 -0.38500 13.58500 1.000 41.08233 149 ILE B CA 1
ATOM 2507 C C . ILE B 1 154 ? 12.40300 -0.58000 12.37000 1.000 38.26057 149 ILE B C 1
ATOM 2508 O O . ILE B 1 154 ? 11.51600 -1.44500 12.39300 1.000 37.62421 149 ILE B O 1
ATOM 2513 N N . PRO B 1 155 ? 12.59300 0.19400 11.29500 1.000 38.11344 150 PRO B N 1
ATOM 2514 C CA . PRO B 1 155 ? 11.71300 0.06800 10.13100 1.000 37.93309 150 PRO B CA 1
ATOM 2515 C C . PRO B 1 155 ? 11.94800 -1.21100 9.36500 1.000 36.86811 150 PRO B C 1
ATOM 2516 O O . PRO B 1 155 ? 13.06700 -1.72200 9.28400 1.000 35.01342 150 PRO B O 1
ATOM 2520 N N . TYR B 1 156 ? 10.86900 -1.70000 8.75900 1.000 38.56913 151 TYR B N 1
ATOM 2521 C CA . TYR B 1 156 ? 10.86600 -2.90500 7.94500 1.000 34.13564 151 TYR B CA 1
ATOM 2522 C C . TYR B 1 156 ? 10.41900 -2.55200 6.53500 1.000 39.75492 151 TYR B C 1
ATOM 2523 O O . TYR B 1 156 ? 9.48000 -1.77900 6.36100 1.000 41.73496 151 TYR B O 1
ATOM 2532 N N . PHE B 1 157 ? 11.09700 -3.10400 5.52800 1.000 39.35323 152 PHE B N 1
ATOM 2533 C CA . PHE B 1 157 ? 10.70000 -2.95100 4.13200 1.000 36.80340 152 PHE B CA 1
ATOM 2534 C C . PHE B 1 157 ? 10.68800 -4.30700 3.45900 1.000 37.60550 152 PHE B C 1
ATOM 2535 O O . PHE B 1 157 ? 11.64400 -5.07600 3.59500 1.000 37.30524 152 PHE B O 1
ATOM 2543 N N . GLU B 1 158 ? 9.63000 -4.59800 2.71400 1.000 32.92621 153 GLU B N 1
ATOM 2544 C CA . GLU B 1 158 ? 9.64200 -5.74900 1.83000 1.000 36.81714 153 GLU B CA 1
ATOM 2545 C C . GLU B 1 158 ? 10.17400 -5.27300 0.49200 1.000 36.82374 153 GLU B C 1
ATOM 2546 O O . GLU B 1 158 ? 9.71100 -4.25800 -0.02500 1.000 39.97989 153 GLU B O 1
ATOM 2552 N N . THR B 1 159 ? 11.13300 -6.00200 -0.07300 1.000 39.23352 154 THR B N 1
ATOM 2553 C CA . THR B 1 159 ? 11.81800 -5.50800 -1.24900 1.000 37.12335 154 THR B CA 1
ATOM 2554 C C . THR B 1 159 ? 11.93700 -6.60700 -2.28100 1.000 38.78018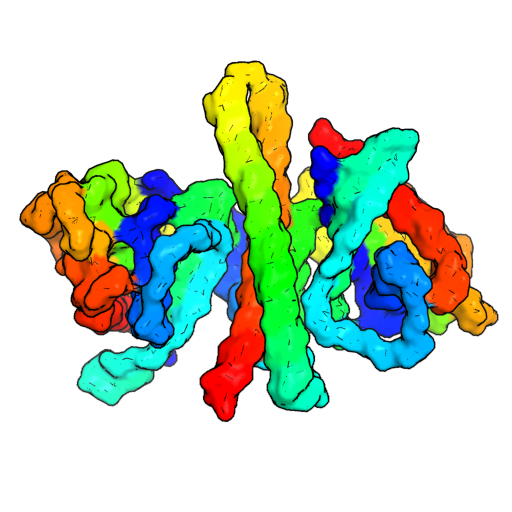 154 THR B C 1
ATOM 2555 O O . THR B 1 159 ? 11.82700 -7.79600 -1.98000 1.000 40.78920 154 THR B O 1
ATOM 2559 N N . SER B 1 160 ? 12.19100 -6.18300 -3.51200 1.000 36.43903 155 SER B N 1
ATOM 2560 C CA . SER B 1 160 ? 12.67900 -7.06500 -4.56200 1.000 35.98040 155 SER B CA 1
ATOM 2561 C C . SER B 1 160 ? 13.85800 -6.37900 -5.22600 1.000 36.47861 155 SER B C 1
ATOM 2562 O O . SER B 1 160 ? 13.68600 -5.33700 -5.86500 1.000 37.53872 155 SER B O 1
ATOM 2565 N N . ALA B 1 161 ? 15.05100 -6.94800 -5.07400 1.000 32.15818 156 ALA B N 1
ATOM 2566 C CA . ALA B 1 161 ? 16.15900 -6.48400 -5.88900 1.000 34.32392 156 ALA B CA 1
ATOM 2567 C C . ALA B 1 161 ? 15.96500 -6.84100 -7.35700 1.000 44.51704 156 ALA B C 1
ATOM 2568 O O . ALA B 1 161 ? 16.57300 -6.20300 -8.22600 1.000 39.01541 156 ALA B O 1
ATOM 2570 N N . LYS B 1 162 ? 15.14800 -7.86000 -7.65200 1.000 44.18368 157 LYS B N 1
ATOM 2571 C CA . LYS B 1 162 ? 15.02100 -8.32600 -9.02900 1.000 46.54754 157 LYS B CA 1
ATOM 2572 C C . LYS B 1 162 ? 14.11500 -7.41200 -9.83200 1.000 40.29563 157 LYS B C 1
ATOM 2573 O O . LYS B 1 162 ? 14.40400 -7.12300 -10.99400 1.000 48.48138 157 LYS B O 1
ATOM 2579 N N . GLU B 1 163 ? 13.03500 -6.94100 -9.22200 1.000 35.74408 158 GLU B N 1
ATOM 2580 C CA . GLU B 1 163 ? 12.07000 -6.05600 -9.85100 1.000 46.04147 158 GLU B CA 1
ATOM 2581 C C . GLU B 1 163 ? 12.21400 -4.61400 -9.38300 1.000 42.36152 158 GLU B C 1
ATOM 2582 O O . GLU B 1 163 ? 11.38900 -3.77400 -9.75200 1.000 42.51093 158 GLU B O 1
ATOM 2588 N N . ALA B 1 164 ? 13.23300 -4.31700 -8.56500 1.000 41.83330 159 ALA B N 1
ATOM 2589 C CA . ALA B 1 164 ? 13.44700 -2.98100 -7.99700 1.000 36.61252 159 ALA B CA 1
ATOM 2590 C C . ALA B 1 164 ? 12.24200 -2.51500 -7.19400 1.000 37.66290 159 ALA B C 1
ATOM 2591 O O . ALA B 1 164 ? 11.90800 -1.33000 -7.16700 1.000 39.84008 159 ALA B O 1
ATOM 2593 N N . ILE B 1 165 ? 11.59900 -3.44700 -6.50200 1.000 39.78229 160 ILE B N 1
ATOM 2594 C CA . ILE B 1 165 ? 10.46700 -3.10700 -5.64700 1.000 37.46958 160 ILE B CA 1
ATOM 2595 C C . ILE B 1 165 ? 10.98600 -2.61200 -4.30700 1.000 36.20042 160 ILE B C 1
ATOM 2596 O O . ILE B 1 165 ? 11.71200 -3.33400 -3.61900 1.000 38.28990 160 ILE B O 1
ATOM 2601 N N . ASN B 1 166 ? 10.61200 -1.38500 -3.93600 1.000 31.43145 161 ASN B N 1
ATOM 2602 C CA . ASN B 1 166 ? 10.96100 -0.73600 -2.67200 1.000 38.98858 161 ASN B CA 1
ATOM 2603 C C . ASN B 1 166 ? 12.46300 -0.50400 -2.48100 1.000 34.85155 161 ASN B C 1
ATOM 2604 O O . ASN B 1 166 ? 12.88100 -0.18500 -1.36400 1.000 34.12690 161 ASN B O 1
ATOM 2609 N N . VAL B 1 167 ? 13.29100 -0.66800 -3.51500 1.000 34.82851 162 VAL B N 1
ATOM 2610 C CA . VAL B 1 167 ? 14.73900 -0.52100 -3.32800 1.000 35.25772 162 VAL B CA 1
ATOM 2611 C C . VAL B 1 167 ? 15.10900 0.94100 -3.07500 1.000 36.28663 162 VAL B C 1
ATOM 2612 O O . VAL B 1 167 ? 15.73100 1.28000 -2.05800 1.000 34.66992 162 VAL B O 1
ATOM 2616 N N . GLU B 1 168 ? 14.72600 1.83000 -3.99300 1.000 36.21098 163 GLU B N 1
ATOM 2617 C CA . GLU B 1 168 ? 14.93500 3.26100 -3.78400 1.000 33.09113 163 GLU B CA 1
ATOM 2618 C C . GLU B 1 168 ? 14.34300 3.73200 -2.45300 1.000 33.79454 163 GLU B C 1
ATOM 2619 O O . GLU B 1 168 ? 14.98300 4.48900 -1.71200 1.000 34.60536 163 GLU B O 1
ATOM 2625 N N . GLN B 1 169 ? 13.12900 3.28500 -2.11600 1.000 32.58153 164 GLN B N 1
ATOM 2626 C CA . GLN B 1 169 ? 12.50800 3.72000 -0.86600 1.000 36.17037 164 GLN B CA 1
ATOM 2627 C C . GLN B 1 169 ? 13.30100 3.23700 0.35700 1.000 32.91752 164 GLN B C 1
ATOM 2628 O O . GLN B 1 169 ? 13.51100 3.98900 1.31700 1.000 32.79990 164 GLN B O 1
ATOM 2634 N N . ALA B 1 170 ? 13.73300 1.98000 0.34700 1.000 33.69230 165 ALA B N 1
ATOM 2635 C CA . ALA B 1 170 ? 14.45800 1.44600 1.49700 1.000 34.10321 165 ALA B CA 1
ATOM 2636 C C . ALA B 1 170 ? 15.74300 2.21900 1.74200 1.000 28.92838 165 ALA B C 1
ATOM 2637 O O . ALA B 1 170 ? 16.05200 2.58600 2.87900 1.000 32.03726 165 ALA B O 1
ATOM 2639 N N . PHE B 1 171 ? 16.49400 2.50700 0.68300 1.000 31.57901 166 PHE B N 1
ATOM 2640 C CA . PHE B 1 171 ? 17.78400 3.14600 0.88900 1.000 31.73778 166 PHE B CA 1
ATOM 2641 C C . PHE B 1 171 ? 17.66100 4.62900 1.18800 1.000 34.15938 166 PHE B C 1
ATOM 2642 O O . PHE B 1 171 ? 18.54100 5.19300 1.84300 1.000 32.73567 166 PHE B O 1
ATOM 2650 N N . GLN B 1 172 ? 16.57500 5.26300 0.76500 1.000 31.46192 167 GLN B N 1
ATOM 2651 C CA . GLN B 1 172 ? 16.32400 6.63200 1.20100 1.000 37.11612 167 GLN B CA 1
ATOM 2652 C C . GLN B 1 172 ? 16.12100 6.68700 2.71200 1.000 33.29746 167 GLN B C 1
ATOM 2653 O O . GLN B 1 172 ? 16.68800 7.54800 3.39000 1.000 39.69335 167 GLN B O 1
ATOM 2659 N N . THR B 1 173 ? 15.34200 5.75200 3.27100 1.000 37.23853 168 THR B N 1
ATOM 2660 C CA . THR B 1 173 ? 15.19800 5.69600 4.72700 1.000 35.07801 168 THR B CA 1
ATOM 2661 C C . THR B 1 173 ? 16.50800 5.29700 5.40200 1.000 36.21427 168 THR B C 1
ATOM 2662 O O . THR B 1 173 ? 16.81600 5.77600 6.50100 1.000 36.62125 168 THR B O 1
ATOM 2666 N N . ILE B 1 174 ? 17.28400 4.40800 4.77300 1.000 33.55113 169 ILE B N 1
ATOM 2667 C CA . ILE B 1 174 ? 18.59100 4.05100 5.32800 1.000 34.74533 169 ILE B CA 1
ATOM 2668 C C . ILE B 1 174 ? 19.45500 5.30200 5.46000 1.000 34.54398 169 ILE B C 1
ATOM 2669 O O . ILE B 1 174 ? 20.01200 5.58300 6.52900 1.000 33.61016 169 ILE B O 1
ATOM 2674 N N . ALA B 1 175 ? 19.52700 6.09800 4.38600 1.000 35.45900 170 ALA B N 1
ATOM 2675 C CA . ALA B 1 175 ? 20.28700 7.34900 4.40800 1.000 34.55680 170 ALA B CA 1
ATOM 2676 C C . ALA B 1 175 ? 19.80700 8.28300 5.51200 1.000 37.30907 170 ALA B C 1
ATOM 2677 O O . ALA B 1 175 ? 20.61400 8.80100 6.29300 1.000 36.18715 170 ALA B O 1
ATOM 2679 N N . ARG B 1 176 ? 18.49100 8.51000 5.59500 1.000 37.26734 171 ARG B N 1
ATOM 2680 C CA . ARG B 1 176 ? 17.97100 9.45900 6.57400 1.000 40.23995 171 ARG B CA 1
ATOM 2681 C C . ARG B 1 176 ? 18.32000 9.02800 7.99500 1.000 43.11091 171 ARG B C 1
ATOM 2682 O O . ARG B 1 176 ? 18.82600 9.82400 8.79100 1.000 45.32646 171 ARG B O 1
ATOM 2690 N N . ASN B 1 177 ? 18.09300 7.75500 8.31800 1.000 40.86851 172 ASN B N 1
ATOM 2691 C CA . ASN B 1 177 ? 18.32400 7.29900 9.68400 1.000 40.34779 172 ASN B CA 1
ATOM 2692 C C . ASN B 1 177 ? 19.80900 7.24500 10.00900 1.000 45.53135 172 ASN B C 1
ATOM 2693 O O . ASN B 1 177 ? 20.20100 7.49700 11.15500 1.000 44.28939 172 ASN B O 1
ATOM 2698 N N . ALA B 1 178 ? 20.64800 6.92900 9.01100 1.000 43.72438 173 ALA B N 1
ATOM 2699 C CA . ALA B 1 178 ? 22.09300 7.00200 9.20500 1.000 41.00844 173 ALA B CA 1
ATOM 2700 C C . ALA B 1 178 ? 22.53500 8.42800 9.50000 1.000 46.65902 173 ALA B C 1
ATOM 2701 O O . ALA B 1 178 ? 23.43700 8.65700 10.31600 1.000 48.38484 173 ALA B O 1
ATOM 2703 N N . LEU B 1 179 ? 21.92800 9.39600 8.81700 1.000 48.95837 174 LEU B N 1
ATOM 2704 C CA . LEU B 1 179 ? 22.28300 10.79400 9.01400 1.000 50.92879 174 LEU B CA 1
ATOM 2705 C C . LEU B 1 179 ? 21.82200 11.28800 10.37900 1.000 54.58134 174 LEU B C 1
ATOM 2706 O O . LEU B 1 179 ? 22.53400 12.04300 11.04900 1.000 58.40782 174 LEU B O 1
ATOM 2711 N N . LYS B 1 180 ? 20.64900 10.82100 10.81800 1.000 59.98036 175 LYS B N 1
ATOM 2712 C CA . LYS B 1 180 ? 19.95500 11.39100 11.97200 1.000 63.82887 175 LYS B CA 1
ATOM 2713 C C . LYS B 1 180 ? 20.78800 11.29000 13.24900 1.000 69.96305 175 LYS B C 1
ATOM 2714 O O . LYS B 1 180 ? 20.81000 12.22400 14.05800 1.000 74.67855 175 LYS B O 1
ATOM 2720 N N . GLN B 1 181 ? 21.49500 10.17700 13.44200 1.000 70.88155 176 GLN B N 1
ATOM 2721 C CA . GLN B 1 181 ? 22.29800 9.97000 14.64800 1.000 70.88577 176 GLN B CA 1
ATOM 2722 C C . GLN B 1 181 ? 23.74800 10.34600 14.34900 1.000 78.91299 176 GLN B C 1
ATOM 2723 O O . GLN B 1 181 ? 24.61000 9.48800 14.15200 1.000 84.42424 176 GLN B O 1
ATOM 2729 N N . GLU B 1 182 ? 24.02500 11.65400 14.32100 1.000 79.60380 177 GLU B N 1
ATOM 2730 C CA . GLU B 1 182 ? 25.38800 12.10700 14.05600 1.000 82.66193 177 GLU B CA 1
ATOM 2731 C C . GLU B 1 182 ? 25.63700 13.50200 14.62600 1.000 88.04091 177 GLU B C 1
ATOM 2732 O O . GLU B 1 182 ? 24.77100 14.38100 14.53200 1.000 86.20965 177 GLU B O 1
ATOM 2738 N N . THR B 1 183 ? 26.85100 13.69000 15.16600 1.000 90.12397 178 THR B N 1
ATOM 2739 C CA . THR B 1 183 ? 27.31400 14.88500 15.90700 1.000 89.84933 178 THR B CA 1
ATOM 2740 C C . THR B 1 183 ? 26.21000 15.84300 16.35000 1.000 89.79129 178 THR B C 1
ATOM 2741 O O . THR B 1 183 ? 25.88600 15.91700 17.53600 1.000 94.70945 178 THR B O 1
ATOM 2745 N N . ILE C 2 9 ? 56.65200 10.79000 20.10000 1.000 50.24832 999 ILE C N 1
ATOM 2746 C CA . ILE C 2 9 ? 55.28100 10.54300 20.54100 1.000 57.01477 999 ILE C CA 1
ATOM 2747 C C . ILE C 2 9 ? 55.25100 9.20900 21.32000 1.000 55.64676 999 ILE C C 1
ATOM 2748 O O . ILE C 2 9 ? 56.30900 8.72300 21.74700 1.000 55.14826 999 ILE C O 1
ATOM 2753 N N . LYS C 2 10 ? 54.06600 8.62800 21.53600 1.000 49.93028 1000 LYS C N 1
ATOM 2754 C CA . LYS C 2 10 ? 53.90800 7.57700 22.53400 1.000 48.17680 1000 LYS C CA 1
ATOM 2755 C C . LYS C 2 10 ? 53.17900 6.36000 21.97000 1.000 44.48675 1000 LYS C C 1
ATOM 2756 O O . LYS C 2 10 ? 52.62300 6.37400 20.86800 1.000 41.29509 1000 LYS C O 1
ATOM 2762 N N . LEU C 2 11 ? 53.13500 5.31900 22.79400 1.000 42.54355 1001 LEU C N 1
ATOM 2763 C CA . LEU C 2 11 ? 52.42000 4.08800 22.49500 1.000 41.16128 1001 LEU C CA 1
ATOM 2764 C C . LEU C 2 11 ? 51.08800 4.09600 23.24400 1.000 44.58464 1001 LEU C C 1
ATOM 2765 O O . LEU C 2 11 ? 51.04000 3.84300 24.45100 1.000 46.73077 1001 LEU C O 1
ATOM 2770 N N . VAL C 2 12 ? 50.00300 4.36600 22.51000 1.000 41.19768 1002 VAL C N 1
ATOM 2771 C CA . VAL C 2 12 ? 48.65700 4.36900 23.08200 1.000 47.30183 1002 VAL C CA 1
ATOM 2772 C C . VAL C 2 12 ? 48.33100 2.99700 23.66400 1.000 44.76298 1002 VAL C C 1
ATOM 2773 O O . VAL C 2 12 ? 48.52800 1.96500 23.01200 1.000 46.64466 1002 VAL C O 1
ATOM 2777 N N . ARG C 2 13 ? 47.80800 2.97900 24.89000 1.000 43.84588 1003 ARG C N 1
ATOM 2778 C CA . ARG C 2 13 ? 47.27000 1.75600 25.48100 1.000 45.45253 1003 ARG C CA 1
ATOM 2779 C C . ARG C 2 13 ? 45.78300 1.63300 25.15900 1.000 49.68823 1003 ARG C C 1
ATOM 2780 O O . ARG C 2 13 ? 44.99900 2.53900 25.45700 1.000 49.79237 1003 ARG C O 1
ATOM 2788 N N . LYS C 2 14 ? 45.39700 0.51600 24.54900 1.000 45.87815 1004 LYS C N 1
ATOM 2789 C CA . LYS C 2 14 ? 44.01200 0.27100 24.15700 1.000 51.39056 1004 LYS C CA 1
ATOM 2790 C C . LYS C 2 14 ? 43.62500 -1.11500 24.65500 1.000 50.81206 1004 LYS C C 1
ATOM 2791 O O . LYS C 2 14 ? 44.02100 -2.12400 24.06300 1.000 47.34673 1004 LYS C O 1
ATOM 2797 N N . GLU C 2 15 ? 42.82200 -1.15900 25.72500 1.000 54.70949 1005 GLU C N 1
ATOM 2798 C CA . GLU C 2 15 ? 42.59400 -2.41200 26.44500 1.000 55.23339 1005 GLU C CA 1
ATOM 2799 C C . GLU C 2 15 ? 41.90800 -3.45700 25.57200 1.000 52.62526 1005 GLU C C 1
ATOM 2800 O O . GLU C 2 15 ? 42.21100 -4.65000 25.67800 1.000 56.33361 1005 GLU C O 1
ATOM 2806 N N . GLY C 2 16 ? 40.97900 -3.04000 24.71700 1.000 49.24889 1006 GLY C N 1
ATOM 2807 C CA . GLY C 2 16 ? 40.38400 -3.97100 23.77500 1.000 52.99831 1006 GLY C CA 1
ATOM 2808 C C . GLY C 2 16 ? 40.78500 -3.71700 22.33100 1.000 50.00621 1006 GLY C C 1
ATOM 2809 O O . GLY C 2 16 ? 39.96500 -3.85000 21.41600 1.000 50.19214 1006 GLY C O 1
ATOM 2810 N N . GLY C 2 17 ? 42.04200 -3.34700 22.11100 1.000 45.77461 1007 GLY C N 1
ATOM 2811 C CA . GLY C 2 17 ? 42.54400 -3.12900 20.76800 1.000 44.73134 1007 GLY C CA 1
ATOM 2812 C C . GLY C 2 17 ? 42.64500 -4.42700 19.98600 1.000 41.57817 1007 GLY C C 1
ATOM 2813 O O . GLY C 2 17 ? 42.32300 -5.51100 20.46900 1.000 41.73301 1007 GLY C O 1
ATOM 2814 N N . LEU C 2 18 ? 43.09200 -4.30200 18.73600 1.000 35.37301 1008 LEU C N 1
ATOM 2815 C CA . LEU C 2 18 ? 43.18000 -5.45700 17.85100 1.000 36.73367 1008 LEU C CA 1
ATOM 2816 C C . LEU C 2 18 ? 44.23200 -6.44200 18.34100 1.000 36.13960 1008 LEU C C 1
ATOM 2817 O O . LEU C 2 18 ? 45.24700 -6.05600 18.93100 1.000 35.86139 1008 LEU C O 1
ATOM 2822 N N . ASP C 2 19 ? 43.99900 -7.72000 18.04800 1.000 39.52944 1009 ASP C N 1
ATOM 2823 C CA . ASP C 2 19 ? 44.90400 -8.81000 18.38400 1.000 42.79561 1009 ASP C CA 1
ATOM 2824 C C . ASP C 2 19 ? 45.46900 -9.43800 17.10900 1.000 39.90705 1009 ASP C C 1
ATOM 2825 O O . ASP C 2 19 ? 44.99500 -9.17300 16.00000 1.000 38.01506 1009 ASP C O 1
ATOM 2830 N N . ASP C 2 20 ? 46.49100 -10.29400 17.28600 1.000 36.62083 1010 ASP C N 1
ATOM 2831 C CA . ASP C 2 20 ? 47.09600 -11.03100 16.17400 1.000 37.18958 1010 ASP C CA 1
ATOM 2832 C C . ASP C 2 20 ? 46.04200 -11.61800 15.25300 1.000 36.06627 1010 ASP C C 1
ATOM 2833 O O . ASP C 2 20 ? 46.14200 -11.51400 14.02800 1.000 31.55892 1010 ASP C O 1
ATOM 2838 N N . SER C 2 21 ? 45.02400 -12.25400 15.84700 1.000 33.99858 1011 SER C N 1
ATOM 2839 C CA . SER C 2 21 ? 44.12500 -13.12400 15.10000 1.000 38.58678 1011 SER C CA 1
ATOM 2840 C C . SER C 2 21 ? 43.39200 -12.38300 13.98600 1.000 35.83499 1011 SER C C 1
ATOM 2841 O O . SER C 2 21 ? 43.09200 -12.98700 12.95300 1.000 33.77104 1011 SER C O 1
ATOM 2844 N N . VAL C 2 22 ? 43.10400 -11.08600 14.15600 1.000 32.12629 1012 VAL C N 1
ATOM 2845 C CA . VAL C 2 22 ? 42.39200 -10.35400 13.10300 1.000 33.33757 1012 VAL C CA 1
ATOM 2846 C C . VAL C 2 22 ? 43.25100 -10.23600 11.84900 1.000 31.34040 1012 VAL C C 1
ATOM 2847 O O . VAL C 2 22 ? 42.77700 -10.44700 10.72900 1.000 30.29526 1012 VAL C O 1
ATOM 2851 N N . PHE C 2 23 ? 44.52300 -9.87200 12.01000 1.000 31.74744 1013 PHE C N 1
ATOM 2852 C CA . PHE C 2 23 ? 45.38300 -9.72600 10.83500 1.000 28.31000 1013 PHE C CA 1
ATOM 2853 C C . PHE C 2 23 ? 45.63400 -11.06800 10.16000 1.000 30.28870 1013 PHE C C 1
ATOM 2854 O O . PHE C 2 23 ? 45.61800 -11.15900 8.92600 1.000 30.08407 1013 PHE C O 1
ATOM 2862 N N . ILE C 2 24 ? 45.86400 -12.12100 10.95400 1.000 27.29091 1014 ILE C N 1
ATOM 2863 C CA . ILE C 2 24 ? 46.04100 -13.46200 10.40100 1.000 31.68902 1014 ILE C CA 1
ATOM 2864 C C . ILE C 2 24 ? 44.81000 -13.87700 9.61000 1.000 33.32804 1014 ILE C C 1
ATOM 2865 O O . ILE C 2 24 ? 44.91800 -14.41800 8.50500 1.000 30.00855 1014 ILE C O 1
ATOM 2870 N N . ALA C 2 25 ? 43.61400 -13.60400 10.14800 1.000 32.77296 1015 ALA C N 1
ATOM 2871 C CA . ALA C 2 25 ? 42.39300 -14.02800 9.46100 1.000 36.03542 1015 ALA C CA 1
ATOM 2872 C C . ALA C 2 25 ? 42.18500 -13.28200 8.14500 1.000 31.86199 1015 ALA C C 1
ATOM 2873 O O . ALA C 2 25 ? 41.79500 -13.90100 7.14500 1.000 32.09522 1015 ALA C O 1
ATOM 2875 N N . VAL C 2 26 ? 42.39700 -11.95500 8.11200 1.000 30.31850 1016 VAL C N 1
ATOM 2876 C CA . VAL C 2 26 ? 42.13300 -11.26800 6.84600 1.000 29.95712 1016 VAL C CA 1
ATOM 2877 C C . VAL C 2 26 ? 43.10900 -11.74500 5.78000 1.000 30.43017 1016 VAL C C 1
ATOM 2878 O O . VAL C 2 26 ? 42.76200 -11.79100 4.58800 1.000 27.60309 1016 VAL C O 1
ATOM 2882 N N . LYS C 2 27 ? 44.32700 -12.13100 6.17800 1.000 30.87478 1017 LYS C N 1
ATOM 2883 C CA . LYS C 2 27 ? 45.29000 -12.63400 5.20100 1.000 32.22134 1017 LYS C CA 1
ATOM 2884 C C . LYS C 2 27 ? 44.93500 -14.04800 4.75200 1.000 31.60410 1017 LYS C C 1
ATOM 2885 O O . LYS C 2 27 ? 45.02900 -14.36800 3.56200 1.000 30.16707 1017 LYS C O 1
ATOM 2891 N N . GLU C 2 28 ? 44.54100 -14.90800 5.69500 1.000 31.83121 1018 GLU C N 1
ATOM 2892 C CA . GLU C 2 28 ? 44.22300 -16.28800 5.34500 1.000 37.88089 1018 GLU C CA 1
ATOM 2893 C C . GLU C 2 28 ? 43.05300 -16.34500 4.36700 1.000 35.42223 1018 GLU C C 1
ATOM 2894 O O . GLU C 2 28 ? 43.10600 -17.05900 3.35800 1.000 38.59991 1018 GLU C O 1
ATOM 2900 N N . ILE C 2 29 ? 41.98900 -15.59000 4.64400 1.000 32.62101 1019 ILE C N 1
ATOM 2901 C CA . ILE C 2 29 ? 40.86100 -15.53400 3.71900 1.000 32.19807 1019 ILE C CA 1
ATOM 2902 C C . ILE C 2 29 ? 41.24700 -14.80300 2.43900 1.000 32.60181 1019 ILE C C 1
ATOM 2903 O O . ILE C 2 29 ? 40.86800 -15.21600 1.33600 1.000 33.34540 1019 ILE C O 1
ATOM 2908 N N . GLY C 2 30 ? 42.01600 -13.71900 2.55400 1.000 31.63714 1020 GLY C N 1
ATOM 2909 C CA . GLY C 2 30 ? 42.34300 -12.93500 1.37300 1.000 28.83781 1020 GLY C CA 1
ATOM 2910 C C . GLY C 2 30 ? 43.15400 -13.71400 0.35600 1.000 30.16357 1020 GLY C C 1
ATOM 2911 O O . GLY C 2 30 ? 43.07600 -13.45300 -0.84300 1.000 29.09225 1020 GLY C O 1
ATOM 2912 N N . ARG C 2 31 ? 43.93500 -14.68200 0.82600 1.000 33.97974 1021 ARG C N 1
ATOM 2913 C CA . ARG C 2 31 ? 44.74900 -15.51500 -0.04800 1.000 38.82928 1021 ARG C CA 1
ATOM 2914 C C . ARG C 2 31 ? 43.91200 -16.19100 -1.12900 1.000 38.67570 1021 ARG C C 1
ATOM 2915 O O . ARG C 2 31 ? 44.38100 -16.35200 -2.25600 1.000 35.97212 1021 ARG C O 1
ATOM 2923 N N . ASP C 2 32 ? 42.66400 -16.55800 -0.82300 1.000 38.12970 1022 ASP C N 1
ATOM 2924 C CA . ASP C 2 32 ? 41.79900 -17.24100 -1.78000 1.000 39.34428 1022 ASP C CA 1
ATOM 2925 C C . ASP C 2 32 ? 40.81900 -16.29800 -2.47200 1.000 42.24710 1022 ASP C C 1
ATOM 2926 O O . ASP C 2 32 ? 39.86300 -16.76700 -3.10600 1.000 42.82162 1022 ASP C O 1
ATOM 2931 N N . LEU C 2 33 ? 41.05000 -14.98500 -2.38900 1.000 36.48293 1023 LEU C N 1
ATOM 2932 C CA . LEU C 2 33 ? 40.14000 -14.02600 -3.00700 1.000 38.72324 1023 LEU C CA 1
ATOM 2933 C C . LEU C 2 33 ? 40.06200 -14.24300 -4.51400 1.000 41.50871 1023 LEU C C 1
ATOM 2934 O O . LEU C 2 33 ? 41.08300 -14.26000 -5.20700 1.000 38.42540 1023 LEU C O 1
ATOM 2939 N N . TYR C 2 34 ? 38.83800 -14.40000 -5.01500 1.000 44.50690 1024 TYR C N 1
ATOM 2940 C CA . TYR C 2 34 ? 38.58200 -14.58400 -6.43800 1.000 45.61559 1024 TYR C CA 1
ATOM 2941 C C . TYR C 2 34 ? 39.27100 -15.82800 -6.98200 1.000 52.26675 1024 TYR C C 1
ATOM 2942 O O . TYR C 2 34 ? 39.63600 -15.88400 -8.16000 1.000 56.20856 1024 TYR C O 1
ATOM 2951 N N . ARG C 2 35 ? 39.48200 -16.83100 -6.13700 1.000 48.95785 1025 ARG C N 1
ATOM 2952 C CA . ARG C 2 35 ? 39.95400 -18.10300 -6.65700 1.000 53.73112 1025 ARG C CA 1
ATOM 2953 C C . ARG C 2 35 ? 38.80900 -18.79100 -7.39000 1.000 61.69698 1025 ARG C C 1
ATOM 2954 O O . ARG C 2 35 ? 37.69800 -18.92700 -6.85600 1.000 56.36530 1025 ARG C O 1
ATOM 2962 N N . GLY C 2 36 ? 39.08400 -19.21900 -8.61700 1.000 59.09578 1026 GLY C N 1
ATOM 2963 C CA . GLY C 2 36 ? 38.05600 -19.73200 -9.49700 1.000 58.16881 1026 GLY C CA 1
ATOM 2964 C C . GLY C 2 36 ? 38.12400 -19.00700 -10.82200 1.000 60.87012 1026 GLY C C 1
ATOM 2965 O O . GLY C 2 36 ? 37.90100 -19.60000 -11.87700 1.000 69.50361 1026 GLY C O 1
ATOM 2966 N N . LEU C 2 37 ? 38.44600 -17.72000 -10.77200 1.000 63.12805 1027 LEU C N 1
ATOM 2967 C CA . LEU C 2 37 ? 38.63300 -16.94500 -11.98500 1.000 67.21487 1027 LEU C CA 1
ATOM 2968 C C . LEU C 2 37 ? 39.94700 -17.33300 -12.66300 1.000 66.11997 1027 LEU C C 1
ATOM 2969 O O . LEU C 2 37 ? 40.88900 -17.77400 -12.00000 1.000 67.25032 1027 LEU C O 1
ATOM 2974 N N . PRO C 2 38 ? 40.02400 -17.19500 -13.98700 1.000 70.89866 1028 PRO C N 1
ATOM 2975 C CA . PRO C 2 38 ? 41.29500 -17.43600 -14.68300 1.000 70.05576 1028 PRO C CA 1
ATOM 2976 C C . PRO C 2 38 ? 42.41400 -16.57800 -14.11100 1.000 70.24620 1028 PRO C C 1
ATOM 2977 O O . PRO C 2 38 ? 42.20600 -15.41800 -13.75400 1.000 72.06361 1028 PRO C O 1
ATOM 2981 N N . THR C 2 39 ? 43.61700 -17.15700 -14.04500 1.000 70.01654 1029 THR C N 1
ATOM 2982 C CA . THR C 2 39 ? 44.77900 -16.44400 -13.52000 1.000 67.95753 1029 THR C CA 1
ATOM 2983 C C . THR C 2 39 ? 44.97500 -15.08500 -14.18900 1.000 71.96901 1029 THR C C 1
ATOM 2984 O O . THR C 2 39 ? 45.65600 -14.21500 -13.63200 1.000 73.02828 1029 THR C O 1
ATOM 2988 N N . GLU C 2 40 ? 44.38000 -14.87600 -15.36300 1.000 75.49219 1030 GLU C N 1
ATOM 2989 C CA . GLU C 2 40 ? 44.44200 -13.57800 -16.03000 1.000 77.18170 1030 GLU C CA 1
ATOM 2990 C C . GLU C 2 40 ? 43.46400 -12.58800 -15.40600 1.000 71.55985 1030 GLU C C 1
ATOM 2991 O O . GLU C 2 40 ? 43.84800 -11.47200 -15.03700 1.000 63.58282 1030 GLU C O 1
ATOM 2997 N N . GLU C 2 41 ? 42.19200 -12.98700 -15.29700 1.000 69.63762 1031 GLU C N 1
ATOM 2998 C CA . GLU C 2 41 ? 41.15800 -12.12000 -14.74100 1.000 71.05828 1031 GLU C CA 1
ATOM 2999 C C . GLU C 2 41 ? 41.31300 -11.92100 -13.23700 1.000 70.73087 1031 GLU C C 1
ATOM 3000 O O . GLU C 2 41 ? 40.96200 -10.85400 -12.71700 1.000 65.45780 1031 GLU C O 1
ATOM 3006 N N . ARG C 2 42 ? 41.78400 -12.94300 -12.51900 1.000 67.24121 1032 ARG C N 1
ATOM 3007 C CA . ARG C 2 42 ? 41.96600 -12.80700 -11.07800 1.000 64.45552 1032 ARG C CA 1
ATOM 3008 C C . ARG C 2 42 ? 42.89300 -11.64100 -10.75600 1.000 63.97622 1032 ARG C C 1
ATOM 3009 O O . ARG C 2 42 ? 42.54300 -10.75500 -9.96700 1.000 61.22548 1032 ARG C O 1
ATOM 3017 N N . ILE C 2 43 ? 44.07000 -11.59900 -11.38300 1.000 61.34822 1033 ILE C N 1
ATOM 3018 C CA . ILE C 2 43 ? 45.00000 -10.52400 -11.06300 1.000 63.41035 1033 ILE C CA 1
ATOM 3019 C C . ILE C 2 43 ? 44.46600 -9.17700 -11.54500 1.000 63.41182 1033 ILE C C 1
ATOM 3020 O O . ILE C 2 43 ? 44.79600 -8.13500 -10.96400 1.000 58.24957 1033 ILE C O 1
ATOM 3025 N N . GLN C 2 44 ? 43.61400 -9.17400 -12.57200 1.000 64.39530 1034 GLN C N 1
ATOM 3026 C CA . GLN C 2 44 ? 42.95000 -7.94200 -12.98700 1.000 61.71911 1034 GLN C CA 1
ATOM 3027 C C . GLN C 2 44 ? 42.06400 -7.40000 -11.87100 1.000 60.70399 1034 GLN C C 1
ATOM 3028 O O . GLN C 2 44 ? 42.23500 -6.26100 -11.42100 1.000 56.12087 1034 GLN C O 1
ATOM 3034 N N . LYS C 2 45 ? 41.11400 -8.22000 -11.40500 1.000 59.53550 1035 LYS C N 1
ATOM 3035 C CA . LYS C 2 45 ? 40.14900 -7.77200 -10.40600 1.000 60.81422 1035 LYS C CA 1
ATOM 3036 C C . LYS C 2 45 ? 40.83000 -7.36200 -9.10500 1.000 52.69111 1035 LYS C C 1
ATOM 3037 O O . LYS C 2 45 ? 40.38700 -6.41400 -8.44700 1.000 50.29301 1035 LYS C O 1
ATOM 3043 N N . LEU C 2 46 ? 41.91500 -8.04900 -8.72600 1.000 48.84471 1036 LEU C N 1
ATOM 3044 C CA . LEU C 2 46 ? 42.62300 -7.69800 -7.49700 1.000 48.54729 1036 LEU C CA 1
ATOM 3045 C C . LEU C 2 46 ? 43.33100 -6.35900 -7.63100 1.000 47.94333 1036 LEU C C 1
ATOM 3046 O O . LEU C 2 46 ? 43.32300 -5.55500 -6.69100 1.000 44.46654 1036 LEU C O 1
ATOM 3051 N N . GLU C 2 47 ? 43.97400 -6.10900 -8.77500 1.000 47.97452 1037 GLU C N 1
ATOM 3052 C CA . GLU C 2 47 ? 44.59600 -4.80500 -8.99100 1.000 46.54888 1037 GLU C CA 1
ATOM 3053 C C . GLU C 2 47 ? 43.56000 -3.69400 -8.95300 1.000 40.79739 1037 GLU C C 1
ATOM 3054 O O . GLU C 2 47 ? 43.80400 -2.63000 -8.37600 1.000 39.74071 1037 GLU C O 1
ATOM 3060 N N . PHE C 2 48 ? 42.41100 -3.91100 -9.59900 1.000 39.29536 1038 PHE C N 1
ATOM 3061 C CA . PHE C 2 48 ? 41.35300 -2.91000 -9.58600 1.000 44.44510 1038 PHE C CA 1
ATOM 3062 C C . PHE C 2 48 ? 40.94000 -2.58000 -8.15600 1.000 42.28993 1038 PHE C C 1
ATOM 3063 O O . PHE C 2 48 ? 40.78800 -1.40800 -7.80400 1.000 41.24068 1038 PHE C O 1
ATOM 3071 N N . MET C 2 49 ? 40.78400 -3.60400 -7.31100 1.000 44.88291 1039 MET C N 1
ATOM 3072 C CA . MET C 2 49 ? 40.36000 -3.37000 -5.93500 1.000 40.45089 1039 MET C CA 1
ATOM 3073 C C . MET C 2 49 ? 41.41800 -2.60700 -5.14400 1.000 36.38007 1039 MET C C 1
ATOM 3074 O O . MET C 2 49 ? 41.08400 -1.66700 -4.42000 1.000 33.91706 1039 MET C O 1
ATOM 3079 N N . LEU C 2 50 ? 42.70000 -2.97300 -5.28700 1.000 35.16959 1040 LEU C N 1
ATOM 3080 C CA . LEU C 2 50 ? 43.75900 -2.28100 -4.54300 1.000 37.37570 1040 LEU C CA 1
ATOM 3081 C C . LEU C 2 50 ? 43.87200 -0.82200 -4.96200 1.000 40.54420 1040 LEU C C 1
ATOM 3082 O O . LEU C 2 50 ? 44.09100 0.05800 -4.11800 1.000 39.30346 1040 LEU C O 1
ATOM 3087 N N . ASP C 2 51 ? 43.71600 -0.54700 -6.26000 1.000 38.55572 1041 ASP C N 1
ATOM 3088 C CA . ASP C 2 51 ? 43.68600 0.83500 -6.72800 1.000 38.69897 1041 ASP C CA 1
ATOM 3089 C C . ASP C 2 51 ? 42.50400 1.59300 -6.13600 1.000 38.30893 1041 ASP C C 1
ATOM 3090 O O . ASP C 2 51 ? 42.65500 2.70700 -5.62500 1.000 38.05277 1041 ASP C O 1
ATOM 3095 N N . LYS C 2 52 ? 41.30400 1.02000 -6.23000 1.000 38.49436 1042 LYS C N 1
ATOM 3096 C CA . LYS C 2 52 ? 40.13100 1.68000 -5.66700 1.000 37.86507 1042 LYS C CA 1
ATOM 3097 C C . LYS C 2 52 ? 40.29700 1.91900 -4.16500 1.000 38.66562 1042 LYS C C 1
ATOM 3098 O O . LYS C 2 52 ? 39.97600 3.00300 -3.65900 1.000 36.94565 1042 LYS C O 1
ATOM 3104 N N . LEU C 2 53 ? 40.84200 0.93200 -3.44600 1.000 35.94980 1043 LEU C N 1
ATOM 3105 C CA . LEU C 2 53 ? 41.03900 1.08100 -2.00700 1.000 35.02724 1043 LEU C CA 1
ATOM 3106 C C . LEU C 2 53 ? 42.04700 2.17800 -1.70300 1.000 34.63608 1043 LEU C C 1
ATOM 3107 O O . LEU C 2 53 ? 41.83500 2.96400 -0.77400 1.000 32.66581 1043 LEU C O 1
ATOM 3112 N N . GLN C 2 54 ? 43.13100 2.27600 -2.48900 1.000 37.76217 1044 GLN C N 1
ATOM 3113 C CA . GLN C 2 54 ? 44.10400 3.33500 -2.22800 1.000 41.11943 1044 GLN C CA 1
ATOM 3114 C C . GLN C 2 54 ? 43.48300 4.70900 -2.42400 1.000 39.19794 1044 GLN C C 1
ATOM 3115 O O . GLN C 2 54 ? 43.64400 5.58900 -1.56900 1.000 40.83812 1044 GLN C O 1
ATOM 3121 N N . ASN C 2 55 ? 42.74300 4.90500 -3.52200 1.000 40.80486 1045 ASN C N 1
ATOM 3122 C CA . ASN C 2 55 ? 42.07700 6.18800 -3.74700 1.000 41.00942 1045 ASN C CA 1
ATOM 3123 C C . ASN C 2 55 ? 41.14000 6.52500 -2.59500 1.000 39.96180 1045 ASN C C 1
ATOM 3124 O O . ASN C 2 55 ? 41.04900 7.68100 -2.16500 1.000 36.51094 1045 ASN C O 1
ATOM 3129 N N . GLU C 2 56 ? 40.41700 5.53000 -2.09300 1.000 34.14958 1046 GLU C N 1
ATOM 3130 C CA . GLU C 2 56 ? 39.49300 5.80200 -1.00900 1.000 33.66384 1046 GLU C CA 1
ATOM 3131 C C . GLU C 2 56 ? 40.24500 6.13500 0.27900 1.000 35.40626 1046 GLU C C 1
ATOM 3132 O O . GLU C 2 56 ? 39.85500 7.05000 1.01500 1.000 33.74296 1046 GLU C O 1
ATOM 3138 N N . ILE C 2 57 ? 41.32400 5.40500 0.56800 1.000 35.51470 1047 ILE C N 1
ATOM 3139 C CA . ILE C 2 57 ? 42.15000 5.71800 1.73000 1.000 34.87024 1047 ILE C CA 1
ATOM 3140 C C . ILE C 2 57 ? 42.71800 7.13100 1.61200 1.000 38.27797 1047 ILE C C 1
ATOM 3141 O O . ILE C 2 57 ? 42.67100 7.92000 2.56600 1.000 36.32854 1047 ILE C O 1
ATOM 3146 N N . ASP C 2 58 ? 43.24400 7.47500 0.43000 1.000 36.89873 1048 ASP C N 1
ATOM 3147 C CA . ASP C 2 58 ? 43.78700 8.81300 0.19200 1.000 39.72094 1048 ASP C CA 1
ATOM 3148 C C . ASP C 2 58 ? 42.75100 9.88100 0.48300 1.000 38.06818 1048 ASP C C 1
ATOM 3149 O O . ASP C 2 58 ? 43.02900 10.85400 1.19300 1.000 41.10946 1048 ASP C O 1
ATOM 3154 N N . GLN C 2 59 ? 41.55400 9.72700 -0.08300 1.000 33.60540 1049 GLN C N 1
ATOM 3155 C CA . GLN C 2 59 ? 40.48000 10.67600 0.16800 1.000 38.80598 1049 GLN C CA 1
ATOM 3156 C C . GLN C 2 59 ? 40.21200 10.82300 1.65600 1.000 39.57343 1049 GLN C C 1
ATOM 3157 O O . GLN C 2 59 ? 40.13100 11.94100 2.17800 1.000 37.54542 1049 GLN C O 1
ATOM 3163 N N . GLU C 2 60 ? 40.02300 9.69300 2.35100 1.000 34.18101 1050 GLU C N 1
ATOM 3164 C CA . GLU C 2 60 ? 39.67400 9.75900 3.76700 1.000 34.00053 1050 GLU C CA 1
ATOM 3165 C C . GLU C 2 60 ? 40.82600 10.35600 4.57400 1.000 30.40679 1050 GLU C C 1
ATOM 3166 O O . GLU C 2 60 ? 40.60900 11.12500 5.51300 1.000 30.58042 1050 GLU C O 1
ATOM 3172 N N . LEU C 2 61 ? 42.05700 10.01400 4.21000 1.000 33.08127 1051 LEU C N 1
ATOM 3173 C CA . LEU C 2 61 ? 43.22700 10.50600 4.92700 1.000 36.12146 1051 LEU C CA 1
ATOM 3174 C C . LEU C 2 61 ? 43.38300 12.01400 4.76500 1.000 38.94497 1051 LEU C C 1
ATOM 3175 O O . LEU C 2 61 ? 43.85100 12.69000 5.68400 1.000 39.91984 1051 LEU C O 1
ATOM 3180 N N . GLU C 2 62 ? 42.96100 12.55900 3.62300 1.000 42.17259 1052 GLU C N 1
ATOM 3181 C CA . GLU C 2 62 ? 42.98300 14.00500 3.42900 1.000 44.32244 1052 GLU C CA 1
ATOM 3182 C C . GLU C 2 62 ? 41.93000 14.69300 4.29100 1.000 42.22242 1052 GLU C C 1
ATOM 3183 O O . GLU C 2 62 ? 42.20100 15.73000 4.90100 1.000 46.41970 1052 GLU C O 1
ATOM 3189 N N . HIS C 2 63 ? 40.72600 14.12700 4.35600 1.000 36.74742 1053 HIS C N 1
ATOM 3190 C CA . HIS C 2 63 ? 39.72400 14.59300 5.30900 1.000 36.71137 1053 HIS C CA 1
ATOM 3191 C C . HIS C 2 63 ? 40.22800 14.48400 6.74700 1.000 38.91850 1053 HIS C C 1
ATOM 3192 O O . HIS C 2 63 ? 40.00400 15.38600 7.56700 1.000 35.83254 1053 HIS C O 1
ATOM 3199 N N . ASN C 2 64 ? 40.88700 13.37300 7.07900 1.000 33.21707 1054 ASN C N 1
ATOM 3200 C CA . ASN C 2 64 ? 41.45700 13.20900 8.41300 1.000 34.61756 1054 ASN C CA 1
ATOM 3201 C C . ASN C 2 64 ? 42.45100 14.32900 8.72800 1.000 36.90420 1054 ASN C C 1
ATOM 3202 O O . ASN C 2 64 ? 42.37900 14.96700 9.78400 1.000 33.99711 1054 ASN C O 1
ATOM 3207 N N . ASN C 2 65 ? 43.40100 14.56300 7.82000 1.000 37.37391 1055 ASN C N 1
ATOM 3208 C CA . ASN C 2 65 ? 44.41900 15.58500 8.05600 1.000 45.43100 1055 ASN C CA 1
ATOM 3209 C C . ASN C 2 65 ? 43.78400 16.95400 8.23600 1.000 45.44538 1055 ASN C C 1
ATOM 3210 O O . ASN C 2 65 ? 44.17300 17.70800 9.13400 1.000 47.01571 1055 ASN C O 1
ATOM 3215 N N . SER C 2 66 ? 42.78200 17.27400 7.40800 1.000 42.20438 1056 SER C N 1
ATOM 3216 C CA . SER C 2 66 ? 42.01700 18.51100 7.56400 1.000 45.56079 1056 SER C CA 1
ATOM 3217 C C . SER C 2 66 ? 41.37000 18.62100 8.94900 1.000 42.14490 1056 SER C C 1
ATOM 3218 O O . SER C 2 66 ? 41.35100 19.70200 9.55300 1.000 44.08109 1056 SER C O 1
ATOM 3221 N N . LEU C 2 67 ? 40.82900 17.52100 9.47600 1.000 39.25904 1057 LEU C N 1
ATOM 3222 C CA . LEU C 2 67 ? 40.27100 17.58700 10.82200 1.000 36.56925 1057 LEU C CA 1
ATOM 3223 C C . LEU C 2 67 ? 41.36800 17.82100 11.86200 1.000 39.35516 1057 LEU C C 1
ATOM 3224 O O . LEU C 2 67 ? 41.16300 18.56000 12.83200 1.000 36.06838 1057 LEU C O 1
ATOM 3229 N N . VAL C 2 68 ? 42.54500 17.22300 11.66300 1.000 35.99835 1058 VAL C N 1
ATOM 3230 C CA . VAL C 2 68 ? 43.65800 17.43300 12.58700 1.000 42.72569 1058 VAL C CA 1
ATOM 3231 C C . VAL C 2 68 ? 44.05600 18.91000 12.61800 1.000 43.16101 1058 VAL C C 1
ATOM 3232 O O . VAL C 2 68 ? 44.13300 19.52300 13.69000 1.000 41.78308 1058 VAL C O 1
ATOM 3236 N N . ARG C 2 69 ? 44.30100 19.49900 11.44000 1.000 43.74275 1059 ARG C N 1
ATOM 3237 C CA . ARG C 2 69 ? 44.66700 20.91500 11.35400 1.000 49.47913 1059 ARG C CA 1
ATOM 3238 C C . ARG C 2 69 ? 43.65600 21.79300 12.07800 1.000 49.64861 1059 ARG C C 1
ATOM 3239 O O . ARG C 2 69 ? 44.02900 22.69600 12.83200 1.000 49.08328 1059 ARG C O 1
ATOM 3247 N N . GLU C 2 70 ? 42.36500 21.53400 11.86900 1.000 44.06866 1060 GLU C N 1
ATOM 3248 C CA . GLU C 2 70 ? 41.34000 22.41300 12.42100 1.000 49.46338 1060 GLU C CA 1
ATOM 3249 C C . GLU C 2 70 ? 41.19400 22.24100 13.93100 1.000 51.57117 1060 GLU C C 1
ATOM 3250 O O . GLU C 2 70 ? 40.90200 23.21100 14.64200 1.000 49.75996 1060 GLU C O 1
ATOM 3256 N N . GLU C 2 71 ? 41.39300 21.02200 14.43700 1.000 46.44729 1061 GLU C N 1
ATOM 3257 C CA . GLU C 2 71 ? 41.35700 20.79900 15.87800 1.000 49.66063 1061 GLU C CA 1
ATOM 3258 C C . GLU C 2 71 ? 42.51500 21.50700 16.58500 1.000 49.33949 1061 GLU C C 1
ATOM 3259 O O . GLU C 2 71 ? 42.33700 22.05300 17.67700 1.000 53.48697 1061 GLU C O 1
ATOM 3265 N N . LYS C 2 72 ? 43.70900 21.49700 15.98400 1.000 47.17474 1062 LYS C N 1
ATOM 3266 C CA . LYS C 2 72 ? 44.84700 22.21500 16.55600 1.000 49.89557 1062 LYS C CA 1
ATOM 3267 C C . LYS C 2 72 ? 44.56900 23.70600 16.68100 1.000 54.31110 1062 LYS C C 1
ATOM 3268 O O . LYS C 2 72 ? 45.05800 24.35000 17.61100 1.000 57.45937 1062 LYS C O 1
ATOM 3274 N N . GLU C 2 73 ? 43.81300 24.27200 15.74100 1.000 55.02420 1063 GLU C N 1
ATOM 3275 C CA . GLU C 2 73 ? 43.62100 25.70800 15.61200 1.000 53.65506 1063 GLU C CA 1
ATOM 3276 C C . GLU C 2 73 ? 42.32800 26.21000 16.24200 1.000 56.12031 1063 GLU C C 1
ATOM 3277 O O . GLU C 2 73 ? 42.07400 27.41700 16.20800 1.000 61.70142 1063 GLU C O 1
ATOM 3283 N N . THR C 2 74 ? 41.50700 25.33500 16.81400 1.000 55.61683 1064 THR C N 1
ATOM 3284 C CA . THR C 2 74 ? 40.25300 25.76000 17.42700 1.000 57.99590 1064 THR C CA 1
ATOM 3285 C C . THR C 2 74 ? 40.46200 26.07200 18.90000 1.000 61.68703 1064 THR C C 1
ATOM 3286 O O . THR C 2 74 ? 41.11000 25.31000 19.62300 1.000 62.18478 1064 THR C O 1
ATOM 3290 N N . THR C 2 75 ? 39.89800 27.19700 19.34000 1.000 63.20452 1065 THR C N 1
ATOM 3291 C CA . THR C 2 75 ? 39.86400 27.55800 20.75200 1.000 63.26032 1065 THR C CA 1
ATOM 3292 C C . THR C 2 75 ? 38.53900 27.21100 21.40800 1.000 61.65468 1065 THR C C 1
ATOM 3293 O O . THR C 2 75 ? 38.50500 26.92200 22.61000 1.000 61.54550 1065 THR C O 1
ATOM 3297 N N . ASP C 2 76 ? 37.46200 27.22100 20.62700 1.000 62.58864 1066 ASP C N 1
ATOM 3298 C CA . ASP C 2 76 ? 36.11100 26.99000 21.12200 1.000 62.72639 1066 ASP C CA 1
ATOM 3299 C C . ASP C 2 76 ? 35.94800 25.53400 21.56000 1.000 65.75581 1066 ASP C C 1
ATOM 3300 O O . ASP C 2 76 ? 36.03200 24.61800 20.73500 1.000 64.49143 1066 ASP C O 1
ATOM 3305 N N . THR C 2 77 ? 35.69900 25.32600 22.86000 1.000 65.21094 1067 THR C N 1
ATOM 3306 C CA . THR C 2 77 ? 35.68100 23.97400 23.42300 1.000 69.04091 1067 THR C CA 1
ATOM 3307 C C . THR C 2 77 ? 34.59800 23.10900 22.78500 1.000 67.84008 1067 THR C C 1
ATOM 3308 O O . THR C 2 77 ? 34.80800 21.91100 22.55800 1.000 67.65423 1067 THR C O 1
ATOM 3312 N N . ARG C 2 78 ? 33.43200 23.69400 22.49500 1.000 68.54313 1068 ARG C N 1
ATOM 3313 C CA . ARG C 2 78 ? 32.36800 22.93700 21.84000 1.000 67.82597 1068 ARG C CA 1
ATOM 3314 C C . ARG C 2 78 ? 32.81100 22.43400 20.47000 1.000 68.11407 1068 ARG C C 1
ATOM 3315 O O . ARG C 2 78 ? 32.64000 21.25200 20.14300 1.000 65.45625 1068 ARG C O 1
ATOM 3323 N N . LYS C 2 79 ? 33.37900 23.32200 19.64700 1.000 64.83679 1069 LYS C N 1
ATOM 3324 C CA . LYS C 2 79 ? 33.76900 22.92000 18.30000 1.000 65.65034 1069 LYS C CA 1
ATOM 3325 C C . LYS C 2 79 ? 34.96700 21.98100 18.32100 1.000 65.06449 1069 LYS C C 1
ATOM 3326 O O . LYS C 2 79 ? 35.12000 21.14500 17.41900 1.000 61.07091 1069 LYS C O 1
ATOM 3332 N N . LYS C 2 80 ? 35.82400 22.10200 19.33400 1.000 63.45606 1070 LYS C N 1
ATOM 3333 C CA . LYS C 2 80 ? 36.91300 21.14900 19.48500 1.000 63.50455 1070 LYS C CA 1
ATOM 3334 C C . LYS C 2 80 ? 36.36400 19.75700 19.77900 1.000 59.05837 1070 LYS C C 1
ATOM 3335 O O . LYS C 2 80 ? 36.81000 18.76900 19.18700 1.000 54.95962 1070 LYS C O 1
ATOM 3341 N N . SER C 2 81 ? 35.37200 19.66800 20.66800 1.000 59.31357 1071 SER C N 1
ATOM 3342 C CA . SER C 2 81 ? 34.80100 18.37500 21.03100 1.000 59.48542 1071 SER C CA 1
ATOM 3343 C C . SER C 2 81 ? 34.11600 17.71300 19.84300 1.000 58.65596 1071 SER C C 1
ATOM 3344 O O . SER C 2 81 ? 34.12600 16.48200 19.72000 1.000 55.84708 1071 SER C O 1
ATOM 3347 N N . LEU C 2 82 ? 33.49200 18.51300 18.97100 1.000 59.62094 1072 LEU C N 1
ATOM 3348 C CA . LEU C 2 82 ? 32.88300 17.96000 17.76500 1.000 56.84855 1072 LEU C CA 1
ATOM 3349 C C . LEU C 2 82 ? 33.94200 17.50400 16.77000 1.000 55.28840 1072 LEU C C 1
ATOM 3350 O O . LEU C 2 82 ? 33.78200 16.46400 16.12000 1.000 48.85057 1072 LEU C O 1
ATOM 3355 N N . LEU C 2 83 ? 35.01600 18.28300 16.61700 1.000 49.66289 1073 LEU C N 1
ATOM 3356 C CA . LEU C 2 83 ? 36.09600 17.89400 15.71800 1.000 48.53871 1073 LEU C CA 1
ATOM 3357 C C . LEU C 2 83 ? 36.76500 16.59900 16.17300 1.000 45.39649 1073 LEU C C 1
ATOM 3358 O O . LEU C 2 83 ? 37.20500 15.79800 15.34100 1.000 41.06704 1073 LEU C O 1
ATOM 3363 N N . SER C 2 84 ? 36.87300 16.38900 17.48800 1.000 48.80700 1074 SER C N 1
ATOM 3364 C CA . SER C 2 84 ? 37.53100 15.18900 17.99100 1.000 46.44147 1074 SER C CA 1
ATOM 3365 C C . SER C 2 84 ? 36.70800 13.94400 17.70800 1.000 47.12793 1074 SER C C 1
ATOM 3366 O O . SER C 2 84 ? 37.26800 12.87400 17.42600 1.000 42.91231 1074 SER C O 1
ATOM 3369 N N . ALA C 2 85 ? 35.38200 14.05600 17.80900 1.000 43.57862 1075 ALA C N 1
ATOM 3370 C CA . ALA C 2 85 ? 34.52600 12.91300 17.52600 1.000 45.77830 1075 ALA C CA 1
ATOM 3371 C C . ALA C 2 85 ? 34.51800 12.59700 16.03800 1.000 41.40915 1075 ALA C C 1
ATOM 3372 O O . ALA C 2 85 ? 34.46000 11.42500 15.64800 1.000 46.13760 1075 ALA C O 1
ATOM 3374 N N . ALA C 2 86 ? 34.56800 13.62500 15.18800 1.000 42.05191 1076 ALA C N 1
ATOM 3375 C CA . ALA C 2 86 ? 34.66900 13.38100 13.75500 1.000 39.47617 1076 ALA C CA 1
ATOM 3376 C C . ALA C 2 86 ? 36.01600 12.75600 13.39200 1.000 39.84262 1076 ALA C C 1
ATOM 3377 O O . ALA C 2 86 ? 36.09800 11.89800 12.50200 1.000 32.91620 1076 ALA C O 1
ATOM 3379 N N . LEU C 2 87 ? 37.08900 13.20000 14.05600 1.000 36.08256 1077 LEU C N 1
ATOM 3380 C CA . LEU C 2 87 ? 38.41100 12.64200 13.80700 1.000 33.72001 1077 LEU C CA 1
ATOM 3381 C C . LEU C 2 87 ? 38.48500 11.19400 14.26500 1.000 34.44869 1077 LEU C C 1
ATOM 3382 O O . LEU C 2 87 ? 39.17000 10.37200 13.64600 1.000 33.14284 1077 LEU C O 1
ATOM 3387 N N . ALA C 2 88 ? 37.81500 10.87700 15.37400 1.000 35.75985 1078 ALA C N 1
ATOM 3388 C CA . ALA C 2 88 ? 37.75500 9.50100 15.85300 1.000 37.14407 1078 ALA C CA 1
ATOM 3389 C C . ALA C 2 88 ? 37.05400 8.60100 14.84600 1.000 37.13786 1078 ALA C C 1
ATOM 3390 O O . ALA C 2 88 ? 37.49000 7.47100 14.59400 1.000 35.97990 1078 ALA C O 1
ATOM 3392 N N . LYS C 2 89 ? 35.94300 9.07700 14.28400 1.000 35.66847 1079 LYS C N 1
ATOM 3393 C CA . LYS C 2 89 ? 35.17900 8.26100 13.35700 1.000 32.14753 1079 LYS C CA 1
ATOM 3394 C C . LYS C 2 89 ? 35.93000 8.11800 12.03600 1.000 32.71696 1079 LYS C C 1
ATOM 3395 O O . LYS C 2 89 ? 35.95100 7.03300 11.43900 1.000 28.88529 1079 LYS C O 1
ATOM 3401 N N . SER C 2 90 ? 36.59500 9.19100 11.59500 1.000 29.32439 1080 SER C N 1
ATOM 3402 C CA . SER C 2 90 ? 37.51000 9.07800 10.46500 1.000 29.49126 1080 SER C CA 1
ATOM 3403 C C . SER C 2 90 ? 38.57500 8.01500 10.73500 1.000 30.16681 1080 SER C C 1
ATOM 3404 O O . SER C 2 90 ? 38.87800 7.19300 9.86000 1.000 27.15269 1080 SER C O 1
ATOM 3407 N N . GLY C 2 91 ? 39.12500 7.98900 11.95700 1.000 28.96832 1081 GLY C N 1
ATOM 3408 C CA . GLY C 2 91 ? 40.13200 6.98300 12.27900 1.000 28.58752 1081 GLY C CA 1
ATOM 3409 C C . GLY C 2 91 ? 39.59000 5.56400 12.18300 1.000 28.19500 1081 GLY C C 1
ATOM 3410 O O . GLY C 2 91 ? 40.26700 4.66600 11.68400 1.000 27.98649 1081 GLY C O 1
ATOM 3411 N N . GLU C 2 92 ? 38.35200 5.35100 12.63400 1.000 26.38244 1082 GLU C N 1
ATOM 3412 C CA . GLU C 2 92 ? 37.75600 4.02000 12.55700 1.000 30.61313 1082 GLU C CA 1
ATOM 3413 C C . GLU C 2 92 ? 37.56000 3.59700 11.10800 1.000 27.92905 1082 GLU C C 1
ATOM 3414 O O . GLU C 2 92 ? 37.87300 2.45700 10.74000 1.000 25.70734 1082 GLU C O 1
ATOM 3420 N N . ARG C 2 93 ? 37.07200 4.51000 10.26500 1.000 23.73678 1083 ARG C N 1
ATOM 3421 C CA . ARG C 2 93 ? 36.92000 4.18000 8.85200 1.000 24.97354 1083 ARG C CA 1
ATOM 3422 C C . ARG C 2 93 ? 38.26400 3.82400 8.23100 1.000 23.38385 1083 ARG C C 1
ATOM 3423 O O . ARG C 2 93 ? 38.36500 2.86200 7.46200 1.000 21.60803 1083 ARG C O 1
ATOM 3431 N N . LEU C 2 94 ? 39.32400 4.55100 8.60300 1.000 24.25392 1084 LEU C N 1
ATOM 3432 C CA . LEU C 2 94 ? 40.63800 4.26300 8.03700 1.000 20.42357 1084 LEU C CA 1
ATOM 3433 C C . LEU C 2 94 ? 41.13800 2.88400 8.46500 1.000 23.14822 1084 LEU C C 1
ATOM 3434 O O . LEU C 2 94 ? 41.82500 2.19900 7.69500 1.000 21.67188 1084 LEU C O 1
ATOM 3439 N N . GLN C 2 95 ? 40.82100 2.46300 9.69300 1.000 23.14992 1085 GLN C N 1
ATOM 3440 C CA . GLN C 2 95 ? 41.22900 1.13000 10.13800 1.000 25.77088 1085 GLN C CA 1
ATOM 3441 C C . GLN C 2 95 ? 40.57400 0.04400 9.29700 1.000 24.40999 1085 GLN C C 1
ATOM 3442 O O . GLN C 2 95 ? 41.23500 -0.91100 8.87600 1.000 22.97202 1085 GLN C O 1
ATOM 3448 N N . ALA C 2 96 ? 39.26200 0.15800 9.08200 1.000 23.58505 1086 ALA C N 1
ATOM 3449 C CA . ALA C 2 96 ? 38.54800 -0.81700 8.26400 1.000 25.26187 1086 ALA C CA 1
ATOM 3450 C C . ALA C 2 96 ? 39.09200 -0.84200 6.84100 1.000 22.44573 1086 ALA C C 1
ATOM 3451 O O . ALA C 2 96 ? 39.33900 -1.91400 6.27500 1.000 22.53571 1086 ALA C O 1
ATOM 3453 N N . LEU C 2 97 ? 39.30100 0.33600 6.25000 1.000 22.64874 1087 LEU C N 1
ATOM 3454 C CA . LEU C 2 97 ? 39.80800 0.39600 4.88000 1.000 22.70630 1087 LEU C CA 1
ATOM 3455 C C . LEU C 2 97 ? 41.20000 -0.21100 4.77700 1.000 25.35610 1087 LEU C C 1
ATOM 3456 O O . LEU C 2 97 ? 41.52300 -0.88500 3.78800 1.000 24.52431 1087 LEU C O 1
ATOM 3461 N N . THR C 2 98 ? 42.05700 0.05500 5.77100 1.000 21.84694 1088 THR C N 1
ATOM 3462 C CA . THR C 2 98 ? 43.40400 -0.51100 5.75800 1.000 20.87081 1088 THR C CA 1
ATOM 3463 C C . THR C 2 98 ? 43.35000 -2.02600 5.89200 1.000 22.55977 1088 THR C C 1
ATOM 3464 O O . THR C 2 98 ? 44.11900 -2.73900 5.24300 1.000 23.75080 1088 THR C O 1
ATOM 3468 N N . LEU C 2 99 ? 42.47300 -2.54400 6.75200 1.000 22.19441 1089 LEU C N 1
ATOM 3469 C CA . LEU C 2 99 ? 42.38800 -3.99200 6.86300 1.000 24.90064 1089 LEU C CA 1
ATOM 3470 C C . LEU C 2 99 ? 41.80900 -4.61300 5.59000 1.000 23.87042 1089 LEU C C 1
ATOM 3471 O O . LEU C 2 99 ? 42.19500 -5.72400 5.21700 1.000 22.78716 1089 LEU C O 1
ATOM 3476 N N . LEU C 2 100 ? 40.88200 -3.92100 4.91600 1.000 20.20739 1090 LEU C N 1
ATOM 3477 C CA . LEU C 2 100 ? 40.42900 -4.39500 3.60100 1.000 23.41575 1090 LEU C CA 1
ATOM 3478 C C . LEU C 2 100 ? 41.57300 -4.39500 2.59200 1.000 25.96515 1090 LEU C C 1
ATOM 3479 O O . LEU C 2 100 ? 41.69000 -5.32100 1.77600 1.000 27.98480 1090 LEU C O 1
ATOM 3484 N N . MET C 2 101 ? 42.42300 -3.36600 2.61400 1.000 24.65306 1091 MET C N 1
ATOM 3485 C CA . MET C 2 101 ? 43.55100 -3.36900 1.68500 1.000 27.61291 1091 MET C CA 1
ATOM 3486 C C . MET C 2 101 ? 44.50300 -4.51300 1.98500 1.000 26.42783 1091 MET C C 1
ATOM 3487 O O . MET C 2 101 ? 44.99500 -5.17600 1.06500 1.000 27.24346 1091 MET C O 1
ATOM 3492 N N . ILE C 2 102 ? 44.77200 -4.76400 3.26700 1.000 25.98388 1092 ILE C N 1
ATOM 3493 C CA . ILE C 2 102 ? 45.60000 -5.90500 3.64600 1.000 26.01386 1092 ILE C CA 1
ATOM 3494 C C . ILE C 2 102 ? 44.96300 -7.21700 3.17500 1.000 29.47413 1092 ILE C C 1
ATOM 3495 O O . ILE C 2 102 ? 45.65700 -8.14400 2.74400 1.000 27.93405 1092 ILE C O 1
ATOM 3500 N N . HIS C 2 103 ? 43.63500 -7.30700 3.25300 1.000 25.25939 1093 HIS C N 1
ATOM 3501 C CA . HIS C 2 103 ? 42.88800 -8.46700 2.75400 1.000 27.87471 1093 HIS C CA 1
ATOM 3502 C C . HIS C 2 103 ? 43.17500 -8.72500 1.27400 1.000 28.49982 1093 HIS C C 1
ATOM 3503 O O . HIS C 2 103 ? 43.56800 -9.83300 0.88300 1.000 28.70803 1093 HIS C O 1
ATOM 3510 N N . TYR C 2 104 ? 43.04900 -7.69700 0.44700 1.000 25.75820 1094 TYR C N 1
ATOM 3511 C CA . TYR C 2 104 ? 43.26900 -7.86400 -0.98400 1.000 26.90750 1094 TYR C CA 1
ATOM 3512 C C . TYR C 2 104 ? 44.75000 -8.00000 -1.33200 1.000 34.61626 1094 TYR C C 1
ATOM 3513 O O . TYR C 2 104 ? 45.08300 -8.68900 -2.31000 1.000 31.24083 1094 TYR C O 1
ATOM 3522 N N . ARG C 2 105 ? 45.64200 -7.36300 -0.55600 1.000 28.83350 1095 ARG C N 1
ATOM 3523 C CA . ARG C 2 105 ? 47.08100 -7.58700 -0.71700 1.000 33.90552 1095 ARG C CA 1
ATOM 3524 C C . ARG C 2 105 ? 47.43500 -9.06500 -0.59700 1.000 35.17097 1095 ARG C C 1
ATOM 3525 O O . ARG C 2 105 ? 48.30100 -9.56500 -1.32000 1.000 35.89082 1095 ARG C O 1
ATOM 3533 N N . ALA C 2 106 ? 46.79600 -9.77300 0.33300 1.000 29.17311 1096 ALA C N 1
ATOM 3534 C CA . ALA 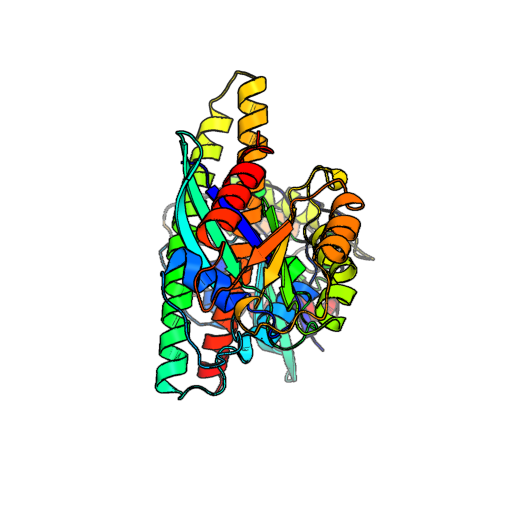C 2 106 ? 47.05900 -11.19700 0.46800 1.000 33.36527 1096 ALA C CA 1
ATOM 3535 C C . ALA C 2 106 ? 46.68100 -11.97000 -0.79800 1.000 38.17149 1096 ALA C C 1
ATOM 3536 O O . ALA C 2 106 ? 47.32000 -12.97400 -1.12400 1.000 39.68266 1096 ALA C O 1
ATOM 3538 N N . GLY C 2 107 ? 45.66200 -11.52100 -1.52800 1.000 33.49259 1097 GLY C N 1
ATOM 3539 C CA . GLY C 2 107 ? 45.38000 -12.13700 -2.81200 1.000 36.14987 1097 GLY C CA 1
ATOM 3540 C C . GLY C 2 107 ? 46.54100 -11.99200 -3.77700 1.000 45.26480 1097 GLY C C 1
ATOM 3541 O O . GLY C 2 107 ? 46.97300 -12.96300 -4.40700 1.000 40.51880 1097 GLY C O 1
ATOM 3542 N N . ILE C 2 108 ? 47.07900 -10.77600 -3.88500 1.000 40.77115 1098 ILE C N 1
ATOM 3543 C CA . ILE C 2 108 ? 48.23300 -10.53600 -4.74600 1.000 47.84417 1098 ILE C CA 1
ATOM 3544 C C . ILE C 2 108 ? 49.40300 -11.41300 -4.32300 1.000 50.88243 1098 ILE C C 1
ATOM 3545 O O . ILE C 2 108 ? 50.00700 -12.11500 -5.14200 1.000 56.16342 1098 ILE C O 1
ATOM 3550 N N . GLU C 2 109 ? 49.74300 -11.38100 -3.03300 1.000 48.18722 1099 GLU C N 1
ATOM 3551 C CA . GLU C 2 109 ? 50.84100 -12.19300 -2.52100 1.000 52.30184 1099 GLU C CA 1
ATOM 3552 C C . GLU C 2 109 ? 50.60100 -13.68600 -2.75900 1.000 55.68460 1099 GLU C C 1
ATOM 3553 O O . GLU C 2 109 ? 51.56200 -14.45300 -2.89700 1.000 55.54247 1099 GLU C O 1
ATOM 3559 N N . ASP C 2 110 ? 49.33700 -14.11900 -2.83200 1.000 50.97199 1100 ASP C N 1
ATOM 3560 C CA . ASP C 2 110 ? 49.06500 -15.51200 -3.18000 1.000 52.98828 1100 ASP C CA 1
ATOM 3561 C C . ASP C 2 110 ? 49.48100 -15.81500 -4.61100 1.000 57.97231 1100 ASP C C 1
ATOM 3562 O O . ASP C 2 110 ? 50.03200 -16.88500 -4.88800 1.000 60.06184 1100 ASP C O 1
ATOM 3567 N N . ILE C 2 111 ? 49.22100 -14.88600 -5.53100 1.000 53.00125 1101 ILE C N 1
ATOM 3568 C CA . ILE C 2 111 ? 49.57200 -15.09800 -6.93000 1.000 59.57314 1101 ILE C CA 1
ATOM 3569 C C . ILE C 2 111 ? 51.08300 -15.21700 -7.10000 1.000 66.93090 1101 ILE C C 1
ATOM 3570 O O . ILE C 2 111 ? 51.57000 -16.02200 -7.90600 1.000 70.41117 1101 ILE C O 1
ATOM 3575 N N . GLU C 2 112 ? 51.85200 -14.44400 -6.33400 1.000 68.85460 1102 GLU C N 1
ATOM 3576 C CA . GLU C 2 112 ? 53.28800 -14.34200 -6.56900 1.000 69.04099 1102 GLU C CA 1
ATOM 3577 C C . GLU C 2 112 ? 54.11500 -15.28000 -5.70000 1.000 67.77278 1102 GLU C C 1
ATOM 3578 O O . GLU C 2 112 ? 55.33000 -15.37500 -5.90200 1.000 71.66801 1102 GLU C O 1
ATOM 3584 N N . THR C 2 113 ? 53.49200 -15.96800 -4.74300 1.000 65.64757 1103 THR C N 1
ATOM 3585 C CA . THR C 2 113 ? 54.11700 -17.14600 -4.15200 1.000 69.52168 1103 THR C CA 1
ATOM 3586 C C . THR C 2 113 ? 53.99300 -18.35200 -5.08100 1.000 74.71888 1103 THR C C 1
ATOM 3587 O O . THR C 2 113 ? 54.91200 -19.18100 -5.14500 1.000 75.07975 1103 THR C O 1
ATOM 3591 N N . LEU C 2 114 ? 52.88900 -18.44300 -5.82700 1.000 71.85762 1104 LEU C N 1
ATOM 3592 C CA . LEU C 2 114 ? 52.68200 -19.49900 -6.82100 1.000 74.25477 1104 LEU C CA 1
ATOM 3593 C C . LEU C 2 114 ? 53.63300 -19.33400 -8.00300 1.000 71.17353 1104 LEU C C 1
ATOM 3594 O O . LEU C 2 114 ? 53.63900 -20.15300 -8.92300 1.000 76.24525 1104 LEU C O 1
#

Solvent-accessible surface area: 21410 Å² total; per-residue (Å²): 109,77,0,13,0,0,1,0,0,13,34,39,1,13,12,45,30,1,7,47,16,10,30,74,109,148,73,67,130,120,141,112,20,30,6,3,2,36,17,40,72,56,93,8,108,3,112,126,103,115,3,37,0,16,0,0,3,5,1,5,45,61,84,1,15,7,4,2,6,64,1,3,134,37,6,15,0,0,0,0,0,0,11,0,34,28,60,108,14,25,162,30,2,57,37,1,11,63,60,0,15,114,2,7,63,23,231,57,55,90,76,10,4,4,0,0,1,0,4,59,47,50,89,146,114,86,120,7,60,48,171,130,0,86,52,22,3,161,79,51,79,105,16,45,36,38,27,0,0,2,102,92,46,76,48,1,82,103,0,0,71,36,0,0,126,30,0,34,122,87,106,151,42,32,0,0,0,0,0,0,1,27,62,48,0,15,12,36,30,0,8,47,14,10,26,71,107,153,67,52,120,116,172,142,40,30,92,13,6,28,3,31,63,54,86,12,122,5,116,130,132,84,0,17,0,4,0,1,4,8,9,21,135,94,94,135,37,57,6,4,36,0,0,11,33,12,10,8,0,0,0,0,0,0,11,0,30,31,68,92,16,24,155,33,0,57,45,12,19,62,46,1,30,130,38,16,83,22,228,63,58,99,96,15,15,3,0,0,0,0,4,58,32,28,101,163,68,127,107,6,54,46,171,126,0,90,55,26,2,160,76,50,85,109,17,44,33,37,22,0,0,3,81,98,41,71,52,0,76,105,0,0,53,32,0,0,91,36,0,14,175,74,67,119,74,119,6,45,111,87,129,81,23,9,60,34,71,14,2,75,25,0,43,98,44,0,102,66,5,25,120,74,69,76,94,133,89,10,60,124,87,0,94,119,3,12,88,45,0,33,81,26,7,70,125,8,31,129,78,0,55,46,14,20,138,69,36,158,137,23,134,73,111,169,89,89,69,62,10,46,47,31,21,51,58,0,10,64,16,0,10,0,3,18,3,0,37,10,4,0,132,6,0,19,99,10,30,130,112,156

InterPro domains:
  IPR001806 Small GTPase [PF00071] (10-174)
  IPR001806 Small GTPase [PS51421] (1-207)
  IPR001806 Small GTPase [SM00174] (11-176)
  IPR005225 Small GTP-binding domain [TIGR00231] (10-169)
  IPR027417 P-loop containing nucleoside triphosphate hydrolase [G3DSA:3.40.50.300] (1-190)
  IPR027417 P-loop containing nucleoside triphosphate hydrolase [SSF52540] (5-182)

B-factor: mean 43.16, std 14.23, range [19.44, 99.14]

Foldseek 3Di:
DEAEEEEAFAPPQQQVLLQCCQAVVDGDPDDDFDAAKDWDWDFDADPHDTYIYIYIYGGNDPVRHDDDLVVLLPHLEYEYEGEQQDVVRVVCSVVRLVVSCVSNVDVPSLPRAYEYEHEDPVDPPGDQDPVNSQVVCVVSVNHHYYYAYSVVGRCSNVRVSVRVVSSVVSD/DAEAEEEEDFAWPLQLVLLQCCQAVVDGDPDDDWDDDKDWDWDWDAQVHDIYIYIYIDGDGHDDPDPCLLVPLEPHLEYEYEGEQQDVVRVVCSVVRLVSNCVNHVDPDSLLRAYEYEHEDCVVVHGNQDPVNVQVVCVVSNNHYYYYAYSRVGRCSNVRVSVRVNSSVVPDD/DDDDDDPPDDDPVLLVVLLVQLQCVPPPDPLVVLVVVLVVLLVVLVVVLVVLVVVLVVLVVVLVVDPDPVVNVVSVVVNVVSVVVNVVSVSVSSSSVSNVVSSVVD

Secondary structure (DSSP, 8-state):
-EEEEEEE--TTSSHHHHHHHHHH----SS-----SEEEEEEEEEETTEEEEEEEEEE-SSGGG--B-HHHHHT-SEEEEEEETT-HHHHHTHHHHHHHHHHHH--SSGGG--EEEEEE-TTSSS--S-HHHHHHHHHHTT---EEE-BTTTTBSHHHHHHHHHHHHHHH-/--EEEEEEE--TTSSHHHHHHHHHHS---SS-----S-EEEEEEEEETTEEEEEEEEE---SSTT--THHHHSTT-SEEEEEEETT-HHHHHTHHHHHHHHHHHH--SSGGG--EEEEEE-GGG---SS-HHHHHHHHHHTTS--EEE-BTTTTBSHHHHHHHHHHHHHHS--/------TT-B-HHHHHHHHHHHTTTTBTB-HHHHHHHHHHHHHHHHHHHHHHHHHHHHHHHHHHH---HHHHHHHHHHHHHHHHHHHHHHHHHHHHHHHHHHHHH-

GO terms:
  GO:0045732 positive regulation of protein catabolic process (P, IMP)
  GO:0019076 viral release from host cell (P, IMP)
  GO:0048524 positive regulation of viral process (P, IMP)
  GO:1905366 negative regulation of intralumenal vesicle formation (P, TAS)
  GO:0010008 endosome membrane (C, IMP)
  GO:0009617 response to bacterium (P, IMP)
  GO:1903542 negative regulation of exosomal secretion (P, IMP)
  GO:1905394 retromer complex binding (F, IMP)
  GO:0005515 protein binding (F, IPI)
  GO:0005764 lysosome (C, IDA)
  GO:0005770 late endosome (C, IDA)
  GO:0045335 phagocytic vesicle (C, IDA)
  GO:0005739 mitochondrion (C, IDA)
  GO:0005765 lysosomal membrane (C, IDA)
  GO:0010008 endosome membrane (C, IDA)
  GO:0003925 G protein activity (F, IDA)
  GO:0030904 retromer complex (C, IDA)
  GO:0022615 protein to membrane docking (P, IDA)
  GO:0061462 protein localization to lysosome (P, IDA)
  GO:0031902 late endosome membrane (C, EXP)

Organism: Homo sapiens (NCBI:txid9606)